Protein AF-0000000081046225 (afdb_homodimer)

Sequence (606 aa):
MHHPIFLLGVGAVFGFFFSTFLDGDDVFWNGTGKLNFLSSGSEKLINDGLENGWKRINVFYGSSDHVESLIPPNKQWYSQARQDEVVISLLGGKRGGFFIDLAANDATVLSNTYALEKSYGWRGLCIEPNADYFYNLTHYRGNCELVAAVIGGNRMEKIDFFAAGDHSGIVGFDNPERLRKKSRQEYTVTLEEILWRFNAPVEIDYLSLDVEGAEEYIMAVFPFEKYRIKLMTIERPKEKLRDLLASRGYMQIQRLSRWGECLFAHRDIINELDMSRLDEFNGRRQYLLEKEASKLREEEKKRMHHPIFLLGVGAVFGFFFSTFLDGDDVFWNGTGKLNFLSSGSEKLINDGLENGWKRINVFYGSSDHVESLIPPNKQWYSQARQDEVVISLLGGKRGGFFIDLAANDATVLSNTYALEKSYGWRGLCIEPNADYFYNLTHYRGNCELVAAVIGGNRMEKIDFFAAGDHSGIVGFDNPERLRKKSRQEYTVTLEEILWRFNAPVEIDYLSLDVEGAEEYIMAVFPFEKYRIKLMTIERPKEKLRDLLASRGYMQIQRLSRWGECLFAHRDIINELDMSRLDEFNGRRQYLLEKEASKLREEEKKR

Nearest PDB structures (foldseek):
  5k1s-assembly2_D  TM=6.164E-01  e=2.050E-02  Myxococcus xanthus DK 1622
  5k1s-assembly2_C  TM=6.176E-01  e=2.965E-02  Myxococcus xanthus DK 1622
  1v3u-assembly1_A  TM=5.765E-01  e=4.034E-02  Cavia porcellus
  8ov9-assembly1_A  TM=6.708E-01  e=1.562E-01  Cyclocybe aegerita
  6lii-assembly2_C  TM=5.738E-01  e=5.691E-01  Homo sapiens

Foldseek 3Di:
DDPDPDPPDPDDDDDDDDDDDDDDDDPPQPPVNPPPPPVPPPVPPPVQAPDPPDGDDDDDLDALVPDPPPDDPPDLDAADLCLQVQLCQFLVNAAAAEEEEAQQDAQGHNGNCLNNCPVRPYAYEYEHQAVVRVSRNVRNPPRYHYHNFAAFLDWFDKDFDQRVPPPDDPPPDPDPPPPVRPTDIDTHDAPVVVCVVVVPDQEHAEYEAEDPPRSLGRVVNDDLVRHDYAKYKDAADDPNSQVVCVVSQKDWDAAQAPRGITMIGGNVCNVVTNCVCVVVRHHVVVVVVVVVVVVVVVVVVVD/DDPDPDDPDPDYDYDDDDDDDDDDPDPPQDPVRPPPPPPPPPVPPPVQAPDPPDGDDDDDLDALVPDPPPDDPPDLDAADLCLQVQLCQFLVNAAAAEEEEAQQDAQGHNGNCLNNCPVRPYAYEYEHQAVVRVSRNVRNPPRYHYHNFAAFLDWFDKDFDQRPPVPDDDPPPPDVPPPPRPTDIDTHDAPVVVCVVVVPDQEHAEYEAEDPPRSLGRVVNDDLVRHDYAKYKDAADDPNSQVVCVVSQKDWDAAQAPRGITMIGGNVCNVVTNCVCVVVRHHVVVVVVVVVVVVVVVVVVVD

Structure (mmCIF, N/CA/C/O backbone):
data_AF-0000000081046225-model_v1
#
loop_
_entity.id
_entity.type
_entity.pdbx_description
1 polymer 'Methyltransferase FkbM domain-containing protein'
#
loop_
_atom_site.group_PDB
_atom_site.id
_atom_site.type_symbol
_atom_site.label_atom_id
_atom_site.label_alt_id
_atom_site.label_comp_id
_atom_site.label_asym_id
_atom_site.label_entity_id
_atom_site.label_seq_id
_atom_site.pdbx_PDB_ins_code
_atom_site.Cartn_x
_atom_site.Cartn_y
_atom_site.Cartn_z
_atom_site.occupancy
_atom_site.B_iso_or_equiv
_atom_site.auth_seq_id
_atom_site.auth_comp_id
_atom_site.auth_asym_id
_atom_site.auth_atom_id
_atom_site.pdbx_PDB_model_num
ATOM 1 N N . MET A 1 1 ? 48.188 -17.453 -30.688 1 20.91 1 MET A N 1
ATOM 2 C CA . MET A 1 1 ? 48.812 -18.312 -29.672 1 20.91 1 MET A CA 1
ATOM 3 C C . MET A 1 1 ? 47.906 -18.438 -28.453 1 20.91 1 MET A C 1
ATOM 5 O O . MET A 1 1 ? 47.094 -17.547 -28.172 1 20.91 1 MET A O 1
ATOM 9 N N . HIS A 1 2 ? 47.75 -19.781 -27.766 1 19.86 2 HIS A N 1
ATOM 10 C CA . HIS A 1 2 ? 46.938 -20.719 -27.031 1 19.86 2 HIS A CA 1
ATOM 11 C C . HIS A 1 2 ? 46.906 -20.391 -25.547 1 19.86 2 HIS A C 1
ATOM 13 O O . HIS A 1 2 ? 47 -21.297 -24.703 1 19.86 2 HIS A O 1
ATOM 19 N N . HIS A 1 3 ? 46.844 -19.094 -25.156 1 22.38 3 HIS A N 1
ATOM 20 C CA . HIS A 1 3 ? 47.375 -18.922 -23.812 1 22.38 3 HIS A CA 1
ATOM 21 C C . HIS A 1 3 ? 46.594 -19.75 -22.797 1 22.38 3 HIS A C 1
ATOM 23 O O . HIS A 1 3 ? 45.375 -19.859 -22.906 1 22.38 3 HIS A O 1
ATOM 29 N N . PRO A 1 4 ? 47.188 -20.625 -21.953 1 19.22 4 PRO A N 1
ATOM 30 C CA . PRO A 1 4 ? 47 -21.75 -21.031 1 19.22 4 PRO A CA 1
ATOM 31 C C . PRO A 1 4 ? 46.094 -21.406 -19.844 1 19.22 4 PRO A C 1
ATOM 33 O O . PRO A 1 4 ? 46.125 -20.266 -19.375 1 19.22 4 PRO A O 1
ATOM 36 N N . ILE A 1 5 ? 44.781 -22.109 -19.656 1 19.41 5 ILE A N 1
ATOM 37 C CA . ILE A 1 5 ? 43.5 -22.234 -18.953 1 19.41 5 ILE A CA 1
ATOM 38 C C . ILE A 1 5 ? 43.75 -22.734 -17.531 1 19.41 5 ILE A C 1
ATOM 40 O O . ILE A 1 5 ? 44.188 -23.875 -17.328 1 19.41 5 ILE A O 1
ATOM 44 N N . PHE A 1 6 ? 44.656 -21.922 -16.703 1 17.39 6 PHE A N 1
ATOM 45 C CA . PHE A 1 6 ? 45.188 -22.484 -15.484 1 17.39 6 PHE A CA 1
ATOM 46 C C . PHE A 1 6 ? 44.094 -23.047 -14.594 1 17.39 6 PHE A C 1
ATOM 48 O O . PHE A 1 6 ? 43.031 -22.438 -14.469 1 17.39 6 PHE A O 1
ATOM 55 N N . LEU A 1 7 ? 44.094 -24.422 -14.109 1 16.23 7 LEU A N 1
ATOM 56 C CA . LEU A 1 7 ? 43.5 -25.641 -13.578 1 16.23 7 LEU A CA 1
ATOM 57 C C . LEU A 1 7 ? 43.312 -25.547 -12.07 1 16.23 7 LEU A C 1
ATOM 59 O O . LEU A 1 7 ? 44.188 -25.969 -11.297 1 16.23 7 LEU A O 1
ATOM 63 N N . LEU A 1 8 ? 43.219 -24.266 -11.344 1 17.8 8 LEU A N 1
ATOM 64 C CA . LEU A 1 8 ? 43.688 -24.438 -9.969 1 17.8 8 LEU A CA 1
ATOM 65 C C . LEU A 1 8 ? 42.875 -25.5 -9.234 1 17.8 8 LEU A C 1
ATOM 67 O O . LEU A 1 8 ? 41.656 -25.594 -9.422 1 17.8 8 LEU A O 1
ATOM 71 N N . GLY A 1 9 ? 43.5 -26.469 -8.398 1 15.98 9 GLY A N 1
ATOM 72 C CA . GLY A 1 9 ? 43.5 -27.797 -7.785 1 15.98 9 GLY A CA 1
ATOM 73 C C . GLY A 1 9 ? 42.656 -27.875 -6.535 1 15.98 9 GLY A C 1
ATOM 74 O O . GLY A 1 9 ? 43.156 -27.703 -5.422 1 15.98 9 GLY A O 1
ATOM 75 N N . VAL A 1 10 ? 41.625 -26.953 -6.223 1 17.11 10 VAL A N 1
ATOM 76 C CA . VAL A 1 10 ? 41.281 -26.875 -4.805 1 17.11 10 VAL A CA 1
ATOM 77 C C . VAL A 1 10 ? 40.688 -28.203 -4.336 1 17.11 10 VAL A C 1
ATOM 79 O O . VAL A 1 10 ? 39.594 -28.594 -4.801 1 17.11 10 VAL A O 1
ATOM 82 N N . GLY A 1 11 ? 41.5 -29.188 -3.902 1 15.7 11 GLY A N 1
ATOM 83 C CA . GLY A 1 11 ? 41.219 -30.594 -3.678 1 15.7 11 GLY A CA 1
ATOM 84 C C . GLY A 1 11 ? 40.125 -30.828 -2.654 1 15.7 11 GLY A C 1
ATOM 85 O O . GLY A 1 11 ? 39.781 -29.922 -1.894 1 15.7 11 GLY A O 1
ATOM 86 N N . ALA A 1 12 ? 39.688 -32.188 -2.283 1 15.86 12 ALA A N 1
ATOM 87 C CA . ALA A 1 12 ? 38.625 -33.188 -2.111 1 15.86 12 ALA A CA 1
ATOM 88 C C . ALA A 1 12 ? 38.25 -33.312 -0.641 1 15.86 12 ALA A C 1
ATOM 90 O O . ALA A 1 12 ? 37.062 -33.281 -0.287 1 15.86 12 ALA A O 1
ATOM 91 N N . VAL A 1 13 ? 39.062 -33.844 0.514 1 16.08 13 VAL A N 1
ATOM 92 C CA . VAL A 1 13 ? 38.812 -35.219 0.943 1 16.08 13 VAL A CA 1
ATOM 93 C C . VAL A 1 13 ? 37.812 -35.219 2.104 1 16.08 13 VAL A C 1
ATOM 95 O O . VAL A 1 13 ? 37.719 -34.219 2.834 1 16.08 13 VAL A O 1
ATOM 98 N N . PHE A 1 14 ? 37.281 -36.531 2.742 1 15.81 14 PHE A N 1
ATOM 99 C CA . PHE A 1 14 ? 36.25 -37.438 3.25 1 15.81 14 PHE A CA 1
ATOM 100 C C . PHE A 1 14 ? 36.188 -37.344 4.77 1 15.81 14 PHE A C 1
ATOM 102 O O . PHE A 1 14 ? 35.094 -37.375 5.344 1 15.81 14 PHE A O 1
ATOM 109 N N . GLY A 1 15 ? 37.219 -37.375 5.746 1 15.85 15 GLY A N 1
ATOM 110 C CA . GLY A 1 15 ? 37.219 -38.562 6.59 1 15.85 15 GLY A CA 1
ATOM 111 C C . GLY A 1 15 ? 36.219 -38.5 7.715 1 15.85 15 GLY A C 1
ATOM 112 O O . GLY A 1 15 ? 35.688 -37.406 8.016 1 15.85 15 GLY A O 1
ATOM 113 N N . PHE A 1 16 ? 36.312 -39.344 8.984 1 16.44 16 PHE A N 1
ATOM 114 C CA . PHE A 1 16 ? 35.875 -40.469 9.773 1 16.44 16 PHE A CA 1
ATOM 115 C C . PHE A 1 16 ? 35.25 -40 11.086 1 16.44 16 PHE A C 1
ATOM 117 O O . PHE A 1 16 ? 34.156 -40.438 11.445 1 16.44 16 PHE A O 1
ATOM 124 N N . PHE A 1 17 ? 35.969 -39.562 12.25 1 16.28 17 PHE A N 1
ATOM 125 C CA . PHE A 1 17 ? 36 -40.312 13.484 1 16.28 17 PHE A CA 1
ATOM 126 C C . PHE A 1 17 ? 34.875 -39.906 14.414 1 16.28 17 PHE A C 1
ATOM 128 O O . PHE A 1 17 ? 34.469 -38.75 14.43 1 16.28 17 PHE A O 1
ATOM 135 N N . PHE A 1 18 ? 34.156 -40.906 15.359 1 16.55 18 PHE A N 1
ATOM 136 C CA . PHE A 1 18 ? 33.125 -41.5 16.188 1 16.55 18 PHE A CA 1
ATOM 137 C C . PHE A 1 18 ? 33 -40.75 17.516 1 16.55 18 PHE A C 1
ATOM 139 O O . PHE A 1 18 ? 31.906 -40.594 18.047 1 16.55 18 PHE A O 1
ATOM 146 N N . SER A 1 19 ? 34.062 -40.5 18.328 1 16.05 19 SER A N 1
ATOM 147 C CA . SER A 1 19 ? 34 -41.062 19.672 1 16.05 19 SER A CA 1
ATOM 148 C C . SER A 1 19 ? 33 -40.344 20.547 1 16.05 19 SER A C 1
ATOM 150 O O . SER A 1 19 ? 32.594 -39.219 20.234 1 16.05 19 SER A O 1
ATOM 152 N N . THR A 1 20 ? 33.219 -40.188 21.953 1 17.03 20 THR A N 1
ATOM 153 C CA . THR A 1 20 ? 32.938 -40.812 23.25 1 17.03 20 THR A CA 1
ATOM 154 C C . THR A 1 20 ? 32.062 -39.875 24.094 1 17.03 20 THR A C 1
ATOM 156 O O . THR A 1 20 ? 31.047 -40.281 24.641 1 17.03 20 THR A O 1
ATOM 159 N N . PHE A 1 21 ? 32.656 -38.969 24.969 1 17.56 21 PHE A N 1
ATOM 160 C CA . PHE A 1 21 ? 32.531 -39.031 26.406 1 17.56 21 PHE A CA 1
ATOM 161 C C . PHE A 1 21 ? 31.297 -38.312 26.891 1 17.56 21 PHE A C 1
ATOM 163 O O . PHE A 1 21 ? 30.922 -37.25 26.344 1 17.56 21 PHE A O 1
ATOM 170 N N . LEU A 1 22 ? 30.469 -38.75 28.047 1 18.28 22 LEU A N 1
ATOM 171 C CA . LEU A 1 22 ? 29.344 -39.094 28.906 1 18.28 22 LEU A CA 1
ATOM 172 C C . LEU A 1 22 ? 28.844 -37.875 29.672 1 18.28 22 LEU A C 1
ATOM 174 O O . LEU A 1 22 ? 27.641 -37.719 29.859 1 18.28 22 LEU A O 1
ATOM 178 N N . ASP A 1 23 ? 29.734 -37.125 30.391 1 18.06 23 ASP A N 1
ATOM 179 C CA . ASP A 1 23 ? 29.438 -37.094 31.812 1 18.06 23 ASP A CA 1
ATOM 180 C C . ASP A 1 23 ? 28.219 -36.219 32.094 1 18.06 23 ASP A C 1
ATOM 182 O O . ASP A 1 23 ? 27.281 -36.656 32.781 1 18.06 23 ASP A O 1
ATOM 186 N N . GLY A 1 24 ? 28.312 -35.125 32.875 1 19.39 24 GLY A N 1
ATOM 187 C CA . GLY A 1 24 ? 27.844 -34.906 34.219 1 19.39 24 GLY A CA 1
ATOM 188 C C . GLY A 1 24 ? 26.484 -34.219 34.281 1 19.39 24 GLY A C 1
ATOM 189 O O . GLY A 1 24 ? 25.562 -34.719 34.938 1 19.39 24 GLY A O 1
ATOM 190 N N . ASP A 1 25 ? 26.516 -32.906 34.344 1 21.95 25 ASP A N 1
ATOM 191 C CA . ASP A 1 25 ? 25.688 -32.25 35.344 1 21.95 25 ASP A CA 1
ATOM 192 C C . ASP A 1 25 ? 24.219 -32.25 34.938 1 21.95 25 ASP A C 1
ATOM 194 O O . ASP A 1 25 ? 23.891 -32.156 33.75 1 21.95 25 ASP A O 1
ATOM 198 N N . ASP A 1 26 ? 23.281 -32.375 35.875 1 20.91 26 ASP A N 1
ATOM 199 C CA . ASP A 1 26 ? 22.078 -32.969 36.469 1 20.91 26 ASP A CA 1
ATOM 200 C C . ASP A 1 26 ? 20.812 -32.281 35.938 1 20.91 26 ASP A C 1
ATOM 202 O O . ASP A 1 26 ? 20.719 -31.062 35.969 1 20.91 26 ASP A O 1
ATOM 206 N N . VAL A 1 27 ? 20.094 -32.906 35.125 1 22.12 27 VAL A N 1
ATOM 207 C CA . VAL A 1 27 ? 18.766 -32.781 34.531 1 22.12 27 VAL A CA 1
ATOM 208 C C . VAL A 1 27 ? 17.703 -32.812 35.656 1 22.12 27 VAL A C 1
ATOM 210 O O . VAL A 1 27 ? 17.547 -33.812 36.344 1 22.12 27 VAL A O 1
ATOM 213 N N . PHE A 1 28 ? 17.844 -31.859 36.688 1 21.08 28 PHE A N 1
ATOM 214 C CA . PHE A 1 28 ? 16.906 -32.219 37.75 1 21.08 28 PHE A CA 1
ATOM 215 C C . PHE A 1 28 ? 15.477 -32.25 37.25 1 21.08 28 PHE A C 1
ATOM 217 O O . PHE A 1 28 ? 15.07 -31.375 36.469 1 21.08 28 PHE A O 1
ATOM 224 N N . TRP A 1 29 ? 14.852 -33.469 37.312 1 21.45 29 TRP A N 1
ATOM 225 C CA . TRP A 1 29 ? 13.57 -34.062 36.938 1 21.45 29 TRP A CA 1
ATOM 226 C C . TRP A 1 29 ? 12.438 -33.469 37.75 1 21.45 29 TRP A C 1
ATOM 228 O O . TRP A 1 29 ? 12.367 -33.656 38.969 1 21.45 29 TRP A O 1
ATOM 238 N N . ASN A 1 30 ? 12.055 -32.219 37.938 1 25.06 30 ASN A N 1
ATOM 239 C CA . ASN A 1 30 ? 10.977 -32.25 38.938 1 25.06 30 ASN A CA 1
ATOM 240 C C . ASN A 1 30 ? 9.82 -33.125 38.469 1 25.06 30 ASN A C 1
ATOM 242 O O . ASN A 1 30 ? 9.719 -33.438 37.281 1 25.06 30 ASN A O 1
ATOM 246 N N . GLY A 1 31 ? 9.203 -34.031 39.219 1 23.89 31 GLY A N 1
ATOM 247 C CA . GLY A 1 31 ? 8.234 -35.125 39.125 1 23.89 31 GLY A CA 1
ATOM 248 C C . GLY A 1 31 ? 7.18 -34.906 38.062 1 23.89 31 GLY A C 1
ATOM 249 O O . GLY A 1 31 ? 6.898 -35.781 37.25 1 23.89 31 GLY A O 1
ATOM 250 N N . THR A 1 32 ? 6.02 -34.125 38.531 1 26.3 32 THR A N 1
ATOM 251 C CA . THR A 1 32 ? 4.883 -34.281 37.625 1 26.3 32 THR A CA 1
ATOM 252 C C . THR A 1 32 ? 5.188 -33.688 36.25 1 26.3 32 THR A C 1
ATOM 254 O O . THR A 1 32 ? 5.836 -32.656 36.156 1 26.3 32 THR A O 1
ATOM 257 N N . GLY A 1 33 ? 5.617 -34.312 35.344 1 23.17 33 GLY A N 1
ATOM 258 C CA . GLY A 1 33 ? 6.59 -34.031 34.281 1 23.17 33 GLY A CA 1
ATOM 259 C C . GLY A 1 33 ? 6.281 -32.75 33.531 1 23.17 33 GLY A C 1
ATOM 260 O O . GLY A 1 33 ? 6.809 -32.531 32.438 1 23.17 33 GLY A O 1
ATOM 261 N N . LYS A 1 34 ? 4.996 -32.344 33.812 1 24.19 34 LYS A N 1
ATOM 262 C CA . LYS A 1 34 ? 4.52 -31.359 32.844 1 24.19 34 LYS A CA 1
ATOM 263 C C . LYS A 1 34 ? 5.367 -30.094 32.875 1 24.19 34 LYS A C 1
ATOM 265 O O . LYS A 1 34 ? 5.543 -29.5 33.938 1 24.19 34 LYS A O 1
ATOM 270 N N . LEU A 1 35 ? 6.43 -30.094 32.188 1 19.95 35 LEU A N 1
ATOM 271 C CA . LEU A 1 35 ? 7.301 -28.922 32.312 1 19.95 35 LEU A CA 1
ATOM 272 C C . LEU A 1 35 ? 6.504 -27.625 32.125 1 19.95 35 LEU A C 1
ATOM 274 O O . LEU A 1 35 ? 5.875 -27.422 31.094 1 19.95 35 LEU A O 1
ATOM 278 N N . ASN A 1 36 ? 5.805 -27.219 33.188 1 22.12 36 ASN A N 1
ATOM 279 C CA . ASN A 1 36 ? 5.098 -25.953 33.094 1 22.12 36 ASN A CA 1
ATOM 280 C C . ASN A 1 36 ? 6.023 -24.812 32.688 1 22.12 36 ASN A C 1
ATOM 282 O O . ASN A 1 36 ? 6.938 -24.453 33.438 1 22.12 36 ASN A O 1
ATOM 286 N N . PHE A 1 37 ? 6.609 -24.906 31.641 1 21.23 37 PHE A N 1
ATOM 287 C CA . PHE A 1 37 ? 7.469 -23.75 31.391 1 21.23 37 PHE A CA 1
ATOM 288 C C . PHE A 1 37 ? 6.719 -22.453 31.641 1 21.23 37 PHE A C 1
ATOM 290 O O . PHE A 1 37 ? 5.629 -22.234 31.109 1 21.23 37 PHE A O 1
ATOM 297 N N . LEU A 1 38 ? 6.66 -22 32.812 1 23.17 38 LEU A N 1
ATOM 298 C CA . LEU A 1 38 ? 6.297 -20.609 33.125 1 23.17 38 LEU A CA 1
ATOM 299 C C . LEU A 1 38 ? 6.945 -19.656 32.125 1 23.17 38 LEU A C 1
ATOM 301 O O . LEU A 1 38 ? 8.156 -19.422 32.188 1 23.17 38 LEU A O 1
ATOM 305 N N . SER A 1 39 ? 6.867 -19.859 30.906 1 24.09 39 SER A N 1
ATOM 306 C CA . SER A 1 39 ? 7.508 -18.938 29.984 1 24.09 39 SER A CA 1
ATOM 307 C C . SER A 1 39 ? 7.16 -17.484 30.312 1 24.09 39 SER A C 1
ATOM 309 O O . SER A 1 39 ? 5.984 -17.141 30.453 1 24.09 39 SER A O 1
ATOM 311 N N . SER A 1 40 ? 7.797 -16.812 31.25 1 27.61 40 SER A N 1
ATOM 312 C CA . SER A 1 40 ? 7.844 -15.375 31.516 1 27.61 40 SER A CA 1
ATOM 313 C C . SER A 1 40 ? 7.695 -14.57 30.219 1 27.61 40 SER A C 1
ATOM 315 O O . SER A 1 40 ? 8.602 -14.539 29.391 1 27.61 40 SER A O 1
ATOM 317 N N . GLY A 1 41 ? 6.754 -14.664 29.516 1 24.98 41 GLY A N 1
ATOM 318 C CA . GLY A 1 41 ? 6.285 -14.094 28.25 1 24.98 41 GLY A CA 1
ATOM 319 C C . GLY A 1 41 ? 6.48 -12.594 28.172 1 24.98 41 GLY A C 1
ATOM 320 O O . GLY A 1 41 ? 5.645 -11.828 28.641 1 24.98 41 GLY A O 1
ATOM 321 N N . SER A 1 42 ? 7.707 -12.078 28.578 1 25.64 42 SER A N 1
ATOM 322 C CA . SER A 1 42 ? 8.008 -10.688 28.234 1 25.64 42 SER A CA 1
ATOM 323 C C . SER A 1 42 ? 7.352 -10.289 26.922 1 25.64 42 SER A C 1
ATOM 325 O O . SER A 1 42 ? 7.613 -10.898 25.875 1 25.64 42 SER A O 1
ATOM 327 N N . GLU A 1 43 ? 6.215 -10.008 26.922 1 25.86 43 GLU A N 1
ATOM 328 C CA . GLU A 1 43 ? 5.465 -9.367 25.844 1 25.86 43 GLU A CA 1
ATOM 329 C C . GLU A 1 43 ? 6.34 -8.367 25.094 1 25.86 43 GLU A C 1
ATOM 331 O O . GLU A 1 43 ? 6.566 -7.25 25.562 1 25.86 43 GLU A O 1
ATOM 336 N N . LYS A 1 44 ? 7.469 -8.812 24.625 1 26.7 44 LYS A N 1
ATOM 337 C CA . LYS A 1 44 ? 8.172 -7.98 23.641 1 26.7 44 LYS A CA 1
ATOM 338 C C . LYS A 1 44 ? 7.188 -7.156 22.812 1 26.7 44 LYS A C 1
ATOM 340 O O . LYS A 1 44 ? 6.375 -7.711 22.078 1 26.7 44 LYS A O 1
ATOM 345 N N . LEU A 1 45 ? 6.645 -6.227 23.359 1 27.34 45 LEU A N 1
ATOM 346 C CA . LEU A 1 45 ? 6.125 -5.164 22.516 1 27.34 45 LEU A CA 1
ATOM 347 C C . LEU A 1 45 ? 6.949 -5.035 21.234 1 27.34 45 LEU A C 1
ATOM 349 O O . LEU A 1 45 ? 8.062 -4.504 21.266 1 27.34 45 LEU A O 1
ATOM 353 N N . ILE A 1 46 ? 7.137 -6.105 20.484 1 30.14 46 ILE A N 1
ATOM 354 C CA . ILE A 1 46 ? 7.574 -5.863 19.125 1 30.14 46 ILE A CA 1
ATOM 355 C C . ILE A 1 46 ? 7.109 -4.484 18.672 1 30.14 46 ILE A C 1
ATOM 357 O O . ILE A 1 46 ? 5.906 -4.223 18.578 1 30.14 46 ILE A O 1
ATOM 361 N N . ASN A 1 47 ? 7.566 -3.482 19.156 1 33.59 47 ASN A N 1
ATOM 362 C CA . ASN A 1 47 ? 7.371 -2.242 18.406 1 33.59 47 ASN A CA 1
ATOM 363 C C . ASN A 1 47 ? 7.199 -2.506 16.922 1 33.59 47 ASN A C 1
ATOM 365 O O . ASN A 1 47 ? 8.164 -2.838 16.219 1 33.59 47 ASN A O 1
ATOM 369 N N . ASP A 1 48 ? 6.34 -3.225 16.516 1 38.78 48 ASP A N 1
ATOM 370 C CA . ASP A 1 48 ? 5.828 -3.811 15.273 1 38.78 48 ASP A CA 1
ATOM 371 C C . ASP A 1 48 ? 6.113 -2.908 14.078 1 38.78 48 ASP A C 1
ATOM 373 O O . ASP A 1 48 ? 5.879 -3.297 12.93 1 38.78 48 ASP A O 1
ATOM 377 N N . GLY A 1 49 ? 6.336 -1.631 14.227 1 43.44 49 GLY A N 1
ATOM 378 C CA . GLY A 1 49 ? 6.406 -0.826 13.016 1 43.44 49 GLY A CA 1
ATOM 379 C C . GLY A 1 49 ? 7.648 -1.101 12.195 1 43.44 49 GLY A C 1
ATOM 380 O O . GLY A 1 49 ? 7.555 -1.432 11.008 1 43.44 49 GLY A O 1
ATOM 381 N N . LEU A 1 50 ? 8.828 -0.316 12.617 1 49.59 50 LEU A N 1
ATOM 382 C CA . LEU A 1 50 ? 10.016 -0.413 11.773 1 49.59 50 LEU A CA 1
ATOM 383 C C . LEU A 1 50 ? 10.742 -1.733 12.008 1 49.59 50 LEU A C 1
ATOM 385 O O . LEU A 1 50 ? 11.492 -1.874 12.977 1 49.59 50 LEU A O 1
ATOM 389 N N . GLU A 1 51 ? 10.031 -2.822 11.781 1 58.94 51 GLU A N 1
ATOM 390 C CA . GLU A 1 51 ? 10.617 -4.152 11.898 1 58.94 51 GLU A CA 1
ATOM 391 C C . GLU A 1 51 ? 11.555 -4.441 10.727 1 58.94 51 GLU A C 1
ATOM 393 O O . GLU A 1 51 ? 11.117 -4.91 9.672 1 58.94 51 GLU A O 1
ATOM 398 N N . ASN A 1 52 ? 12.797 -4.418 10.844 1 76.56 52 ASN A N 1
ATOM 399 C CA . ASN A 1 52 ? 13.852 -4.926 9.969 1 76.56 52 ASN A CA 1
ATOM 400 C C . ASN A 1 52 ? 13.477 -4.793 8.5 1 76.56 52 ASN A C 1
ATOM 402 O O . ASN A 1 52 ? 13.508 -5.773 7.754 1 76.56 52 ASN A O 1
ATOM 406 N N . GLY A 1 53 ? 13.102 -3.564 8.117 1 86.06 53 GLY A N 1
ATOM 407 C CA . GLY A 1 53 ? 12.797 -3.254 6.73 1 86.06 53 GLY A CA 1
ATOM 408 C C . GLY A 1 53 ? 11.328 -3.42 6.391 1 86.06 53 GLY A C 1
ATOM 409 O O . GLY A 1 53 ? 10.891 -3.041 5.301 1 86.06 53 GLY A O 1
ATOM 410 N N . TRP A 1 54 ? 10.594 -3.969 7.305 1 88.44 54 TRP A N 1
ATOM 411 C CA . TRP A 1 54 ? 9.164 -4.184 7.098 1 88.44 54 TRP A CA 1
ATOM 412 C C . TRP A 1 54 ? 8.344 -3.145 7.848 1 88.44 54 TRP A C 1
ATOM 414 O O . TRP A 1 54 ? 8.703 -2.742 8.961 1 88.44 54 TRP A O 1
ATOM 424 N N . LYS A 1 55 ? 7.285 -2.688 7.199 1 87.38 55 LYS A N 1
ATOM 425 C CA . LYS A 1 55 ? 6.301 -1.837 7.867 1 87.38 55 LYS A CA 1
ATOM 426 C C . LYS A 1 55 ? 4.879 -2.258 7.512 1 87.38 55 LYS A C 1
ATOM 428 O O . LYS A 1 55 ? 4.602 -2.633 6.367 1 87.38 55 LYS A O 1
ATOM 433 N N . ARG A 1 56 ? 4.117 -2.184 8.523 1 87 56 ARG A N 1
ATOM 434 C CA . ARG A 1 56 ? 2.705 -2.475 8.297 1 87 56 ARG A CA 1
ATOM 435 C C . ARG A 1 56 ? 1.922 -1.198 8 1 87 56 ARG A C 1
ATOM 437 O O . ARG A 1 56 ? 2.141 -0.17 8.648 1 87 56 ARG A O 1
ATOM 444 N N . ILE A 1 57 ? 1.146 -1.255 7.008 1 87.25 57 ILE A N 1
ATOM 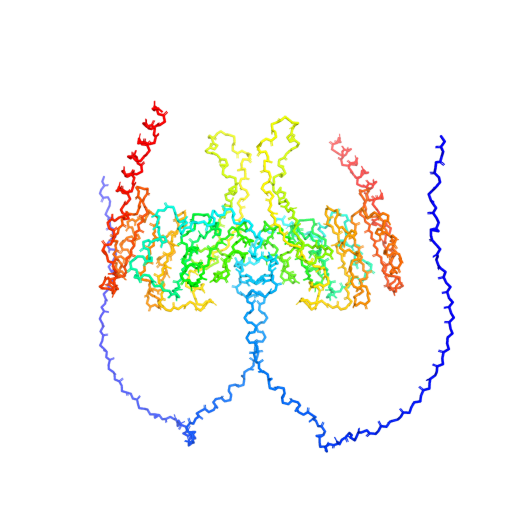445 C CA . ILE A 1 57 ? 0.264 -0.124 6.75 1 87.25 57 ILE A CA 1
ATOM 446 C C . ILE A 1 57 ? -1.19 -0.591 6.754 1 87.25 57 ILE A C 1
ATOM 448 O O . ILE A 1 57 ? -1.474 -1.761 6.484 1 87.25 57 ILE A O 1
ATOM 452 N N . ASN A 1 58 ? -2.061 0.333 7.105 1 88.62 58 ASN A N 1
ATOM 453 C CA . ASN A 1 58 ? -3.494 0.06 7.121 1 88.62 58 ASN A CA 1
ATOM 454 C C . ASN A 1 58 ? -4.199 0.698 5.926 1 88.62 58 ASN A C 1
ATOM 456 O O . ASN A 1 58 ? -4.062 1.9 5.691 1 88.62 58 ASN A O 1
ATOM 460 N N . VAL A 1 59 ? -4.875 -0.137 5.219 1 87.19 59 VAL A N 1
ATOM 461 C CA . VAL A 1 59 ? -5.598 0.314 4.035 1 87.19 59 VAL A CA 1
ATOM 462 C C . VAL A 1 59 ? -7.102 0.209 4.273 1 87.19 59 VAL A C 1
ATOM 464 O O . VAL A 1 59 ? -7.594 -0.822 4.742 1 87.19 59 VAL A O 1
ATOM 467 N N . PHE A 1 60 ? -7.797 1.303 4.008 1 89.19 60 PHE A N 1
ATOM 468 C CA . PHE A 1 60 ? -9.25 1.218 4.008 1 89.19 60 PHE A CA 1
ATOM 469 C C . PHE A 1 60 ? -9.781 0.909 2.613 1 89.19 60 PHE A C 1
ATOM 471 O O . PHE A 1 60 ? -9.875 1.803 1.77 1 89.19 60 PHE A O 1
ATOM 478 N N . TYR A 1 61 ? -10.141 -0.292 2.451 1 79.94 61 TYR A N 1
ATOM 479 C CA . TYR A 1 61 ? -10.594 -0.736 1.136 1 79.94 61 TYR A CA 1
ATOM 480 C C . TYR A 1 61 ? -12.109 -0.695 1.034 1 79.94 61 TYR A C 1
ATOM 482 O O . TYR A 1 61 ? -12.664 -0.78 -0.063 1 79.94 61 TYR A O 1
ATOM 490 N N . GLY A 1 62 ? -12.758 -0.537 2.104 1 81.75 62 GLY A N 1
ATOM 491 C CA . GLY A 1 62 ? -14.211 -0.494 2.105 1 81.75 62 GLY A CA 1
ATOM 492 C C . GLY A 1 62 ? -14.852 -1.867 2.01 1 81.75 62 GLY A C 1
ATOM 493 O O . GLY A 1 62 ? -14.531 -2.764 2.793 1 81.75 62 GLY A O 1
ATOM 494 N N . SER A 1 63 ? -15.852 -1.988 1.109 1 72.25 63 SER A N 1
ATOM 495 C CA . SER A 1 63 ? -16.594 -3.238 0.998 1 72.25 63 SER A CA 1
ATOM 496 C C . SER A 1 63 ? -16.281 -3.955 -0.312 1 72.25 63 SER A C 1
ATOM 498 O O . SER A 1 63 ? -16.203 -3.322 -1.367 1 72.25 63 SER A O 1
ATOM 500 N N . SER A 1 64 ? -16 -5.188 -0.146 1 60.69 64 SER A N 1
ATOM 501 C CA . SER A 1 64 ? -15.742 -6.012 -1.324 1 60.69 64 SER A CA 1
ATOM 502 C C . SER A 1 64 ? -17.031 -6.277 -2.104 1 60.69 64 SER A C 1
ATOM 504 O O . SER A 1 64 ? -16.984 -6.715 -3.254 1 60.69 64 SER A O 1
ATOM 506 N N . ASP A 1 65 ? -18.188 -6.094 -1.456 1 57.62 65 ASP A N 1
ATOM 507 C CA . ASP A 1 65 ? -19.453 -6.445 -2.096 1 57.62 65 ASP A CA 1
ATOM 508 C C . ASP A 1 65 ? -19.688 -5.602 -3.348 1 57.62 65 ASP A C 1
ATOM 510 O O . ASP A 1 65 ? -20.375 -6.031 -4.27 1 57.62 65 ASP A O 1
ATOM 514 N N . HIS A 1 66 ? -19.344 -4.348 -3.398 1 49.25 66 HIS A N 1
ATOM 515 C CA . HIS A 1 66 ? -19.828 -3.449 -4.438 1 49.25 66 HIS A CA 1
ATOM 516 C C . HIS A 1 66 ? -18.859 -3.396 -5.617 1 49.25 66 HIS A C 1
ATOM 518 O O . HIS A 1 66 ? -19.031 -2.578 -6.523 1 49.25 66 HIS A O 1
ATOM 524 N N . VAL A 1 67 ? -17.734 -3.824 -5.5 1 48.03 67 VAL A N 1
ATOM 525 C CA . VAL A 1 67 ? -16.891 -3.521 -6.652 1 48.03 67 VAL A CA 1
ATOM 526 C C . VAL A 1 67 ? -17.422 -4.258 -7.887 1 48.03 67 VAL A C 1
ATOM 528 O O . VAL A 1 67 ? -17.625 -5.473 -7.852 1 48.03 67 VAL A O 1
ATOM 531 N N . GLU A 1 68 ? -18.172 -3.58 -8.578 1 44.59 68 GLU A N 1
ATOM 532 C CA . GLU A 1 68 ? -18.531 -4.086 -9.898 1 44.59 68 GLU A CA 1
ATOM 533 C C . GLU A 1 68 ? -17.359 -4.828 -10.539 1 44.59 68 GLU A C 1
ATOM 535 O O . GLU A 1 68 ? -16.312 -4.238 -10.789 1 44.59 68 GLU A O 1
ATOM 540 N N . SER A 1 69 ? -17.203 -5.996 -10.133 1 45.81 69 SER A N 1
ATOM 541 C CA . SER A 1 69 ? -16.203 -6.867 -10.742 1 45.81 69 SER A CA 1
ATOM 542 C C . SER A 1 69 ? -16.156 -6.672 -12.258 1 45.81 69 SER A C 1
ATOM 544 O O . SER A 1 69 ? -17.188 -6.688 -12.922 1 45.81 69 SER A O 1
ATOM 546 N N . LEU A 1 70 ? -15.398 -5.738 -12.648 1 47.22 70 LEU A N 1
ATOM 547 C CA . LEU A 1 70 ? -15.172 -5.812 -14.086 1 47.22 70 LEU A CA 1
ATOM 548 C C . LEU A 1 70 ? -15.141 -7.262 -14.562 1 47.22 70 LEU A C 1
ATOM 550 O O . LEU A 1 70 ? -14.945 -7.523 -15.75 1 47.22 70 LEU A O 1
ATOM 554 N N . ILE A 1 71 ? -15.258 -8.172 -13.586 1 54.59 71 ILE A N 1
ATOM 555 C CA . ILE A 1 71 ? -15.195 -9.57 -14 1 54.59 71 ILE A CA 1
ATOM 556 C C . ILE A 1 71 ? -16.594 -10.07 -14.344 1 54.59 71 ILE A C 1
ATOM 558 O O . ILE A 1 71 ? -17.516 -9.93 -13.539 1 54.59 71 ILE A O 1
ATOM 562 N N . PRO A 1 72 ? -16.703 -10.438 -15.555 1 55.56 72 PRO A N 1
ATOM 563 C CA . PRO A 1 72 ? -17.984 -11.07 -15.867 1 55.56 72 PRO A CA 1
ATOM 564 C C . PRO A 1 72 ? -18.406 -12.102 -14.82 1 55.56 72 PRO A C 1
ATOM 566 O O . PRO A 1 72 ? -17.562 -12.852 -14.32 1 55.56 72 PRO A O 1
ATOM 569 N N . PRO A 1 73 ? -19.578 -11.969 -14.273 1 56.06 73 PRO A N 1
ATOM 570 C CA . PRO A 1 73 ? -20.094 -12.828 -13.195 1 56.06 73 PRO A CA 1
ATOM 571 C C . PRO A 1 73 ? -19.891 -14.312 -13.492 1 56.06 73 PRO A C 1
ATOM 573 O O . PRO A 1 73 ? -19.766 -15.117 -12.562 1 56.06 73 PRO A O 1
ATOM 576 N N . ASN A 1 74 ? -19.812 -14.672 -14.703 1 65.69 74 ASN A N 1
ATOM 577 C CA . ASN A 1 74 ? -19.828 -16.094 -14.992 1 65.69 74 ASN A CA 1
ATOM 578 C C . ASN A 1 74 ? -18.453 -16.625 -15.352 1 65.69 74 ASN A C 1
ATOM 580 O O . ASN A 1 74 ? -18.297 -17.75 -15.812 1 65.69 74 ASN A O 1
ATOM 584 N N . LYS A 1 75 ? -17.562 -15.922 -15.109 1 81.88 75 LYS A N 1
ATOM 585 C CA . LYS A 1 75 ? -16.234 -16.391 -15.477 1 81.88 75 LYS A CA 1
ATOM 586 C C . LYS A 1 75 ? -15.648 -17.297 -14.398 1 81.88 75 LYS A C 1
ATOM 588 O O . LYS A 1 75 ? -15.633 -16.922 -13.219 1 81.88 75 LYS A O 1
ATOM 593 N N . GLN A 1 76 ? -15.328 -18.484 -14.836 1 89.75 76 GLN A N 1
ATOM 594 C CA . GLN A 1 76 ? -14.82 -19.469 -13.883 1 89.75 76 GLN A CA 1
ATOM 595 C C . GLN A 1 76 ? -13.305 -19.359 -13.727 1 89.75 76 GLN A C 1
ATOM 597 O O . GLN A 1 76 ? -12.773 -19.562 -12.641 1 89.75 76 GLN A O 1
ATOM 602 N N . TRP A 1 77 ? -12.688 -19.094 -14.844 1 94.25 77 TRP A N 1
ATOM 603 C CA . TRP A 1 77 ? -11.234 -19.016 -14.859 1 94.25 77 TRP A CA 1
ATOM 604 C C . TRP A 1 77 ? -10.781 -17.625 -15.32 1 94.25 77 TRP A C 1
ATOM 606 O O . TRP A 1 77 ? -11.508 -16.938 -16.031 1 94.25 77 TRP A O 1
ATOM 616 N N . TYR A 1 78 ? -9.508 -17.312 -14.906 1 93.06 78 TYR A N 1
ATOM 617 C CA . TYR A 1 78 ? -9.117 -15.914 -15.078 1 93.06 78 TYR A CA 1
ATOM 618 C C . TYR A 1 78 ? -7.742 -15.805 -15.719 1 93.06 78 TYR A C 1
ATOM 620 O O . TYR A 1 78 ? -7.375 -14.75 -16.234 1 93.06 78 TYR A O 1
ATOM 628 N N . SER A 1 79 ? -6.996 -16.859 -15.711 1 93.94 79 SER A N 1
ATOM 629 C CA . SER A 1 79 ? -5.602 -16.812 -16.141 1 93.94 79 SER A CA 1
ATOM 630 C C . SER A 1 79 ? -5.488 -16.703 -17.656 1 93.94 79 SER A C 1
ATOM 632 O O . SER A 1 79 ? -6.465 -16.938 -18.375 1 93.94 79 SER A O 1
ATOM 634 N N . GLN A 1 80 ? -4.336 -16.312 -18.109 1 89.81 80 GLN A N 1
ATOM 635 C CA . GLN A 1 80 ? -4.098 -16.109 -19.531 1 89.81 80 GLN A CA 1
ATOM 636 C C . GLN A 1 80 ? -3.877 -17.453 -20.25 1 89.81 80 GLN A C 1
ATOM 638 O O . GLN A 1 80 ? -4.363 -17.656 -21.359 1 89.81 80 GLN A O 1
ATOM 643 N N . ALA A 1 81 ? -3.203 -18.344 -19.641 1 93.56 81 ALA A N 1
ATOM 644 C CA . ALA A 1 81 ? -2.838 -19.609 -20.281 1 93.56 81 ALA A CA 1
ATOM 645 C C . ALA A 1 81 ? -3.482 -20.797 -19.547 1 93.56 81 ALA A C 1
ATOM 647 O O . ALA A 1 81 ? -2.908 -21.875 -19.484 1 93.56 81 ALA A O 1
ATOM 648 N N . ARG A 1 82 ? -4.609 -20.5 -18.859 1 95.44 82 ARG A N 1
ATOM 649 C CA . ARG A 1 82 ? -5.402 -21.516 -18.156 1 95.44 82 ARG A CA 1
ATOM 650 C C . ARG A 1 82 ? -4.602 -22.141 -17.016 1 95.44 82 ARG A C 1
ATOM 652 O O . ARG A 1 82 ? -4.758 -23.328 -16.734 1 95.44 82 ARG A O 1
ATOM 659 N N . GLN A 1 83 ? -3.682 -21.406 -16.469 1 97.44 83 GLN A N 1
ATOM 660 C CA . GLN A 1 83 ? -2.885 -21.859 -15.344 1 97.44 83 GLN A CA 1
ATOM 661 C C . GLN A 1 83 ? -3.775 -22.25 -14.164 1 97.44 83 GLN A C 1
ATOM 663 O O . GLN A 1 83 ? -3.551 -23.281 -13.523 1 97.44 83 GLN A O 1
ATOM 668 N N . ASP A 1 84 ? -4.781 -21.422 -13.875 1 98.06 84 ASP A N 1
ATOM 669 C CA . ASP A 1 84 ? -5.672 -21.656 -12.742 1 98.06 84 ASP A CA 1
ATOM 670 C C . ASP A 1 84 ? -6.508 -22.922 -12.961 1 98.06 84 ASP A C 1
ATOM 672 O O . ASP A 1 84 ? -6.645 -23.75 -12.062 1 98.06 84 ASP A O 1
ATOM 676 N N . GLU A 1 85 ? -6.906 -23.234 -14.125 1 97.56 85 GLU A N 1
ATOM 677 C CA . GLU A 1 85 ? -7.711 -24.406 -14.438 1 97.56 85 GLU A CA 1
ATOM 678 C C . GLU A 1 85 ? -6.883 -25.688 -14.352 1 97.56 85 GLU A C 1
ATOM 680 O O . GLU A 1 85 ? -7.32 -26.672 -13.758 1 97.56 85 GLU A O 1
ATOM 685 N N . VAL A 1 86 ? -5.719 -25.672 -14.906 1 98.12 86 VAL A N 1
ATOM 686 C CA . VAL A 1 86 ? -4.91 -26.875 -14.961 1 98.12 86 VAL A CA 1
ATOM 687 C C . VAL A 1 86 ? -4.469 -27.266 -13.555 1 98.12 86 VAL A C 1
ATOM 689 O O . VAL A 1 86 ? -4.371 -28.453 -13.234 1 98.12 86 VAL A O 1
ATOM 692 N N . VAL A 1 87 ? -4.195 -26.297 -12.711 1 98.69 87 VAL A N 1
ATOM 693 C CA . VAL A 1 87 ? -3.785 -26.578 -11.344 1 98.69 87 VAL A CA 1
ATOM 694 C C . VAL A 1 87 ? -4.898 -27.328 -10.609 1 98.69 87 VAL A C 1
ATOM 696 O O . VAL A 1 87 ? -4.648 -28.359 -9.977 1 98.69 87 VAL A O 1
ATOM 699 N N . ILE A 1 88 ? -6.086 -26.875 -10.758 1 98.56 88 ILE A N 1
ATOM 700 C CA . ILE A 1 88 ? -7.227 -27.5 -10.102 1 98.56 88 ILE A CA 1
ATOM 701 C C . ILE A 1 88 ? -7.477 -28.875 -10.719 1 98.56 88 ILE A C 1
ATOM 703 O O . ILE A 1 88 ? -7.746 -29.844 -10 1 98.56 88 ILE A O 1
ATOM 707 N N . SER A 1 89 ? -7.375 -28.969 -12.008 1 98.25 89 SER A N 1
ATOM 708 C CA . SER A 1 89 ? -7.57 -30.234 -12.688 1 98.25 89 SER A CA 1
ATOM 709 C C . SER A 1 89 ? -6.578 -31.281 -12.203 1 98.25 89 SER A C 1
ATOM 711 O O . SER A 1 89 ? -6.969 -32.406 -11.828 1 98.25 89 SER A O 1
ATOM 713 N N . LEU A 1 90 ? -5.367 -30.922 -12.141 1 98.56 90 LEU A N 1
ATOM 714 C CA . LEU A 1 90 ? -4.309 -31.844 -11.758 1 98.56 90 LEU A CA 1
ATOM 715 C C . LEU A 1 90 ? -4.465 -32.281 -10.312 1 98.56 90 LEU A C 1
ATOM 717 O O . LEU A 1 90 ? -4.176 -33.438 -9.969 1 98.56 90 LEU A O 1
ATOM 721 N N . LEU A 1 91 ? -4.945 -31.359 -9.5 1 98.5 91 LEU A N 1
ATOM 722 C CA . LEU A 1 91 ? -5.039 -31.641 -8.078 1 98.5 91 LEU A CA 1
ATOM 723 C C . LEU A 1 91 ? -6.414 -32.188 -7.723 1 98.5 91 LEU A C 1
ATOM 725 O O . LEU A 1 91 ? -6.793 -32.25 -6.551 1 98.5 91 LEU A O 1
ATOM 729 N N . GLY A 1 92 ? -7.195 -32.562 -8.68 1 97.5 92 GLY A N 1
ATOM 730 C CA . GLY A 1 92 ? -8.453 -33.25 -8.477 1 97.5 92 GLY A CA 1
ATOM 731 C C . GLY A 1 92 ? -9.516 -32.375 -7.832 1 97.5 92 GLY A C 1
ATOM 732 O O . GLY A 1 92 ? -10.273 -32.844 -6.973 1 97.5 92 GLY A O 1
ATOM 733 N N . GLY A 1 93 ? -9.461 -31.141 -8.172 1 97.81 93 GLY A N 1
ATOM 734 C CA . GLY A 1 93 ? -10.453 -30.266 -7.59 1 97.81 93 GLY A CA 1
ATOM 735 C C . GLY A 1 93 ? -10.164 -29.906 -6.145 1 97.81 93 GLY A C 1
ATOM 736 O O . GLY A 1 93 ? -11.078 -29.547 -5.395 1 97.81 93 GLY A O 1
ATOM 737 N N . LYS A 1 94 ? -8.961 -29.938 -5.754 1 98.06 94 LYS A N 1
ATOM 738 C CA . LYS A 1 94 ? -8.57 -29.672 -4.371 1 98.06 94 LYS A CA 1
ATOM 739 C C . LYS A 1 94 ? -9.141 -28.344 -3.885 1 98.06 94 LYS A C 1
ATOM 741 O O . LYS A 1 94 ? -9.062 -27.328 -4.59 1 98.06 94 LYS A O 1
ATOM 746 N N . ARG A 1 95 ? -9.695 -28.375 -2.672 1 98.44 95 ARG A N 1
ATOM 747 C CA . ARG A 1 95 ? -10.141 -27.172 -1.975 1 98.44 95 ARG A CA 1
ATOM 748 C C . ARG A 1 95 ? -9.219 -26.844 -0.806 1 98.44 95 ARG A C 1
ATOM 750 O O . ARG A 1 95 ? -8.508 -27.719 -0.304 1 98.44 95 ARG A O 1
ATOM 757 N N . GLY A 1 96 ? -9.125 -25.594 -0.465 1 98.31 96 GLY A N 1
ATOM 758 C CA . GLY A 1 96 ? -8.398 -25.172 0.718 1 98.31 96 GLY A CA 1
ATOM 759 C C . GLY A 1 96 ? -6.891 -25.297 0.563 1 98.31 96 GLY A C 1
ATOM 760 O O . GLY A 1 96 ? -6.191 -25.641 1.516 1 98.31 96 GLY A O 1
ATOM 761 N N . GLY A 1 97 ? -6.406 -25.125 -0.617 1 98.62 97 GLY A N 1
ATOM 762 C CA . GLY A 1 97 ? -4.969 -25.156 -0.844 1 98.62 97 GLY A CA 1
ATOM 763 C C . GLY A 1 97 ? -4.285 -23.844 -0.526 1 98.62 97 GLY A C 1
ATOM 764 O O . GLY A 1 97 ? -4.934 -22.891 -0.092 1 98.62 97 GLY A O 1
ATOM 765 N N . PHE A 1 98 ? -2.949 -23.844 -0.696 1 98.81 98 PHE A N 1
ATOM 766 C CA . PHE A 1 98 ? -2.141 -22.641 -0.47 1 98.81 98 PHE A CA 1
ATOM 767 C C . PHE A 1 98 ? -1.36 -22.281 -1.726 1 98.81 98 PHE A C 1
ATOM 769 O O . PHE A 1 98 ? -0.723 -23.125 -2.344 1 98.81 98 PHE A O 1
ATOM 776 N N . PHE A 1 99 ? -1.457 -21.016 -2.076 1 98.81 99 PHE A N 1
ATOM 777 C CA . PHE A 1 99 ? -0.737 -20.578 -3.268 1 98.81 99 PHE A CA 1
ATOM 778 C C . PHE A 1 99 ? 0.187 -19.406 -2.945 1 98.81 99 PHE A C 1
ATOM 780 O O . PHE A 1 99 ? 0.008 -18.734 -1.933 1 98.81 99 PHE A O 1
ATOM 787 N N . ILE A 1 100 ? 1.199 -19.281 -3.734 1 98.44 100 ILE A N 1
ATOM 788 C CA . ILE A 1 100 ? 2.023 -18.094 -3.822 1 98.44 100 ILE A CA 1
ATOM 789 C C . ILE A 1 100 ? 1.903 -17.484 -5.219 1 98.44 100 ILE A C 1
ATOM 791 O O . ILE A 1 100 ? 2.189 -18.141 -6.215 1 98.44 100 ILE A O 1
ATOM 795 N N . ASP A 1 101 ? 1.413 -16.297 -5.23 1 97.94 101 ASP A N 1
ATOM 796 C CA . ASP A 1 101 ? 1.334 -15.539 -6.473 1 97.94 101 ASP A CA 1
ATOM 797 C C . ASP A 1 101 ? 2.41 -14.453 -6.523 1 97.94 101 ASP A C 1
ATOM 799 O O . ASP A 1 101 ? 2.227 -13.367 -5.977 1 97.94 101 ASP A O 1
ATOM 803 N N . LEU A 1 102 ? 3.518 -14.828 -7.105 1 95.69 102 LEU A N 1
ATOM 804 C CA . LEU A 1 102 ? 4.648 -13.914 -7.199 1 95.69 102 LEU A CA 1
ATOM 805 C C . LEU A 1 102 ? 4.512 -13 -8.414 1 95.69 102 LEU A C 1
ATOM 807 O O . LEU A 1 102 ? 4.625 -13.453 -9.555 1 95.69 102 LEU A O 1
ATOM 811 N N . ALA A 1 103 ? 4.348 -11.719 -8.18 1 91.31 103 ALA A N 1
ATOM 812 C CA . ALA A 1 103 ? 3.953 -10.703 -9.156 1 91.31 103 ALA A CA 1
ATOM 813 C C . ALA A 1 103 ? 2.473 -10.82 -9.5 1 91.31 103 ALA A C 1
ATOM 815 O O . ALA A 1 103 ? 2.117 -11 -10.672 1 91.31 103 ALA A O 1
ATOM 816 N N . ALA A 1 104 ? 1.68 -10.617 -8.516 1 93.56 104 ALA A N 1
ATOM 817 C CA . ALA A 1 104 ? 0.243 -10.859 -8.609 1 93.56 104 ALA A CA 1
ATOM 818 C C . ALA A 1 104 ? -0.416 -9.875 -9.57 1 93.56 104 ALA A C 1
ATOM 820 O O . ALA A 1 104 ? -1.431 -10.188 -10.195 1 93.56 104 ALA A O 1
ATOM 821 N N . ASN A 1 105 ? 0.133 -8.734 -9.656 1 89.38 105 ASN A N 1
ATOM 822 C CA . ASN A 1 105 ? -0.392 -7.699 -10.539 1 89.38 105 ASN A CA 1
ATOM 823 C C . ASN A 1 105 ? -1.851 -7.379 -10.227 1 89.38 105 ASN A C 1
ATOM 825 O O . ASN A 1 105 ? -2.184 -7.035 -9.086 1 89.38 105 ASN A O 1
ATOM 829 N N . ASP A 1 106 ? -2.723 -7.516 -11.273 1 86.81 106 ASP A N 1
ATOM 830 C CA . ASP A 1 106 ? -4.133 -7.211 -11.047 1 86.81 106 ASP A CA 1
ATOM 831 C C . ASP A 1 106 ? -4.797 -8.273 -10.18 1 86.81 106 ASP A C 1
ATOM 833 O O . ASP A 1 106 ? -4.48 -9.461 -10.297 1 86.81 106 ASP A O 1
ATOM 837 N N . ALA A 1 107 ? -5.762 -7.84 -9.461 1 89.75 107 ALA A N 1
ATOM 838 C CA . ALA A 1 107 ? -6.41 -8.727 -8.492 1 89.75 107 ALA A CA 1
ATOM 839 C C . ALA A 1 107 ? -7.16 -9.852 -9.195 1 89.75 107 ALA A C 1
ATOM 841 O O . ALA A 1 107 ? -7.211 -10.977 -8.695 1 89.75 107 ALA A O 1
ATOM 842 N N . THR A 1 108 ? -7.727 -9.469 -10.344 1 89 108 THR A N 1
ATOM 843 C CA . THR A 1 108 ? -8.633 -10.445 -10.945 1 89 108 THR A CA 1
ATOM 844 C C . THR A 1 108 ? -8.273 -10.68 -12.414 1 89 108 THR A C 1
ATOM 846 O O . THR A 1 108 ? -8.312 -11.812 -12.891 1 89 108 THR A O 1
ATOM 849 N N . VAL A 1 109 ? -7.875 -9.648 -13.086 1 86.38 109 VAL A N 1
ATOM 850 C CA . VAL A 1 109 ? -7.602 -9.719 -14.516 1 86.38 109 VAL A CA 1
ATOM 851 C C . VAL A 1 109 ? -6.32 -10.516 -14.758 1 86.38 109 VAL A C 1
ATOM 853 O O . VAL A 1 109 ? -5.254 -10.156 -14.25 1 86.38 109 VAL A O 1
ATOM 856 N N . LEU A 1 110 ? -6.48 -11.617 -15.461 1 90.19 110 LEU A N 1
ATOM 857 C CA . LEU A 1 110 ? -5.367 -12.484 -15.828 1 90.19 110 LEU A CA 1
ATOM 858 C C . LEU A 1 110 ? -4.699 -13.07 -14.594 1 90.19 110 LEU A C 1
ATOM 860 O O . LEU A 1 110 ? -3.514 -13.414 -14.617 1 90.19 110 LEU A O 1
ATOM 864 N N . SER A 1 111 ? -5.473 -13.141 -13.578 1 94.19 111 SER A N 1
ATOM 865 C CA . SER A 1 111 ? -4.926 -13.68 -12.336 1 94.19 111 SER A CA 1
ATOM 866 C C . SER A 1 111 ? -4.809 -15.195 -12.391 1 94.19 111 SER A C 1
ATOM 868 O O . SER A 1 111 ? -5.758 -15.883 -12.773 1 94.19 111 SER A O 1
ATOM 870 N N . ASN A 1 112 ? -3.67 -15.688 -11.914 1 96.81 112 ASN A N 1
ATOM 871 C CA . ASN A 1 112 ? -3.434 -17.125 -11.898 1 96.81 112 ASN A CA 1
ATOM 872 C C . ASN A 1 112 ? -3.986 -17.781 -10.633 1 96.81 112 ASN A C 1
ATOM 874 O O . ASN A 1 112 ? -4.059 -19 -10.531 1 96.81 112 ASN A O 1
ATOM 878 N N . THR A 1 113 ? -4.445 -16.969 -9.672 1 97.81 113 THR A N 1
ATOM 879 C CA . THR A 1 113 ? -4.754 -17.578 -8.391 1 97.81 113 THR A CA 1
ATOM 880 C C . THR A 1 113 ? -6.109 -17.109 -7.875 1 97.81 113 THR A C 1
ATOM 882 O O . THR A 1 113 ? -6.617 -17.625 -6.879 1 97.81 113 THR A O 1
ATOM 885 N N . TYR A 1 114 ? -6.797 -16.203 -8.578 1 95.56 114 TYR A N 1
ATOM 886 C CA . TYR A 1 114 ? -8.07 -15.672 -8.094 1 95.56 114 TYR A CA 1
ATOM 887 C C . TYR A 1 114 ? -9.141 -16.766 -8.07 1 95.56 114 TYR A C 1
ATOM 889 O O . TYR A 1 114 ? -9.867 -16.891 -7.09 1 95.56 114 TYR A O 1
ATOM 897 N N . ALA A 1 115 ? -9.203 -17.562 -9.125 1 96.19 115 ALA A N 1
ATOM 898 C CA . ALA A 1 115 ? -10.188 -18.641 -9.188 1 96.19 115 ALA A CA 1
ATOM 899 C C . ALA A 1 115 ? -9.977 -19.641 -8.062 1 96.19 115 ALA A C 1
ATOM 901 O O . ALA A 1 115 ? -10.938 -20.188 -7.52 1 96.19 115 ALA A O 1
ATOM 902 N N . LEU A 1 116 ? -8.688 -19.891 -7.746 1 98.06 116 LEU A N 1
ATOM 903 C CA . LEU A 1 116 ? -8.367 -20.828 -6.672 1 98.06 116 LEU A CA 1
ATOM 904 C C . LEU A 1 116 ? -8.93 -20.344 -5.34 1 98.06 116 LEU A C 1
ATOM 906 O O . LEU A 1 116 ? -9.461 -21.125 -4.562 1 98.06 116 LEU A O 1
ATOM 910 N N . GLU A 1 117 ? -8.766 -19.094 -5.191 1 95.5 117 GLU A N 1
ATOM 911 C CA . GLU A 1 117 ? -9.258 -18.469 -3.973 1 95.5 117 GLU A CA 1
ATOM 912 C C . GLU A 1 117 ? -10.781 -18.391 -3.961 1 95.5 117 GLU A C 1
ATOM 914 O O . GLU A 1 117 ? -11.422 -18.906 -3.041 1 95.5 117 GLU A O 1
ATOM 919 N N . LYS A 1 118 ? -11.383 -17.875 -4.938 1 91.94 118 LYS A N 1
ATOM 920 C CA . LYS A 1 118 ? -12.805 -17.531 -5.004 1 91.94 118 LYS A CA 1
ATOM 921 C C . LYS A 1 118 ? -13.672 -18.797 -5.051 1 91.94 118 LYS A C 1
ATOM 923 O O . LYS A 1 118 ? -14.656 -18.891 -4.324 1 91.94 118 LYS A O 1
ATOM 928 N N . SER A 1 119 ? -13.305 -19.734 -5.855 1 94.88 119 SER A N 1
ATOM 929 C CA . SER A 1 119 ? -14.195 -20.859 -6.145 1 94.88 119 SER A CA 1
ATOM 930 C C . SER A 1 119 ? -13.773 -22.109 -5.379 1 94.88 119 SER A C 1
ATOM 932 O O . SER A 1 119 ? -14.586 -23.016 -5.172 1 94.88 119 SER A O 1
ATOM 934 N N . TYR A 1 120 ? -12.547 -22.141 -4.926 1 97.69 120 TYR A N 1
ATOM 935 C CA . TYR A 1 120 ? -12.086 -23.391 -4.316 1 97.69 120 TYR A CA 1
ATOM 936 C C . TYR A 1 120 ? -11.594 -23.156 -2.893 1 97.69 120 TYR A C 1
ATOM 938 O O . TYR A 1 120 ? -11.086 -24.062 -2.244 1 97.69 120 TYR A O 1
ATOM 946 N N . GLY A 1 121 ? -11.633 -21.938 -2.428 1 97.31 121 GLY A N 1
ATOM 947 C CA . GLY A 1 121 ? -11.391 -21.641 -1.024 1 97.31 121 GLY A CA 1
ATOM 948 C C . GLY A 1 121 ? -9.914 -21.656 -0.659 1 97.31 121 GLY A C 1
ATOM 949 O O . GLY A 1 121 ? -9.562 -21.906 0.494 1 97.31 121 GLY A O 1
ATOM 950 N N . TRP A 1 122 ? -9.039 -21.484 -1.606 1 98.44 122 TRP A N 1
ATOM 951 C CA . TRP A 1 122 ? -7.605 -21.453 -1.322 1 98.44 122 TRP A CA 1
ATOM 952 C C . TRP A 1 122 ? -7.23 -20.156 -0.597 1 98.44 122 TRP A C 1
ATOM 954 O O . TRP A 1 122 ? -7.992 -19.188 -0.601 1 98.44 122 TRP A O 1
ATOM 964 N N . ARG A 1 123 ? -6.176 -20.234 0.129 1 97.81 123 ARG A N 1
ATOM 965 C CA . ARG A 1 123 ? -5.52 -19.047 0.678 1 97.81 123 ARG A CA 1
ATOM 966 C C . ARG A 1 123 ? -4.09 -18.922 0.162 1 97.81 123 ARG A C 1
ATOM 968 O O . ARG A 1 123 ? -3.545 -19.875 -0.4 1 97.81 123 ARG A O 1
ATOM 975 N N . GLY A 1 124 ? -3.533 -17.703 0.318 1 98 124 GLY A N 1
ATOM 976 C CA . GLY A 1 124 ? -2.16 -17.594 -0.149 1 98 124 GLY A CA 1
ATOM 977 C C . GLY A 1 124 ? -1.585 -16.203 0.007 1 98 124 GLY A C 1
ATOM 978 O O . GLY A 1 124 ? -2.07 -15.406 0.818 1 98 124 GLY A O 1
ATOM 979 N N . LEU A 1 125 ? -0.465 -16.047 -0.659 1 97.94 125 LEU A N 1
ATOM 980 C CA . LEU A 1 125 ? 0.26 -14.781 -0.668 1 97.94 125 LEU A CA 1
ATOM 981 C C . LEU A 1 125 ? 0.257 -14.164 -2.062 1 97.94 125 LEU A C 1
ATOM 983 O O . LEU A 1 125 ? 0.522 -14.852 -3.051 1 97.94 125 LEU A O 1
ATOM 987 N N . CYS A 1 126 ? -0.156 -12.938 -2.113 1 97.19 126 CYS A N 1
ATOM 988 C CA . CYS A 1 126 ? 0.049 -12.125 -3.305 1 97.19 126 CYS A CA 1
ATOM 989 C C . CYS A 1 126 ? 1.229 -11.172 -3.121 1 97.19 126 CYS A C 1
ATOM 991 O O . CYS A 1 126 ? 1.134 -10.195 -2.375 1 97.19 126 CYS A O 1
ATOM 993 N N . ILE A 1 127 ? 2.295 -11.477 -3.762 1 96.56 127 ILE A N 1
ATOM 994 C CA . ILE A 1 127 ? 3.488 -10.641 -3.678 1 96.56 127 ILE A CA 1
ATOM 995 C C . ILE A 1 127 ? 3.527 -9.672 -4.859 1 96.56 127 ILE A C 1
ATOM 997 O O . ILE A 1 127 ? 3.6 -10.102 -6.016 1 96.56 127 ILE A O 1
ATOM 1001 N N . GLU A 1 128 ? 3.445 -8.406 -4.562 1 93 128 GLU A N 1
ATOM 1002 C CA . GLU A 1 128 ? 3.307 -7.371 -5.582 1 93 128 GLU A CA 1
ATOM 1003 C C . GLU A 1 128 ? 3.928 -6.059 -5.121 1 93 128 GLU A C 1
ATOM 1005 O O . GLU A 1 128 ? 3.488 -5.469 -4.133 1 93 128 GLU A O 1
ATOM 1010 N N . PRO A 1 129 ? 4.922 -5.598 -5.859 1 87.06 129 PRO A N 1
ATOM 1011 C CA . PRO A 1 129 ? 5.59 -4.367 -5.43 1 87.06 129 PRO A CA 1
ATOM 1012 C C . PRO A 1 129 ? 4.891 -3.109 -5.941 1 87.06 129 PRO A C 1
ATOM 1014 O O . PRO A 1 129 ? 5.109 -2.018 -5.414 1 87.06 129 PRO A O 1
ATOM 1017 N N . ASN A 1 130 ? 4.172 -3.219 -7 1 83.75 130 ASN A N 1
ATOM 1018 C CA . ASN A 1 130 ? 3.543 -2.047 -7.602 1 83.75 130 ASN A CA 1
ATOM 1019 C C . ASN A 1 130 ? 2.316 -1.603 -6.812 1 83.75 130 ASN A C 1
ATOM 1021 O O . ASN A 1 130 ? 1.297 -2.295 -6.801 1 83.75 130 ASN A O 1
ATOM 1025 N N . ALA A 1 131 ? 2.324 -0.404 -6.32 1 80.12 131 ALA A N 1
ATOM 1026 C CA . ALA A 1 131 ? 1.299 0.11 -5.414 1 80.12 131 ALA A CA 1
ATOM 1027 C C . ALA A 1 131 ? -0.028 0.307 -6.145 1 80.12 131 ALA A C 1
ATOM 1029 O O . ALA A 1 131 ? -1.089 0.337 -5.516 1 80.12 131 ALA A O 1
ATOM 1030 N N . ASP A 1 132 ? 0.046 0.424 -7.426 1 74.94 132 ASP A N 1
ATOM 1031 C CA . ASP A 1 132 ? -1.169 0.613 -8.211 1 74.94 132 ASP A CA 1
ATOM 1032 C C . ASP A 1 132 ? -2.129 -0.56 -8.031 1 74.94 132 ASP A C 1
ATOM 1034 O O . ASP A 1 132 ? -3.336 -0.419 -8.234 1 74.94 132 ASP A O 1
ATOM 1038 N N . TYR A 1 133 ? -1.551 -1.616 -7.574 1 84.62 133 TYR A N 1
ATOM 1039 C CA . TYR A 1 133 ? -2.377 -2.816 -7.5 1 84.62 133 TYR A CA 1
ATOM 1040 C C . TYR A 1 133 ? -2.816 -3.09 -6.066 1 84.62 133 TYR A C 1
ATOM 1042 O O . TYR A 1 133 ? -3.639 -3.975 -5.824 1 84.62 133 TYR A O 1
ATOM 1050 N N . PHE A 1 134 ? -2.348 -2.303 -5.125 1 83.56 134 PHE A N 1
ATOM 1051 C CA . PHE A 1 134 ? -2.549 -2.613 -3.713 1 83.56 134 PHE A CA 1
ATOM 1052 C C . PHE A 1 134 ? -4.027 -2.535 -3.348 1 83.56 134 PHE A C 1
ATOM 1054 O O . PHE A 1 134 ? -4.555 -3.428 -2.682 1 83.56 134 PHE A O 1
ATOM 1061 N N . TYR A 1 135 ? -4.668 -1.545 -3.791 1 78.62 135 TYR A N 1
ATOM 1062 C CA . TYR A 1 135 ? -6.059 -1.338 -3.395 1 78.62 135 TYR A CA 1
ATOM 1063 C C . TYR A 1 135 ? -6.934 -2.5 -3.85 1 78.62 135 TYR A C 1
ATOM 1065 O O . TYR A 1 135 ? -7.641 -3.104 -3.041 1 78.62 135 TYR A O 1
ATOM 1073 N N . ASN A 1 136 ? -6.832 -2.875 -5.098 1 82.25 136 ASN A N 1
ATOM 1074 C CA . ASN A 1 136 ? -7.688 -3.936 -5.621 1 82.25 136 ASN A CA 1
ATOM 1075 C C . ASN A 1 136 ? -7.316 -5.297 -5.039 1 82.25 136 ASN A C 1
ATOM 1077 O O . ASN A 1 136 ? -8.188 -6.129 -4.793 1 82.25 136 ASN A O 1
ATOM 1081 N N . LEU A 1 137 ? -6.07 -5.473 -4.922 1 89 137 LEU A N 1
ATOM 1082 C CA . LEU A 1 137 ? -5.652 -6.73 -4.309 1 89 137 LEU A CA 1
ATOM 1083 C C . LEU A 1 137 ? -6.207 -6.855 -2.893 1 89 137 LEU A C 1
ATOM 1085 O O . LEU A 1 137 ? -6.609 -7.945 -2.473 1 89 137 LEU A O 1
ATOM 1089 N N . THR A 1 138 ? -6.16 -5.75 -2.213 1 84.81 138 THR A N 1
ATOM 1090 C CA . THR A 1 138 ? -6.68 -5.738 -0.85 1 84.81 138 THR A CA 1
ATOM 1091 C C . THR A 1 138 ? -8.203 -5.844 -0.852 1 84.81 138 THR A C 1
ATOM 1093 O O . THR A 1 138 ? -8.781 -6.523 -0.002 1 84.81 138 THR A O 1
ATOM 1096 N N . HIS A 1 139 ? -8.734 -5.328 -1.8 1 80.75 139 HIS A N 1
ATOM 1097 C CA . HIS A 1 139 ? -10.188 -5.223 -1.858 1 80.75 139 HIS A CA 1
ATOM 1098 C C . HIS A 1 139 ? -10.812 -6.535 -2.326 1 80.75 139 HIS A C 1
ATOM 1100 O O . HIS A 1 139 ? -11.805 -6.992 -1.752 1 80.75 139 HIS A O 1
ATOM 1106 N N . TYR A 1 140 ? -10.219 -7.156 -3.297 1 83.5 140 TYR A N 1
ATOM 1107 C CA . TYR A 1 140 ? -10.883 -8.273 -3.967 1 83.5 140 TYR A CA 1
ATOM 1108 C C . TYR A 1 140 ? -10.352 -9.609 -3.453 1 83.5 140 TYR A C 1
ATOM 1110 O O . TYR A 1 140 ? -10.992 -10.648 -3.621 1 83.5 140 TYR A O 1
ATOM 1118 N N . ARG A 1 141 ? -9.195 -9.539 -2.912 1 89.88 141 ARG A N 1
ATOM 1119 C CA . ARG A 1 141 ? -8.555 -10.789 -2.516 1 89.88 141 ARG A CA 1
ATOM 1120 C C . ARG A 1 141 ? -8.617 -10.984 -1.004 1 89.88 141 ARG A C 1
ATOM 1122 O O . ARG A 1 141 ? -7.648 -10.695 -0.295 1 89.88 141 ARG A O 1
ATOM 1129 N N . GLY A 1 142 ? -9.688 -11.562 -0.542 1 84.94 142 GLY A N 1
ATOM 1130 C CA . GLY A 1 142 ? -9.93 -11.68 0.886 1 84.94 142 GLY A CA 1
ATOM 1131 C C . GLY A 1 142 ? -9.062 -12.727 1.557 1 84.94 142 GLY A C 1
ATOM 1132 O O . GLY A 1 142 ? -8.68 -12.57 2.717 1 84.94 142 GLY A O 1
ATOM 1133 N N . ASN A 1 143 ? -8.75 -13.75 0.854 1 91.31 143 ASN A N 1
ATOM 1134 C CA . ASN A 1 143 ? -7.996 -14.859 1.438 1 91.31 143 ASN A CA 1
ATOM 1135 C C . ASN A 1 143 ? -6.539 -14.844 0.987 1 91.31 143 ASN A C 1
ATOM 1137 O O . ASN A 1 143 ? -5.816 -15.82 1.18 1 91.31 143 ASN A O 1
ATOM 1141 N N . CYS A 1 144 ? -6.18 -13.82 0.374 1 92.88 144 CYS A N 1
ATOM 1142 C CA . CYS A 1 144 ? -4.812 -13.641 -0.106 1 92.88 144 CYS A CA 1
ATOM 1143 C C . CYS A 1 144 ? -4.133 -12.477 0.604 1 92.88 144 CYS A C 1
ATOM 1145 O O . CYS A 1 144 ? -4.598 -11.336 0.518 1 92.88 144 CYS A O 1
ATOM 1147 N N . GLU A 1 145 ? -3.154 -12.797 1.317 1 93.75 145 GLU A N 1
ATOM 1148 C CA . GLU A 1 145 ? -2.416 -11.734 1.992 1 93.75 145 GLU A CA 1
ATOM 1149 C C . GLU A 1 145 ? -1.489 -11.008 1.023 1 93.75 145 GLU A C 1
ATOM 1151 O O . GLU A 1 145 ? -0.679 -11.633 0.338 1 93.75 145 GLU A O 1
ATOM 1156 N N . LEU A 1 146 ? -1.683 -9.734 0.972 1 93.5 146 LEU A N 1
ATOM 1157 C CA . LEU A 1 146 ? -0.838 -8.93 0.101 1 93.5 146 LEU A CA 1
ATOM 1158 C C . LEU A 1 146 ? 0.507 -8.641 0.761 1 93.5 146 LEU A C 1
ATOM 1160 O O . LEU A 1 146 ? 0.557 -8.141 1.886 1 93.5 146 LEU A O 1
ATOM 1164 N N . VAL A 1 147 ? 1.555 -9.008 0.121 1 95 147 VAL A N 1
ATOM 1165 C CA . VAL A 1 147 ? 2.932 -8.695 0.495 1 95 147 VAL A CA 1
ATOM 1166 C C . VAL A 1 147 ? 3.521 -7.695 -0.494 1 95 147 VAL A C 1
ATOM 1168 O O . VAL A 1 147 ? 3.869 -8.055 -1.621 1 95 147 VAL A O 1
ATOM 1171 N N . ALA A 1 148 ? 3.607 -6.484 -0.039 1 92.31 148 ALA A N 1
ATOM 1172 C CA . ALA A 1 148 ? 4.156 -5.43 -0.887 1 92.31 148 ALA A CA 1
ATOM 1173 C C . ALA A 1 148 ? 5.684 -5.434 -0.849 1 92.31 148 ALA A C 1
ATOM 1175 O O . ALA A 1 148 ? 6.289 -4.777 -0.002 1 92.31 148 ALA A O 1
ATOM 1176 N N . ALA A 1 149 ? 6.281 -6.172 -1.854 1 92.12 149 ALA A N 1
ATOM 1177 C CA . ALA A 1 149 ? 7.73 -6.34 -1.788 1 92.12 149 ALA A CA 1
ATOM 1178 C C . ALA A 1 149 ? 8.305 -6.703 -3.154 1 92.12 149 ALA A C 1
ATOM 1180 O O . ALA A 1 149 ? 7.621 -7.309 -3.98 1 92.12 149 ALA A O 1
ATOM 1181 N N . VAL A 1 150 ? 9.484 -6.266 -3.316 1 90.31 150 VAL A N 1
ATOM 1182 C CA . VAL A 1 150 ? 10.289 -6.738 -4.438 1 90.31 150 VAL A CA 1
ATOM 1183 C C . VAL A 1 150 ? 11.133 -7.934 -4.004 1 90.31 150 VAL A C 1
ATOM 1185 O O . VAL A 1 150 ? 11.875 -7.859 -3.021 1 90.31 150 VAL A O 1
ATOM 1188 N N . ILE A 1 151 ? 10.977 -8.977 -4.77 1 93.62 151 ILE A N 1
ATOM 1189 C CA . ILE A 1 151 ? 11.695 -10.195 -4.387 1 93.62 151 ILE A CA 1
ATOM 1190 C C . ILE A 1 151 ? 13.008 -10.281 -5.156 1 93.62 151 ILE A C 1
ATOM 1192 O O . ILE A 1 151 ? 13.055 -10 -6.355 1 93.62 151 ILE A O 1
ATOM 1196 N N . GLY A 1 152 ? 14.055 -10.711 -4.434 1 90.56 152 GLY A N 1
ATOM 1197 C CA . GLY A 1 152 ? 15.359 -10.945 -5.02 1 90.56 152 GLY A CA 1
ATOM 1198 C C . GLY A 1 152 ? 16.125 -12.062 -4.34 1 90.56 152 GLY A C 1
ATOM 1199 O O . GLY A 1 152 ? 15.57 -12.781 -3.504 1 90.56 152 GLY A O 1
ATOM 1200 N N . GLY A 1 153 ? 17.359 -12.258 -4.852 1 90.31 153 GLY A N 1
ATOM 1201 C CA . GLY A 1 153 ? 18.203 -13.305 -4.305 1 90.31 153 GLY A CA 1
ATOM 1202 C C . GLY A 1 153 ? 18.812 -12.93 -2.965 1 90.31 153 GLY A C 1
ATOM 1203 O O . GLY A 1 153 ? 19.25 -13.805 -2.209 1 90.31 153 GLY A O 1
ATOM 1204 N N . ASN A 1 154 ? 18.875 -11.617 -2.775 1 91.44 154 ASN A N 1
ATOM 1205 C CA . ASN A 1 154 ? 19.438 -11.117 -1.524 1 91.44 154 ASN A CA 1
ATOM 1206 C C . ASN A 1 154 ? 18.531 -10.07 -0.877 1 91.44 154 ASN A C 1
ATOM 1208 O O . ASN A 1 154 ? 17.812 -9.344 -1.573 1 91.44 154 ASN A O 1
ATOM 1212 N N . ARG A 1 155 ? 18.703 -10.141 0.469 1 91.31 155 ARG A N 1
ATOM 1213 C CA . ARG A 1 155 ? 17.953 -9.125 1.213 1 91.31 155 ARG A CA 1
ATOM 1214 C C . ARG A 1 155 ? 18.641 -7.766 1.1 1 91.31 155 ARG A C 1
ATOM 1216 O O . ARG A 1 155 ? 19.859 -7.672 1.146 1 91.31 155 ARG A O 1
ATOM 1223 N N . MET A 1 156 ? 17.891 -6.703 0.911 1 89.88 156 MET A N 1
ATOM 1224 C CA . MET A 1 156 ? 18.312 -5.309 1.016 1 89.88 156 MET A CA 1
ATOM 1225 C C . MET A 1 156 ? 19.172 -4.91 -0.176 1 89.88 156 MET A C 1
ATOM 1227 O O . MET A 1 156 ? 20 -4.004 -0.071 1 89.88 156 MET A O 1
ATOM 1231 N N . GLU A 1 157 ? 19.062 -5.645 -1.219 1 88.31 157 GLU A N 1
ATOM 1232 C CA . GLU A 1 157 ? 19.688 -5.176 -2.451 1 88.31 157 GLU A CA 1
ATOM 1233 C C . GLU A 1 157 ? 18.875 -4.055 -3.092 1 88.31 157 GLU A C 1
ATOM 1235 O O . GLU A 1 157 ? 17.656 -4.145 -3.18 1 88.31 157 GLU A O 1
ATOM 1240 N N . LYS A 1 158 ? 19.594 -3.037 -3.523 1 84 158 LYS A N 1
ATOM 1241 C CA . LYS A 1 158 ? 18.922 -1.919 -4.188 1 84 158 LYS A CA 1
ATOM 1242 C C . LYS A 1 158 ? 18.719 -2.203 -5.676 1 84 158 LYS A C 1
ATOM 1244 O O . LYS A 1 158 ? 19.656 -2.605 -6.367 1 84 158 LYS A O 1
ATOM 1249 N N . ILE A 1 159 ? 17.438 -2.018 -6.035 1 81.12 159 ILE A N 1
ATOM 1250 C CA . ILE A 1 159 ? 17.156 -2.227 -7.453 1 81.12 159 ILE A CA 1
ATOM 1251 C C . ILE A 1 159 ? 16.297 -1.083 -7.98 1 81.12 159 ILE A C 1
ATOM 1253 O O . ILE A 1 159 ? 15.578 -0.435 -7.215 1 81.12 159 ILE A O 1
ATOM 1257 N N . ASP A 1 160 ? 16.469 -0.804 -9.242 1 76.06 160 ASP A N 1
ATOM 1258 C CA . ASP A 1 160 ? 15.57 0.135 -9.898 1 76.06 160 ASP A CA 1
ATOM 1259 C C . ASP A 1 160 ? 14.266 -0.547 -10.312 1 76.06 160 ASP A C 1
ATOM 1261 O O . ASP A 1 160 ? 14.281 -1.508 -11.086 1 76.06 160 ASP A O 1
ATOM 1265 N N . PHE A 1 161 ? 13.25 -0.114 -9.609 1 71.62 161 PHE A N 1
ATOM 1266 C CA . PHE A 1 161 ? 11.938 -0.654 -9.938 1 71.62 161 PHE A CA 1
ATOM 1267 C C . PHE A 1 161 ? 11.164 0.31 -10.828 1 71.62 161 PHE A C 1
ATOM 1269 O O . PHE A 1 161 ? 11.062 1.499 -10.523 1 71.62 161 PHE A O 1
ATOM 1276 N N . PHE A 1 162 ? 10.719 -0.221 -12.055 1 59.09 162 PHE A N 1
ATOM 1277 C CA . PHE A 1 162 ? 9.93 0.569 -12.992 1 59.09 162 PHE A CA 1
ATOM 1278 C C . PHE A 1 162 ? 8.453 0.216 -12.875 1 59.09 162 PHE A C 1
ATOM 1280 O O . PHE A 1 162 ? 8.07 -0.942 -13.055 1 59.09 162 PHE A O 1
ATOM 1287 N N . ALA A 1 163 ? 7.562 0.976 -12.273 1 54.41 163 ALA A N 1
ATOM 1288 C CA . ALA A 1 163 ? 6.125 0.713 -12.203 1 54.41 163 ALA A CA 1
ATOM 1289 C C . ALA A 1 163 ? 5.441 1.03 -13.531 1 54.41 163 ALA A C 1
ATOM 1291 O O . ALA A 1 163 ? 5.734 2.051 -14.156 1 54.41 163 ALA A O 1
ATOM 1292 N N . ALA A 1 164 ? 5.074 0.007 -14.5 1 46.06 164 ALA A N 1
ATOM 1293 C CA . ALA A 1 164 ? 4.508 0.095 -15.844 1 46.06 164 ALA A CA 1
ATOM 1294 C C . ALA A 1 164 ? 3.287 1.009 -15.867 1 46.06 164 ALA A C 1
ATOM 1296 O O . ALA A 1 164 ? 2.561 1.062 -16.859 1 46.06 164 ALA A O 1
ATOM 1297 N N . GLY A 1 165 ? 2.707 1.567 -15.141 1 40.56 165 GLY A N 1
ATOM 1298 C CA . GLY A 1 165 ? 1.493 2.158 -15.68 1 40.56 165 GLY A CA 1
ATOM 1299 C C . GLY A 1 165 ? 1.689 2.775 -17.047 1 40.56 165 GLY A C 1
ATOM 1300 O O . GLY A 1 165 ? 0.742 3.295 -17.641 1 40.56 165 GLY A O 1
ATOM 1301 N N . ASP A 1 166 ? 2.836 3.312 -17.422 1 34.34 166 ASP A N 1
ATOM 1302 C CA . ASP A 1 166 ? 2.945 3.836 -18.781 1 34.34 166 ASP A CA 1
ATOM 1303 C C . ASP A 1 166 ? 3.096 2.703 -19.797 1 34.34 166 ASP A C 1
ATOM 1305 O O . ASP A 1 166 ? 4.164 2.1 -19.906 1 34.34 166 ASP A O 1
ATOM 1309 N N . HIS A 1 167 ? 2.326 1.8 -19.922 1 31.16 167 HIS A N 1
ATOM 1310 C CA . HIS A 1 167 ? 2.389 1.02 -21.156 1 31.16 167 HIS A CA 1
ATOM 1311 C C . HIS A 1 167 ? 2.719 1.903 -22.359 1 31.16 167 HIS A C 1
ATOM 1313 O O . HIS A 1 167 ? 2.512 1.503 -23.5 1 31.16 167 HIS A O 1
ATOM 1319 N N . SER A 1 168 ? 2.555 3.201 -22.703 1 29.53 168 SER A N 1
ATOM 1320 C CA . SER A 1 168 ? 2.674 3.361 -24.141 1 29.53 168 SER A CA 1
ATOM 1321 C C . SER A 1 168 ? 3.834 2.541 -24.703 1 29.53 168 SER A C 1
ATOM 1323 O O . SER A 1 168 ? 4.738 2.156 -23.953 1 29.53 168 SER A O 1
ATOM 1325 N N . GLY A 1 169 ? 3.754 2.139 -26.031 1 26.08 169 GLY A N 1
ATOM 1326 C CA . GLY A 1 169 ? 4.637 1.553 -27.031 1 26.08 169 GLY A CA 1
ATOM 1327 C C . GLY A 1 169 ? 6.102 1.831 -26.781 1 26.08 169 GLY A C 1
ATOM 1328 O O . GLY A 1 169 ? 6.441 2.652 -25.922 1 26.08 169 GLY A O 1
ATOM 1329 N N . ILE A 1 170 ? 6.918 0.939 -27.516 1 24.75 170 ILE A N 1
ATOM 1330 C CA . ILE A 1 170 ? 8.297 1.13 -27.953 1 24.75 170 ILE A CA 1
ATOM 1331 C C . ILE A 1 170 ? 8.547 2.605 -28.25 1 24.75 170 ILE A C 1
ATOM 1333 O O . ILE A 1 170 ? 7.973 3.154 -29.188 1 24.75 170 ILE A O 1
ATOM 1337 N N . VAL A 1 171 ? 8.422 3.527 -27.375 1 27.2 171 VAL A N 1
ATOM 1338 C CA . VAL A 1 171 ? 8.961 4.762 -27.938 1 27.2 171 VAL A CA 1
ATOM 1339 C C . VAL A 1 171 ? 10.211 4.453 -28.75 1 27.2 171 VAL A C 1
ATOM 1341 O O . VAL A 1 171 ? 11.102 3.738 -28.297 1 27.2 171 VAL A O 1
ATOM 1344 N N . GLY A 1 172 ? 10.016 4.516 -30.062 1 26.92 172 GLY A N 1
ATOM 1345 C CA . GLY A 1 172 ? 11.203 4.633 -30.906 1 26.92 172 GLY A CA 1
ATOM 1346 C C . GLY A 1 172 ? 12.367 5.297 -30.203 1 26.92 172 GLY A C 1
ATOM 1347 O O . GLY A 1 172 ? 12.188 5.984 -29.203 1 26.92 172 GLY A O 1
ATOM 1348 N N . PHE A 1 173 ? 13.68 5.043 -30.641 1 29.09 173 PHE A N 1
ATOM 1349 C CA . PHE A 1 173 ? 15.055 5.398 -30.312 1 29.09 173 PHE A CA 1
ATOM 1350 C C . PHE A 1 173 ? 15.148 6.84 -29.828 1 29.09 173 PHE A C 1
ATOM 1352 O O . PHE A 1 173 ? 16.125 7.223 -29.188 1 29.09 173 PHE A O 1
ATOM 1359 N N . ASP A 1 174 ? 14.344 7.793 -30.438 1 27.86 174 ASP A N 1
ATOM 1360 C CA . ASP A 1 174 ? 15.008 9.094 -30.516 1 27.86 174 ASP A CA 1
ATOM 1361 C C . ASP A 1 174 ? 14.812 9.883 -29.219 1 27.86 174 ASP A C 1
ATOM 1363 O O . ASP A 1 174 ? 15.539 10.844 -28.953 1 27.86 174 ASP A O 1
ATOM 1367 N N . ASN A 1 175 ? 13.5 10.359 -28.812 1 29.78 175 ASN A N 1
ATOM 1368 C CA . ASN A 1 175 ? 13.656 11.461 -27.859 1 29.78 175 ASN A CA 1
ATOM 1369 C C . ASN A 1 175 ? 13.773 10.953 -26.422 1 29.78 175 ASN A C 1
ATOM 1371 O O . ASN A 1 175 ? 12.797 10.477 -25.844 1 29.78 175 ASN A O 1
ATOM 1375 N N . PRO A 1 176 ? 14.953 10.562 -25.859 1 34.22 176 PRO A N 1
ATOM 1376 C CA . PRO A 1 176 ? 15.453 10.125 -24.562 1 34.22 176 PRO A CA 1
ATOM 1377 C C . PRO A 1 176 ? 14.742 10.805 -23.391 1 34.22 176 PRO A C 1
ATOM 1379 O O . PRO A 1 176 ? 14.695 10.258 -22.297 1 34.22 176 PRO A O 1
ATOM 1382 N N . GLU A 1 177 ? 14.359 12.062 -23.5 1 33.62 177 GLU A N 1
ATOM 1383 C CA . GLU A 1 177 ? 14.078 12.945 -22.375 1 33.62 177 GLU A CA 1
ATOM 1384 C C . GLU A 1 177 ? 12.742 12.602 -21.719 1 33.62 177 GLU A C 1
ATOM 1386 O O . GLU A 1 177 ? 12.531 12.898 -20.547 1 33.62 177 GLU A O 1
ATOM 1391 N N . ARG A 1 178 ? 11.695 12.453 -22.453 1 34.91 178 ARG A N 1
ATOM 1392 C CA . ARG A 1 178 ? 10.328 12.539 -21.953 1 34.91 178 ARG A CA 1
ATOM 1393 C C . ARG A 1 178 ? 9.992 11.344 -21.062 1 34.91 178 ARG A C 1
ATOM 1395 O O . ARG A 1 178 ? 9.125 11.438 -20.188 1 34.91 178 ARG A O 1
ATOM 1402 N N . LEU A 1 179 ? 10.148 10.125 -21.703 1 36.97 179 LEU A N 1
ATOM 1403 C CA . LEU A 1 179 ? 9.648 9.031 -20.891 1 36.97 179 LEU A CA 1
ATOM 1404 C C . LEU A 1 179 ? 10.492 8.852 -19.641 1 36.97 179 LEU A C 1
ATOM 1406 O O . LEU A 1 179 ? 11.359 7.977 -19.578 1 36.97 179 LEU A O 1
ATOM 1410 N N 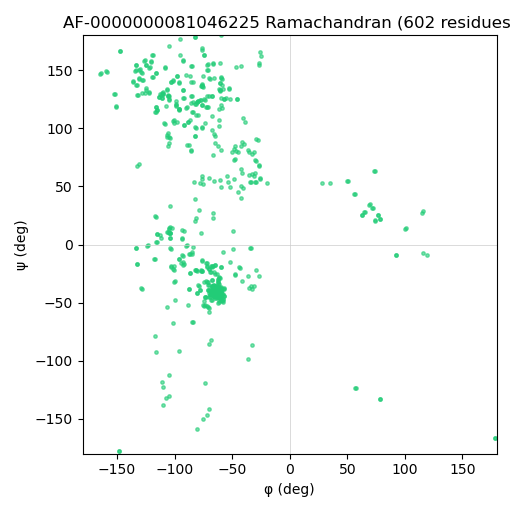. ARG A 1 180 ? 11.141 9.766 -19.094 1 37.44 180 ARG A N 1
ATOM 1411 C CA . ARG A 1 180 ? 11.766 9.523 -17.797 1 37.44 180 ARG A CA 1
ATOM 1412 C C . ARG A 1 180 ? 10.836 8.734 -16.875 1 37.44 180 ARG A C 1
ATOM 1414 O O . ARG A 1 180 ? 9.875 9.289 -16.344 1 37.44 180 ARG A O 1
ATOM 1421 N N . LYS A 1 181 ? 10.445 7.527 -17.203 1 44.44 181 LYS A N 1
ATOM 1422 C CA . LYS A 1 181 ? 9.922 6.477 -16.344 1 44.44 181 LYS A CA 1
ATOM 1423 C C . LYS A 1 181 ? 10.461 6.609 -14.914 1 44.44 181 LYS A C 1
ATOM 1425 O O . LYS A 1 181 ? 11.68 6.578 -14.703 1 44.44 181 LYS A O 1
ATOM 1430 N N . LYS A 1 182 ? 9.812 7.328 -14.031 1 50.44 182 LYS A N 1
ATOM 1431 C CA . LYS A 1 182 ? 10.227 7.523 -12.641 1 50.44 182 LYS A CA 1
ATOM 1432 C C . LYS A 1 182 ? 10.609 6.199 -11.992 1 50.44 182 LYS A C 1
ATOM 1434 O O . LYS A 1 182 ? 9.758 5.324 -11.812 1 50.44 182 LYS A O 1
ATOM 1439 N N . SER A 1 183 ? 11.75 5.688 -12.383 1 58.25 183 SER A N 1
ATOM 1440 C CA . SER A 1 183 ? 12.32 4.578 -11.633 1 58.25 183 SER A CA 1
ATOM 1441 C C . SER A 1 183 ? 12.523 4.945 -10.164 1 58.25 183 SER A C 1
ATOM 1443 O O . SER A 1 183 ? 12.805 6.102 -9.844 1 58.25 183 SER A O 1
ATOM 1445 N N . ARG A 1 184 ? 11.922 4.086 -9.383 1 67.88 184 ARG A N 1
ATOM 1446 C CA . ARG A 1 184 ? 12.156 4.242 -7.953 1 67.88 184 ARG A CA 1
ATOM 1447 C C . ARG A 1 184 ? 13.078 3.15 -7.422 1 67.88 184 ARG A C 1
ATOM 1449 O O . ARG A 1 184 ? 13.023 2.008 -7.883 1 67.88 184 ARG A O 1
ATOM 1456 N N . GLN A 1 185 ? 14.016 3.59 -6.664 1 75.94 185 GLN A N 1
ATOM 1457 C CA . GLN A 1 185 ? 14.875 2.596 -6.027 1 75.94 185 GLN A CA 1
ATOM 1458 C C . GLN A 1 185 ? 14.148 1.886 -4.891 1 75.94 185 GLN A C 1
ATOM 1460 O O . GLN A 1 185 ? 13.555 2.533 -4.027 1 75.94 185 GLN A O 1
ATOM 1465 N N . GLU A 1 186 ? 14.141 0.577 -5.039 1 82.5 186 GLU A N 1
ATOM 1466 C CA . GLU A 1 186 ? 13.523 -0.246 -4.004 1 82.5 186 GLU A CA 1
ATOM 1467 C C . GLU A 1 186 ? 14.492 -1.313 -3.498 1 82.5 186 GLU A C 1
ATOM 1469 O O . GLU A 1 186 ? 15.484 -1.623 -4.16 1 82.5 186 GLU A O 1
ATOM 1474 N N . TYR A 1 187 ? 14.219 -1.777 -2.342 1 86.81 187 TYR A N 1
ATOM 1475 C CA . TYR A 1 187 ? 15.016 -2.842 -1.743 1 86.81 187 TYR A CA 1
ATOM 1476 C C . TYR A 1 187 ? 14.352 -4.199 -1.938 1 86.81 187 TYR A C 1
ATOM 1478 O O . TYR A 1 187 ? 13.125 -4.312 -1.847 1 86.81 187 TYR A O 1
ATOM 1486 N N . THR A 1 188 ? 15.242 -5.199 -2.123 1 91.12 188 THR A N 1
ATOM 1487 C CA . THR A 1 188 ? 14.719 -6.543 -2.318 1 91.12 188 THR A CA 1
ATOM 1488 C C . THR A 1 188 ? 14.625 -7.285 -0.987 1 91.12 188 THR A C 1
ATOM 1490 O O . THR A 1 188 ? 15.305 -6.93 -0.023 1 91.12 188 THR A O 1
ATOM 1493 N N . VAL A 1 189 ? 13.797 -8.297 -0.921 1 93.88 189 VAL A N 1
ATOM 1494 C CA . VAL A 1 189 ? 13.719 -9.305 0.138 1 93.88 189 VAL A CA 1
ATOM 1495 C C . VAL A 1 189 ? 13.633 -10.695 -0.476 1 93.88 189 VAL A C 1
ATOM 1497 O O . VAL A 1 189 ? 13.242 -10.852 -1.637 1 93.88 189 VAL A O 1
ATOM 1500 N N . THR A 1 190 ? 14.07 -11.695 0.256 1 95.25 190 THR A N 1
ATOM 1501 C CA . THR A 1 190 ? 14.086 -13.039 -0.301 1 95.25 190 THR A CA 1
ATOM 1502 C C . THR A 1 190 ? 12.727 -13.719 -0.119 1 95.25 190 THR A C 1
ATOM 1504 O O . THR A 1 190 ? 11.984 -13.383 0.807 1 95.25 190 THR A O 1
ATOM 1507 N N . LEU A 1 191 ? 12.438 -14.664 -1.017 1 96.62 191 LEU A N 1
ATOM 1508 C CA . LEU A 1 191 ? 11.211 -15.445 -0.878 1 96.62 191 LEU A CA 1
ATOM 1509 C C . LEU A 1 191 ? 11.219 -16.234 0.424 1 96.62 191 LEU A C 1
ATOM 1511 O O . LEU A 1 191 ? 10.18 -16.391 1.065 1 96.62 191 LEU A O 1
ATOM 1515 N N . GLU A 1 192 ? 12.359 -16.672 0.843 1 96.38 192 GLU A N 1
ATOM 1516 C CA . GLU A 1 192 ? 12.477 -17.391 2.104 1 96.38 192 GLU A CA 1
ATOM 1517 C C . GLU A 1 192 ? 11.977 -16.547 3.273 1 96.38 192 GLU A C 1
ATOM 1519 O O . GLU A 1 192 ? 11.211 -17.031 4.109 1 96.38 192 GLU A O 1
ATOM 1524 N N . GLU A 1 193 ? 12.445 -15.344 3.324 1 95.31 193 GLU A N 1
ATOM 1525 C CA . GLU A 1 193 ? 12.031 -14.453 4.406 1 95.31 193 GLU A CA 1
ATOM 1526 C C . GLU A 1 193 ? 10.523 -14.242 4.398 1 95.31 193 GLU A C 1
ATOM 1528 O O . GLU A 1 193 ? 9.891 -14.219 5.457 1 95.31 193 GLU A O 1
ATOM 1533 N N . ILE A 1 194 ? 9.969 -14.117 3.262 1 96.69 194 ILE A N 1
ATOM 1534 C CA . ILE A 1 194 ? 8.531 -13.914 3.146 1 96.69 194 ILE A CA 1
ATOM 1535 C C . ILE A 1 194 ? 7.785 -15.148 3.648 1 96.69 194 ILE A C 1
ATOM 1537 O O . ILE A 1 194 ? 6.832 -15.039 4.418 1 96.69 194 ILE A O 1
ATOM 1541 N N . LEU A 1 195 ? 8.242 -16.328 3.221 1 97.25 195 LEU A N 1
ATOM 1542 C CA . LEU A 1 195 ? 7.578 -17.562 3.623 1 97.25 195 LEU A CA 1
ATOM 1543 C C . LEU A 1 195 ? 7.613 -17.719 5.141 1 97.25 195 LEU A C 1
ATOM 1545 O O . LEU A 1 195 ? 6.613 -18.109 5.75 1 97.25 195 LEU A O 1
ATOM 1549 N N . TRP A 1 196 ? 8.719 -17.422 5.676 1 95.25 196 TRP A N 1
ATOM 1550 C CA . TRP A 1 196 ? 8.867 -17.516 7.125 1 95.25 196 TRP A CA 1
ATOM 1551 C C . TRP A 1 196 ? 8.016 -16.469 7.828 1 95.25 196 TRP A C 1
ATOM 1553 O O . TRP A 1 196 ? 7.266 -16.781 8.758 1 95.25 196 TRP A O 1
ATOM 1563 N N . ARG A 1 197 ? 8.062 -15.234 7.406 1 92.94 197 ARG A N 1
ATOM 1564 C CA . ARG A 1 197 ? 7.379 -14.109 8.039 1 92.94 197 ARG A CA 1
ATOM 1565 C C . ARG A 1 197 ? 5.867 -14.312 8.016 1 92.94 197 ARG A C 1
ATOM 1567 O O . ARG A 1 197 ? 5.172 -13.938 8.969 1 92.94 197 ARG A O 1
ATOM 1574 N N . PHE A 1 198 ? 5.406 -14.945 7.004 1 95.25 198 PHE A N 1
ATOM 1575 C CA . PHE A 1 198 ? 3.965 -15.062 6.832 1 95.25 198 PHE A CA 1
ATOM 1576 C C . PHE A 1 198 ? 3.49 -16.469 7.152 1 95.25 198 PHE A C 1
ATOM 1578 O O . PHE A 1 198 ? 2.367 -16.844 6.809 1 95.25 198 PHE A O 1
ATOM 1585 N N . ASN A 1 199 ? 4.305 -17.25 7.707 1 95.62 199 ASN A N 1
ATOM 1586 C CA . ASN A 1 199 ? 3.986 -18.594 8.195 1 95.62 199 ASN A CA 1
ATOM 1587 C C . ASN A 1 199 ? 3.396 -19.469 7.098 1 95.62 199 ASN A C 1
ATOM 1589 O O . ASN A 1 199 ? 2.369 -20.125 7.297 1 95.62 199 ASN A O 1
ATOM 1593 N N . ALA A 1 200 ? 3.996 -19.391 5.957 1 96.69 200 ALA A N 1
ATOM 1594 C CA . ALA A 1 200 ? 3.58 -20.281 4.879 1 96.69 200 ALA A CA 1
ATOM 1595 C C . ALA A 1 200 ? 3.75 -21.75 5.281 1 96.69 200 ALA A C 1
ATOM 1597 O O . ALA A 1 200 ? 4.684 -22.094 6.012 1 96.69 200 ALA A O 1
ATOM 1598 N N . PRO A 1 201 ? 2.855 -22.562 4.852 1 98.12 201 PRO A N 1
ATOM 1599 C CA . PRO A 1 201 ? 3.033 -23.984 5.133 1 98.12 201 PRO A CA 1
ATOM 1600 C C . PRO A 1 201 ? 4.234 -24.594 4.406 1 98.12 201 PRO A C 1
ATOM 1602 O O . PRO A 1 201 ? 4.637 -24.094 3.352 1 98.12 201 PRO A O 1
ATOM 1605 N N . VAL A 1 202 ? 4.727 -25.625 4.938 1 97.75 202 VAL A N 1
ATOM 1606 C CA . VAL A 1 202 ? 5.879 -26.297 4.363 1 97.75 202 VAL A CA 1
ATOM 1607 C C . VAL A 1 202 ? 5.523 -26.844 2.977 1 97.75 202 VAL A C 1
ATOM 1609 O O . VAL A 1 202 ? 6.344 -26.781 2.057 1 97.75 202 VAL A O 1
ATOM 1612 N N . GLU A 1 203 ? 4.312 -27.328 2.898 1 97.69 203 GLU A N 1
ATOM 1613 C CA . GLU A 1 203 ? 3.83 -27.781 1.599 1 97.69 203 GLU A CA 1
ATOM 1614 C C . GLU A 1 203 ? 3.016 -26.703 0.901 1 97.69 203 GLU A C 1
ATOM 1616 O O . GLU A 1 203 ? 1.951 -26.312 1.384 1 97.69 203 GLU A O 1
ATOM 1621 N N . ILE A 1 204 ? 3.482 -26.266 -0.177 1 98.44 204 ILE A N 1
ATOM 1622 C CA . ILE A 1 204 ? 2.83 -25.25 -1.004 1 98.44 204 ILE A CA 1
ATOM 1623 C C . ILE A 1 204 ? 2.211 -25.906 -2.232 1 98.44 204 ILE A C 1
ATOM 1625 O O . ILE A 1 204 ? 2.895 -26.609 -2.979 1 98.44 204 ILE A O 1
ATOM 1629 N N . ASP A 1 205 ? 0.95 -25.641 -2.459 1 98.75 205 ASP A N 1
ATOM 1630 C CA . ASP A 1 205 ? 0.259 -26.344 -3.535 1 98.75 205 ASP A CA 1
ATOM 1631 C C . ASP A 1 205 ? 0.608 -25.75 -4.895 1 98.75 205 ASP A C 1
ATOM 1633 O O . ASP A 1 205 ? 0.742 -26.469 -5.883 1 98.75 205 ASP A O 1
ATOM 1637 N N . TYR A 1 206 ? 0.781 -24.453 -4.918 1 98.81 206 TYR A N 1
ATOM 1638 C CA . TYR A 1 206 ? 0.956 -23.812 -6.219 1 98.81 206 TYR A CA 1
ATOM 1639 C C . TYR A 1 206 ? 1.787 -22.547 -6.094 1 98.81 206 TYR A C 1
ATOM 1641 O O . TYR A 1 206 ? 1.517 -21.703 -5.238 1 98.81 206 TYR A O 1
ATOM 1649 N N . LEU A 1 207 ? 2.779 -22.453 -6.914 1 98.69 207 LEU A N 1
ATOM 1650 C CA . LEU A 1 207 ? 3.557 -21.219 -7.09 1 98.69 207 LEU A CA 1
ATOM 1651 C C . LEU A 1 207 ? 3.414 -20.688 -8.508 1 98.69 207 LEU A C 1
ATOM 1653 O O . LEU A 1 207 ? 3.793 -21.359 -9.46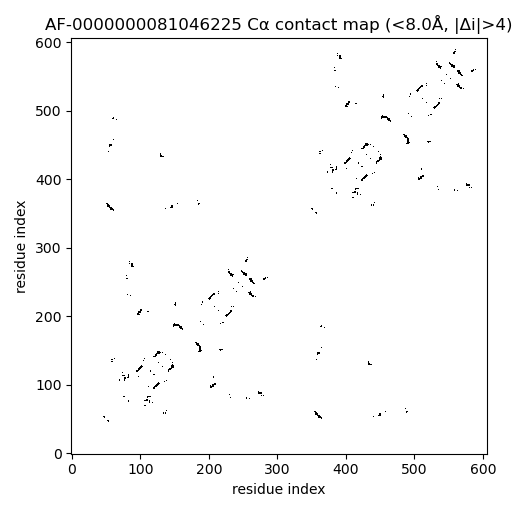9 1 98.69 207 LEU A O 1
ATOM 1657 N N . SER A 1 208 ? 2.799 -19.531 -8.641 1 98 208 SER A N 1
ATOM 1658 C CA . SER A 1 208 ? 2.85 -18.781 -9.883 1 98 208 SER A CA 1
ATOM 1659 C C . SER A 1 208 ? 4.062 -17.859 -9.922 1 98 208 SER A C 1
ATOM 1661 O O . SER A 1 208 ? 4.105 -16.859 -9.195 1 98 208 SER A O 1
ATOM 1663 N N . LEU A 1 209 ? 5.047 -18.219 -10.688 1 95.06 209 LEU A N 1
ATOM 1664 C CA . LEU A 1 209 ? 6.281 -17.438 -10.789 1 95.06 209 LEU A CA 1
ATOM 1665 C C . LEU A 1 209 ? 6.344 -16.688 -12.117 1 95.06 209 LEU A C 1
ATOM 1667 O O . LEU A 1 209 ? 6.711 -17.266 -13.141 1 95.06 209 LEU A O 1
ATOM 1671 N N . ASP A 1 210 ? 5.938 -15.461 -12.086 1 88.56 210 ASP A N 1
ATOM 1672 C CA . ASP A 1 210 ? 5.895 -14.617 -13.273 1 88.56 210 ASP A CA 1
ATOM 1673 C C . ASP A 1 210 ? 6.508 -13.25 -12.992 1 88.56 210 ASP A C 1
ATOM 1675 O O . ASP A 1 210 ? 5.793 -12.242 -12.938 1 88.56 210 ASP A O 1
ATOM 1679 N N . VAL A 1 211 ? 7.887 -13.344 -12.766 1 82.12 211 VAL A N 1
ATOM 1680 C CA . VAL A 1 211 ? 8.609 -12.117 -12.438 1 82.12 211 VAL A CA 1
ATOM 1681 C C . VAL A 1 211 ? 9.453 -11.68 -13.633 1 82.12 211 VAL A C 1
ATOM 1683 O O . VAL A 1 211 ? 9.742 -12.484 -14.523 1 82.12 211 VAL A O 1
ATOM 1686 N N . GLU A 1 212 ? 9.086 -10.867 -14.555 1 77.81 212 GLU A N 1
ATOM 1687 C CA . GLU A 1 212 ? 9.68 -10.312 -15.766 1 77.81 212 GLU A CA 1
ATOM 1688 C C . GLU A 1 212 ? 11.203 -10.422 -15.734 1 77.81 212 GLU A C 1
ATOM 1690 O O . GLU A 1 212 ? 11.906 -9.43 -15.945 1 77.81 212 GLU A O 1
ATOM 1695 N N . GLY A 1 213 ? 11.852 -11.719 -15.484 1 78.25 213 GLY A N 1
ATOM 1696 C CA . GLY A 1 213 ? 13.273 -11.883 -15.711 1 78.25 213 GLY A CA 1
ATOM 1697 C C . GLY A 1 213 ? 14.047 -12.258 -14.461 1 78.25 213 GLY A C 1
ATOM 1698 O O . GLY A 1 213 ? 15.211 -12.648 -14.531 1 78.25 213 GLY A O 1
ATOM 1699 N N . ALA A 1 214 ? 13.5 -12.234 -13.305 1 83.56 214 ALA A N 1
ATOM 1700 C CA . ALA A 1 214 ? 14.234 -12.477 -12.07 1 83.56 214 ALA A CA 1
ATOM 1701 C C . ALA A 1 214 ? 13.977 -13.883 -11.539 1 83.56 214 ALA A C 1
ATOM 1703 O O . ALA A 1 214 ? 14.398 -14.227 -10.43 1 83.56 214 ALA A O 1
ATOM 1704 N N . GLU A 1 215 ? 13.414 -14.766 -12.328 1 90 215 GLU A N 1
ATOM 1705 C CA . GLU A 1 215 ? 12.992 -16.094 -11.859 1 90 215 GLU A CA 1
ATOM 1706 C C . GLU A 1 215 ? 14.188 -16.891 -11.352 1 90 215 GLU A C 1
ATOM 1708 O O . GLU A 1 215 ? 14.125 -17.5 -10.273 1 90 215 GLU A O 1
ATOM 1713 N N . GLU A 1 216 ? 15.258 -16.812 -12.117 1 90.94 216 GLU A N 1
ATOM 1714 C CA . GLU A 1 216 ? 16.438 -17.594 -11.789 1 90.94 216 GLU A CA 1
ATOM 1715 C C . GLU A 1 216 ? 17.047 -17.156 -10.461 1 90.94 216 GLU A C 1
ATOM 1717 O O . GLU A 1 216 ? 17.391 -17.984 -9.617 1 90.94 216 GLU A O 1
ATOM 1722 N N . TYR A 1 217 ? 17.125 -15.891 -10.258 1 89.56 217 TYR A N 1
ATOM 1723 C CA . TYR A 1 217 ? 17.734 -15.352 -9.047 1 89.56 217 TYR A CA 1
ATOM 1724 C C . TYR A 1 217 ? 16.891 -15.68 -7.82 1 89.56 217 TYR A C 1
ATOM 1726 O O . TYR A 1 217 ? 17.438 -16.016 -6.762 1 89.56 217 TYR A O 1
ATOM 1734 N N . ILE A 1 218 ? 15.625 -15.656 -8.008 1 93.06 218 ILE A N 1
ATOM 1735 C CA . ILE A 1 218 ? 14.703 -15.906 -6.91 1 93.06 218 ILE A CA 1
ATOM 1736 C C . ILE A 1 218 ? 14.758 -17.375 -6.504 1 93.06 218 ILE A C 1
ATOM 1738 O O . ILE A 1 218 ? 14.883 -17.688 -5.32 1 93.06 218 ILE A O 1
ATOM 1742 N N . MET A 1 219 ? 14.812 -18.234 -7.484 1 95.69 219 MET A N 1
ATOM 1743 C CA . MET A 1 219 ? 14.719 -19.672 -7.215 1 95.69 219 MET A CA 1
ATOM 1744 C C . MET A 1 219 ? 16.078 -20.234 -6.789 1 95.69 219 MET A C 1
ATOM 1746 O O . MET A 1 219 ? 16.141 -21.281 -6.133 1 95.69 219 MET A O 1
ATOM 1750 N N . ALA A 1 220 ? 17.141 -19.531 -7.141 1 95.06 220 ALA A N 1
ATOM 1751 C CA . ALA A 1 220 ? 18.484 -19.984 -6.77 1 95.06 220 ALA A CA 1
ATOM 1752 C C . ALA A 1 220 ? 18.656 -20.016 -5.254 1 95.06 220 ALA A C 1
ATOM 1754 O O . ALA A 1 220 ? 19.453 -20.797 -4.734 1 95.06 220 ALA A O 1
ATOM 1755 N N . VAL A 1 221 ? 17.906 -19.219 -4.574 1 95.94 221 VAL A N 1
ATOM 1756 C CA . VAL A 1 221 ? 18.062 -19.172 -3.127 1 95.94 221 VAL A CA 1
ATOM 1757 C C . VAL A 1 221 ? 16.797 -19.672 -2.438 1 95.94 221 VAL A C 1
ATOM 1759 O O . VAL A 1 221 ? 16.641 -19.5 -1.229 1 95.94 221 VAL A O 1
ATOM 1762 N N . PHE A 1 222 ? 15.898 -20.203 -3.168 1 96.81 222 PHE A N 1
ATOM 1763 C CA . PHE A 1 222 ? 14.719 -20.812 -2.557 1 96.81 222 PHE A CA 1
ATOM 1764 C C . PHE A 1 222 ? 15.125 -21.969 -1.637 1 96.81 222 PHE A C 1
ATOM 1766 O O . PHE A 1 222 ? 16 -22.766 -1.977 1 96.81 222 PHE A O 1
ATOM 1773 N N . PRO A 1 223 ? 14.484 -22.078 -0.463 1 97.19 223 PRO A N 1
ATOM 1774 C CA . PRO A 1 223 ? 14.836 -23.125 0.487 1 97.19 223 PRO A CA 1
ATOM 1775 C C . PRO A 1 223 ? 14.102 -24.438 0.207 1 97.19 223 PRO A C 1
ATOM 1777 O O . PRO A 1 223 ? 13.203 -24.828 0.962 1 97.19 223 PRO A O 1
ATOM 1780 N N . PHE A 1 224 ? 14.602 -25.188 -0.716 1 97.44 224 PHE A N 1
ATOM 1781 C CA . PHE A 1 224 ? 13.953 -26.422 -1.152 1 97.44 224 PHE A CA 1
ATOM 1782 C C . PHE A 1 224 ? 13.977 -27.469 -0.047 1 97.44 224 PHE A C 1
ATOM 1784 O O . PHE A 1 224 ? 13.227 -28.438 -0.088 1 97.44 224 PHE A O 1
ATOM 1791 N N . GLU A 1 225 ? 14.82 -27.312 0.895 1 96.19 225 GLU A N 1
ATOM 1792 C CA . GLU A 1 225 ? 14.914 -28.25 2.002 1 96.19 225 GLU A CA 1
ATOM 1793 C C . GLU A 1 225 ? 13.844 -27.984 3.055 1 96.19 225 GLU A C 1
ATOM 1795 O O . GLU A 1 225 ? 13.516 -28.859 3.855 1 96.19 225 GLU A O 1
ATOM 1800 N N . LYS A 1 226 ? 13.375 -26.766 3.053 1 97.12 226 LYS A N 1
ATOM 1801 C CA . LYS A 1 226 ? 12.414 -26.359 4.066 1 97.12 226 LYS A CA 1
ATOM 1802 C C . LYS A 1 226 ? 10.984 -26.391 3.52 1 97.12 226 LYS A C 1
ATOM 1804 O O . LYS A 1 226 ? 10.031 -26.625 4.262 1 97.12 226 LYS A O 1
ATOM 1809 N N . TYR A 1 227 ? 10.883 -26.125 2.211 1 97.88 227 TYR A N 1
ATOM 1810 C CA . TYR A 1 227 ? 9.57 -26.031 1.571 1 97.88 227 TYR A CA 1
ATOM 1811 C C . TYR A 1 227 ? 9.508 -26.906 0.331 1 97.88 227 TYR A C 1
ATOM 1813 O O . TYR A 1 227 ? 10.516 -27.109 -0.347 1 97.88 227 TYR A O 1
ATOM 1821 N N . ARG A 1 228 ? 8.344 -27.391 0.074 1 97.69 228 ARG A N 1
ATOM 1822 C CA . ARG A 1 228 ? 8.086 -28.156 -1.145 1 97.69 228 ARG A CA 1
ATOM 1823 C C . ARG A 1 228 ? 6.875 -27.594 -1.89 1 97.69 228 ARG A C 1
ATOM 1825 O O . ARG A 1 228 ? 5.812 -27.391 -1.299 1 97.69 228 ARG A O 1
ATOM 1832 N N . ILE A 1 229 ? 7.043 -27.375 -3.121 1 98.38 229 ILE A N 1
ATOM 1833 C CA . ILE A 1 229 ? 5.977 -26.859 -3.977 1 98.38 229 ILE A CA 1
ATOM 1834 C C . ILE A 1 229 ? 5.449 -27.984 -4.871 1 98.38 229 ILE A C 1
ATOM 1836 O O . ILE A 1 229 ? 6.219 -28.625 -5.59 1 98.38 229 ILE A O 1
ATOM 1840 N N . LYS A 1 230 ? 4.176 -28.172 -4.855 1 98.56 230 LYS A N 1
ATOM 1841 C CA . LYS A 1 230 ? 3.631 -29.25 -5.664 1 98.56 230 LYS A CA 1
ATOM 1842 C C . LYS A 1 230 ? 3.646 -28.906 -7.148 1 98.56 230 LYS A C 1
ATOM 1844 O O . LYS A 1 230 ? 4.18 -29.656 -7.965 1 98.56 230 LYS A O 1
ATOM 1849 N N . LEU A 1 231 ? 3.082 -27.75 -7.457 1 98.75 231 LEU A N 1
ATOM 1850 C CA . LEU A 1 231 ? 2.986 -27.297 -8.844 1 98.75 231 LEU A CA 1
ATOM 1851 C C . LEU A 1 231 ? 3.527 -25.875 -8.984 1 98.75 231 LEU A C 1
ATOM 1853 O O . LEU A 1 231 ? 3.307 -25.031 -8.117 1 98.75 231 LEU A O 1
ATOM 1857 N N . MET A 1 232 ? 4.23 -25.656 -10.117 1 98.44 232 MET A N 1
ATOM 1858 C CA . MET A 1 232 ? 4.723 -24.328 -10.445 1 98.44 232 MET A CA 1
ATOM 1859 C C . MET A 1 232 ? 4.418 -23.969 -11.898 1 98.44 232 MET A C 1
ATOM 1861 O O . MET A 1 232 ? 4.535 -24.828 -12.781 1 98.44 232 MET A O 1
ATOM 1865 N N . THR A 1 233 ? 3.986 -22.766 -12.117 1 98 233 THR A N 1
ATOM 1866 C CA . THR A 1 233 ? 4.02 -22.219 -13.469 1 98 233 THR A CA 1
ATOM 1867 C C . THR A 1 233 ? 5.066 -21.125 -13.578 1 98 233 THR A C 1
ATOM 1869 O O . THR A 1 233 ? 5.168 -20.266 -12.695 1 98 233 THR A O 1
ATOM 1872 N N . ILE A 1 234 ? 5.91 -21.234 -14.594 1 96.44 234 ILE A N 1
ATOM 1873 C CA . ILE A 1 234 ? 7.012 -20.297 -14.805 1 96.44 234 ILE A CA 1
ATOM 1874 C C . ILE A 1 234 ? 7.031 -19.859 -16.266 1 96.44 234 ILE A C 1
ATOM 1876 O O . ILE A 1 234 ? 6.98 -20.688 -17.172 1 96.44 234 ILE A O 1
ATOM 1880 N N . GLU A 1 235 ? 7.07 -18.547 -16.391 1 91 235 GLU A N 1
ATOM 1881 C CA . GLU A 1 235 ? 7.137 -18.016 -17.75 1 91 235 GLU A CA 1
ATOM 1882 C C . GLU A 1 235 ? 8.57 -18.047 -18.281 1 91 235 GLU A C 1
ATOM 1884 O O . GLU A 1 235 ? 9.469 -17.453 -17.688 1 91 235 GLU A O 1
ATOM 1889 N N . ARG A 1 236 ? 8.852 -18.719 -19.359 1 89.25 236 ARG A N 1
ATOM 1890 C CA . ARG A 1 236 ? 10.086 -18.766 -20.125 1 89.25 236 ARG A CA 1
ATOM 1891 C C . ARG A 1 236 ? 11.289 -19.031 -19.234 1 89.25 236 ARG A C 1
ATOM 1893 O O . ARG A 1 236 ? 12.258 -18.266 -19.219 1 89.25 236 ARG A O 1
ATOM 1900 N N . PRO A 1 237 ? 11.219 -20.109 -18.484 1 93.56 237 PRO A N 1
ATOM 1901 C CA . PRO A 1 237 ? 12.398 -20.453 -17.688 1 93.56 237 PRO A CA 1
ATOM 1902 C C . PRO A 1 237 ? 13.641 -20.703 -18.547 1 93.56 237 PRO A C 1
ATOM 1904 O O . PRO A 1 237 ? 13.57 -21.422 -19.531 1 93.56 237 PRO A O 1
ATOM 1907 N N . LYS A 1 238 ? 14.672 -20.094 -18.141 1 92.94 238 LYS A N 1
ATOM 1908 C CA . LYS A 1 238 ? 15.945 -20.297 -18.828 1 92.94 238 LYS A CA 1
ATOM 1909 C C . LYS A 1 238 ? 16.562 -21.641 -18.453 1 92.94 238 LYS A C 1
ATOM 1911 O O . LYS A 1 238 ? 16.078 -22.328 -17.531 1 92.94 238 LYS A O 1
ATOM 1916 N N . GLU A 1 239 ? 17.531 -21.969 -19.219 1 94.69 239 GLU A N 1
ATOM 1917 C CA . GLU A 1 239 ? 18.141 -23.281 -19.078 1 94.69 239 GLU A CA 1
ATOM 1918 C C . GLU A 1 239 ? 18.672 -23.484 -17.656 1 94.69 239 GLU A C 1
ATOM 1920 O O . GLU A 1 239 ? 18.5 -24.562 -17.062 1 94.69 239 GLU A O 1
ATOM 1925 N N . LYS A 1 240 ? 19.281 -22.5 -17.141 1 95.12 240 LYS A N 1
ATOM 1926 C CA . LYS A 1 240 ? 19.859 -22.609 -15.797 1 95.12 240 LYS A CA 1
ATOM 1927 C C . LYS A 1 240 ? 18.781 -22.891 -14.758 1 95.12 240 LYS A C 1
ATOM 1929 O O . LYS A 1 240 ? 18.984 -23.672 -13.836 1 95.12 240 LYS A O 1
ATOM 1934 N N . LEU A 1 241 ? 17.672 -22.297 -14.938 1 96.5 241 LEU A N 1
ATOM 1935 C CA . LEU A 1 241 ? 16.562 -22.531 -14.008 1 96.5 241 LEU A CA 1
ATOM 1936 C C . LEU A 1 241 ? 15.984 -23.922 -14.18 1 96.5 241 LEU A C 1
ATOM 1938 O O . LEU A 1 241 ? 15.68 -24.594 -13.195 1 96.5 241 LEU A O 1
ATOM 1942 N N . ARG A 1 242 ? 15.883 -24.375 -15.367 1 96.88 242 ARG A N 1
ATOM 1943 C CA . ARG A 1 242 ? 15.398 -25.719 -15.633 1 96.88 242 ARG A CA 1
ATOM 1944 C C . ARG A 1 242 ? 16.297 -26.766 -14.977 1 96.88 242 ARG A C 1
ATOM 1946 O O . ARG A 1 242 ? 15.797 -27.719 -14.359 1 96.88 242 ARG A O 1
ATOM 1953 N N . ASP A 1 243 ? 17.531 -26.516 -15.133 1 97.56 243 ASP A N 1
ATOM 1954 C CA . ASP A 1 243 ? 18.484 -27.438 -14.539 1 97.56 243 ASP A CA 1
ATOM 1955 C C . ASP A 1 243 ? 18.375 -27.453 -13.016 1 97.56 243 ASP A C 1
ATOM 1957 O O . ASP A 1 243 ? 18.406 -28.531 -12.398 1 97.56 243 ASP A O 1
ATOM 1961 N N . LEU A 1 244 ? 18.281 -26.297 -12.484 1 97.62 244 LEU A N 1
ATOM 1962 C CA . LEU A 1 244 ? 18.125 -26.188 -11.031 1 97.62 244 LEU A CA 1
ATOM 1963 C C . LEU A 1 244 ? 16.875 -26.938 -10.57 1 97.62 244 LEU A C 1
ATOM 1965 O O . LEU A 1 244 ? 16.938 -27.734 -9.633 1 97.62 244 LEU A O 1
ATOM 1969 N N . LEU A 1 245 ? 15.805 -26.734 -11.227 1 98.06 245 LEU A N 1
ATOM 1970 C CA . LEU A 1 245 ? 14.539 -27.359 -10.836 1 98.06 245 LEU A CA 1
ATOM 1971 C C . LEU A 1 245 ? 14.625 -28.875 -10.977 1 98.06 245 LEU A C 1
ATOM 1973 O O . LEU A 1 245 ? 14.156 -29.609 -10.109 1 98.06 245 LEU A O 1
ATOM 1977 N N . ALA A 1 246 ? 15.258 -29.297 -12 1 97.94 246 ALA A N 1
ATOM 1978 C CA . ALA A 1 246 ? 15.445 -30.734 -12.195 1 97.94 246 ALA A CA 1
ATOM 1979 C C . ALA A 1 246 ? 16.266 -31.344 -11.062 1 97.94 246 ALA A C 1
ATOM 1981 O O . ALA A 1 246 ? 15.922 -32.406 -10.539 1 97.94 246 ALA A O 1
ATOM 1982 N N . SER A 1 247 ? 17.25 -30.641 -10.688 1 97.88 247 SER A N 1
ATOM 1983 C CA . SER A 1 247 ? 18.125 -31.141 -9.625 1 97.88 247 SER A CA 1
ATOM 1984 C C . SER A 1 247 ? 17.406 -31.172 -8.281 1 97.88 247 SER A C 1
ATOM 1986 O O . SER A 1 247 ? 17.828 -31.875 -7.363 1 97.88 247 SER A O 1
ATOM 1988 N N . ARG A 1 248 ? 16.328 -30.438 -8.203 1 97.88 248 ARG A N 1
ATOM 1989 C CA . ARG A 1 248 ? 15.586 -30.359 -6.941 1 97.88 248 ARG A CA 1
ATOM 1990 C C . ARG A 1 248 ? 14.312 -31.203 -7.004 1 97.88 248 ARG A C 1
ATOM 1992 O O . ARG A 1 248 ? 13.438 -31.062 -6.145 1 97.88 248 ARG A O 1
ATOM 1999 N N . GLY A 1 249 ? 14.133 -31.938 -8.102 1 97.75 249 GLY A N 1
ATOM 2000 C CA . GLY A 1 249 ? 13.062 -32.938 -8.156 1 97.75 249 GLY A CA 1
ATOM 2001 C C . GLY A 1 249 ? 11.844 -32.438 -8.93 1 97.75 249 GLY A C 1
ATOM 2002 O O . GLY A 1 249 ? 10.781 -33.062 -8.875 1 97.75 249 GLY A O 1
ATOM 2003 N N . TYR A 1 250 ? 12.047 -31.359 -9.648 1 98.31 250 TYR A N 1
ATOM 2004 C CA . TYR A 1 250 ? 10.914 -30.844 -10.414 1 98.31 250 TYR A CA 1
ATOM 2005 C C . TYR A 1 250 ? 11.031 -31.234 -11.883 1 98.31 250 TYR A C 1
ATOM 2007 O O . TYR A 1 250 ? 12.125 -31.219 -12.453 1 98.31 250 TYR A O 1
ATOM 2015 N N . MET A 1 251 ? 9.883 -31.562 -12.461 1 97.38 251 MET A N 1
ATOM 2016 C CA . MET A 1 251 ? 9.797 -31.938 -13.875 1 97.38 251 MET A CA 1
ATOM 2017 C C . MET A 1 251 ? 8.789 -31.062 -14.609 1 97.38 251 MET A C 1
ATOM 2019 O O . MET A 1 251 ? 7.691 -30.812 -14.102 1 97.38 251 MET A O 1
ATOM 2023 N N . GLN A 1 252 ? 9.266 -30.656 -15.734 1 97.19 252 GLN A N 1
ATOM 2024 C CA . GLN A 1 252 ? 8.289 -29.969 -16.594 1 97.19 252 GLN A CA 1
ATOM 2025 C C . GLN A 1 252 ? 7.281 -30.969 -17.172 1 97.19 252 GLN A C 1
ATOM 2027 O O . GLN A 1 252 ? 7.668 -31.922 -17.844 1 97.19 252 GLN A O 1
ATOM 2032 N N . ILE A 1 253 ? 6 -30.672 -17 1 97.19 253 ILE A N 1
ATOM 2033 C CA . ILE A 1 253 ? 5.047 -31.703 -17.406 1 97.19 253 ILE A CA 1
ATOM 2034 C C . ILE A 1 253 ? 4.172 -31.172 -18.531 1 97.19 253 ILE A C 1
ATOM 2036 O O . ILE A 1 253 ? 3.453 -31.938 -19.188 1 97.19 253 ILE A O 1
ATOM 2040 N N . GLN A 1 254 ? 4.238 -29.844 -18.766 1 96.19 254 GLN A N 1
ATOM 2041 C CA . GLN A 1 254 ? 3.441 -29.297 -19.859 1 96.19 254 GLN A CA 1
ATOM 2042 C C . GLN A 1 254 ? 3.908 -27.891 -20.219 1 96.19 254 GLN A C 1
ATOM 2044 O O . GLN A 1 254 ? 4.461 -27.172 -19.391 1 96.19 254 GLN A O 1
ATOM 2049 N N . ARG A 1 255 ? 3.812 -27.562 -21.453 1 96 255 ARG A N 1
ATOM 2050 C CA . ARG A 1 255 ? 3.885 -26.188 -21.938 1 96 255 ARG A CA 1
ATOM 2051 C C . ARG A 1 255 ? 2.49 -25.625 -22.172 1 96 255 ARG A C 1
ATOM 2053 O O . ARG A 1 255 ? 1.763 -26.078 -23.047 1 96 255 ARG A O 1
ATOM 2060 N N . LEU A 1 256 ? 2.176 -24.562 -21.469 1 95.88 256 LEU A N 1
ATOM 2061 C CA . LEU A 1 256 ? 0.792 -24.109 -21.422 1 95.88 256 LEU A CA 1
ATOM 2062 C C . LEU A 1 256 ? 0.518 -23.078 -22.516 1 95.88 256 LEU A C 1
ATOM 2064 O O . LEU A 1 256 ? -0.64 -22.766 -22.812 1 95.88 256 LEU A O 1
ATOM 2068 N N . SER A 1 257 ? 1.603 -22.516 -23.062 1 92.25 257 SER A N 1
ATOM 2069 C CA . SER A 1 257 ? 1.425 -21.531 -24.109 1 92.25 257 SER A CA 1
ATOM 2070 C C . SER A 1 257 ? 2.566 -21.578 -25.125 1 92.25 257 SER A C 1
ATOM 2072 O O . SER A 1 257 ? 3.635 -22.125 -24.828 1 92.25 257 SER A O 1
ATOM 2074 N N . ARG A 1 258 ? 2.336 -20.938 -26.203 1 87.31 258 ARG A N 1
ATOM 2075 C CA . ARG A 1 258 ? 3.361 -20.859 -27.234 1 87.31 258 ARG A CA 1
ATOM 2076 C C . ARG A 1 258 ? 4.445 -19.844 -26.859 1 87.31 258 ARG A C 1
ATOM 2078 O O . ARG A 1 258 ? 5.578 -19.953 -27.328 1 87.31 258 ARG A O 1
ATOM 2085 N N . TRP A 1 259 ? 4.059 -18.969 -26 1 86 259 TRP A N 1
ATOM 2086 C CA . TRP A 1 259 ? 5.035 -17.938 -25.672 1 86 259 TRP A CA 1
ATOM 2087 C C . TRP A 1 259 ? 5.906 -18.359 -24.5 1 86 259 TRP A C 1
ATOM 2089 O O . TRP A 1 259 ? 6.812 -17.641 -24.078 1 86 259 TRP A O 1
ATOM 2099 N N . GLY A 1 260 ? 5.68 -19.5 -23.938 1 88.19 260 GLY A N 1
ATOM 2100 C CA . GLY A 1 260 ? 6.703 -20.078 -23.078 1 88.19 260 GLY A CA 1
ATOM 2101 C C . GLY A 1 260 ? 6.262 -20.203 -21.641 1 88.19 260 GLY A C 1
ATOM 2102 O O . GLY A 1 260 ? 7.094 -20.188 -20.719 1 88.19 260 GLY A O 1
ATOM 2103 N N . GLU A 1 261 ? 4.941 -20.359 -21.438 1 93.56 261 GLU A N 1
ATOM 2104 C CA . GLU A 1 261 ? 4.465 -20.703 -20.094 1 93.56 261 GLU A CA 1
ATOM 2105 C C . GLU A 1 261 ? 4.633 -22.188 -19.812 1 93.56 261 GLU A C 1
ATOM 2107 O O . GLU A 1 261 ? 4.082 -23.031 -20.531 1 93.56 261 GLU A O 1
ATOM 2112 N N . CYS A 1 262 ? 5.371 -22.453 -18.703 1 96.75 262 CYS A N 1
ATOM 2113 C CA . CYS A 1 262 ? 5.699 -23.844 -18.422 1 96.75 262 CYS A CA 1
ATOM 2114 C C . CYS A 1 262 ? 5.121 -24.281 -17.078 1 96.75 262 CYS A C 1
ATOM 2116 O O . CYS A 1 262 ? 5.082 -23.5 -16.141 1 96.75 262 CYS A O 1
ATOM 2118 N N . LEU A 1 263 ? 4.699 -25.531 -17.047 1 98.25 263 LEU A N 1
ATOM 2119 C CA . LEU A 1 263 ? 4.156 -26.156 -15.844 1 98.25 263 LEU A CA 1
ATOM 2120 C C . LEU A 1 263 ? 5.105 -27.219 -15.305 1 98.25 263 LEU A C 1
ATOM 2122 O O . LEU A 1 263 ? 5.527 -28.109 -16.047 1 98.25 263 LEU A O 1
ATOM 2126 N N . PHE A 1 264 ? 5.449 -27.062 -14.016 1 98.44 264 PHE A N 1
ATOM 2127 C CA . PHE A 1 264 ? 6.336 -28.016 -13.344 1 98.44 264 PHE A CA 1
ATOM 2128 C C . PHE A 1 264 ? 5.609 -28.719 -12.203 1 98.44 264 PHE A C 1
ATOM 2130 O O . PHE A 1 264 ? 4.762 -28.125 -11.539 1 98.44 264 PHE A O 1
ATOM 2137 N N . ALA A 1 265 ? 5.977 -29.984 -11.945 1 98.62 265 ALA A N 1
ATOM 2138 C CA . ALA A 1 265 ? 5.504 -30.766 -10.797 1 98.62 265 ALA A CA 1
ATOM 2139 C C . ALA A 1 265 ? 6.664 -31.422 -10.062 1 98.62 265 ALA A C 1
ATOM 2141 O O . ALA A 1 265 ? 7.66 -31.812 -10.68 1 98.62 265 ALA A O 1
ATOM 2142 N N . HIS A 1 266 ? 6.535 -31.469 -8.797 1 98 266 HIS A N 1
ATOM 2143 C CA . HIS A 1 266 ? 7.52 -32.219 -8.039 1 98 266 HIS A CA 1
ATOM 2144 C C . HIS A 1 266 ? 7.359 -33.719 -8.289 1 98 266 HIS A C 1
ATOM 2146 O O . HIS A 1 266 ? 6.234 -34.25 -8.336 1 98 266 HIS A O 1
ATOM 2152 N N . ARG A 1 267 ? 8.367 -34.406 -8.352 1 96.5 267 ARG A N 1
ATOM 2153 C CA . ARG A 1 267 ? 8.367 -35.844 -8.672 1 96.5 267 ARG A CA 1
ATOM 2154 C C . ARG A 1 267 ? 7.602 -36.625 -7.625 1 96.5 267 ARG A C 1
ATOM 2156 O O . ARG A 1 267 ? 6.965 -37.656 -7.949 1 96.5 267 ARG A O 1
ATOM 2163 N N . ASP A 1 268 ? 7.609 -36.125 -6.406 1 95.25 268 ASP A N 1
ATOM 2164 C CA . ASP A 1 268 ? 7.012 -36.875 -5.305 1 95.25 268 ASP A CA 1
ATOM 2165 C C . ASP A 1 268 ? 5.488 -36.875 -5.402 1 95.25 268 ASP A C 1
ATOM 2167 O O . ASP A 1 268 ? 4.824 -37.719 -4.77 1 95.25 268 ASP A O 1
ATOM 2171 N N . ILE A 1 269 ? 4.926 -36 -6.191 1 95.69 269 ILE A N 1
ATOM 2172 C CA . ILE A 1 269 ? 3.469 -35.906 -6.18 1 95.69 269 ILE A CA 1
ATOM 2173 C C . ILE A 1 269 ? 2.914 -36.312 -7.547 1 95.69 269 ILE A C 1
ATOM 2175 O O . ILE A 1 269 ? 1.699 -36.312 -7.754 1 95.69 269 ILE A O 1
ATOM 2179 N N . ILE A 1 270 ? 3.691 -36.688 -8.414 1 94.19 270 ILE A N 1
ATOM 2180 C CA . ILE A 1 270 ? 3.297 -36.938 -9.797 1 94.19 270 ILE A CA 1
ATOM 2181 C C . ILE A 1 270 ? 2.229 -38.031 -9.836 1 94.19 270 ILE A C 1
ATOM 2183 O O . ILE A 1 270 ? 1.279 -37.969 -10.617 1 94.19 270 ILE A O 1
ATOM 2187 N N . ASN A 1 271 ? 2.357 -39.031 -8.953 1 93.5 271 ASN A N 1
ATOM 2188 C CA . ASN A 1 271 ? 1.427 -40.156 -8.953 1 93.5 271 ASN A CA 1
ATOM 2189 C C . ASN A 1 271 ? 0.086 -39.781 -8.328 1 93.5 271 ASN A C 1
ATOM 2191 O O . ASN A 1 271 ? -0.903 -40.5 -8.484 1 93.5 271 ASN A O 1
ATOM 2195 N N . GLU A 1 272 ? 0.1 -38.656 -7.684 1 95.75 272 GLU A N 1
ATOM 2196 C CA . GLU A 1 272 ? -1.126 -38.188 -7.039 1 95.75 272 GLU A CA 1
ATOM 2197 C C . GLU A 1 272 ? -1.911 -37.25 -7.957 1 95.75 272 GLU A C 1
ATOM 2199 O O . GLU A 1 272 ? -3.08 -36.969 -7.695 1 95.75 272 GLU A O 1
ATOM 2204 N N . LEU A 1 273 ? -1.34 -36.875 -9.039 1 97.44 273 LEU A N 1
ATOM 2205 C CA . LEU A 1 273 ? -1.946 -35.875 -9.938 1 97.44 273 LEU A CA 1
ATOM 2206 C C . LEU A 1 273 ? -2.918 -36.562 -10.898 1 97.44 273 LEU A C 1
ATOM 2208 O O . LEU A 1 273 ? -2.67 -37.688 -11.359 1 97.44 273 LEU A O 1
ATOM 2212 N N . ASP A 1 274 ? -4.035 -35.938 -11.148 1 97.75 274 ASP A N 1
ATOM 2213 C CA . ASP A 1 274 ? -4.938 -36.375 -12.211 1 97.75 274 ASP A CA 1
ATOM 2214 C C . ASP A 1 274 ? -4.473 -35.844 -13.57 1 97.75 274 ASP A C 1
ATOM 2216 O O . ASP A 1 274 ? -4.82 -34.75 -13.969 1 97.75 274 ASP A O 1
ATOM 2220 N N . MET A 1 275 ? -3.865 -36.656 -14.305 1 95.75 275 MET A N 1
ATOM 2221 C CA . MET A 1 275 ? -3.244 -36.25 -15.562 1 95.75 275 MET A CA 1
ATOM 2222 C C . MET A 1 275 ? -4.191 -36.469 -16.734 1 95.75 275 MET A C 1
ATOM 2224 O O . MET A 1 275 ? -3.807 -36.281 -17.891 1 95.75 275 MET A O 1
ATOM 2228 N N . SER A 1 276 ? -5.418 -36.875 -16.469 1 95.88 276 SER A N 1
ATOM 2229 C CA . SER A 1 276 ? -6.344 -37.312 -17.516 1 95.88 276 SER A CA 1
ATOM 2230 C C . SER A 1 276 ? -6.629 -36.188 -18.516 1 95.88 276 SER A C 1
ATOM 2232 O O . SER A 1 276 ? -6.844 -36.438 -19.703 1 95.88 276 SER A O 1
ATOM 2234 N N . ARG A 1 277 ? -6.543 -34.938 -18.047 1 94.94 277 ARG A N 1
ATOM 2235 C CA . ARG A 1 277 ? -6.914 -33.812 -18.922 1 94.94 277 ARG A CA 1
ATOM 2236 C C . ARG A 1 277 ? -5.699 -32.969 -19.266 1 94.94 277 ARG A C 1
ATOM 2238 O O . ARG A 1 277 ? -5.836 -31.906 -19.875 1 94.94 277 ARG A O 1
ATOM 2245 N N . LEU A 1 278 ? -4.574 -33.375 -18.938 1 95.75 278 LEU A N 1
ATOM 2246 C CA . LEU A 1 278 ? -3.379 -32.562 -19.062 1 95.75 278 LEU A CA 1
ATOM 2247 C C . LEU A 1 278 ? -3.176 -32.094 -20.5 1 95.75 278 LEU A C 1
ATOM 2249 O O . LEU A 1 278 ? -2.799 -30.953 -20.75 1 95.75 278 LEU A O 1
ATOM 2253 N N . ASP A 1 279 ? -3.465 -32.938 -21.438 1 93.31 279 ASP A N 1
ATOM 2254 C CA . ASP A 1 279 ? -3.221 -32.656 -22.859 1 93.31 279 ASP A CA 1
ATOM 2255 C C . ASP A 1 279 ? -4.094 -31.484 -23.344 1 93.31 279 ASP A C 1
ATOM 2257 O O . ASP A 1 279 ? -3.748 -30.812 -24.297 1 93.31 279 ASP A O 1
ATOM 2261 N N . GLU A 1 280 ? -5.199 -31.266 -22.703 1 92.94 280 GLU A N 1
ATOM 2262 C CA . GLU A 1 280 ? -6.109 -30.188 -23.062 1 92.94 280 GLU A CA 1
ATOM 2263 C C . GLU A 1 280 ? -5.461 -28.828 -22.844 1 92.94 280 GLU A C 1
ATOM 2265 O O . GLU A 1 280 ? -5.898 -27.828 -23.422 1 92.94 280 GLU A O 1
ATOM 2270 N N . PHE A 1 281 ? -4.402 -28.844 -22.062 1 94.44 281 PHE A N 1
ATOM 2271 C CA . PHE A 1 281 ? -3.826 -27.562 -21.656 1 94.44 281 PHE A CA 1
ATOM 2272 C C . PHE A 1 281 ? -2.543 -27.281 -22.438 1 94.44 281 PHE A C 1
ATOM 2274 O O . PHE A 1 281 ? -1.842 -26.312 -22.156 1 94.44 281 PHE A O 1
ATOM 2281 N N . ASN A 1 282 ? -2.326 -28.031 -23.359 1 90.62 282 ASN A N 1
ATOM 2282 C CA . ASN A 1 282 ? -1.154 -27.812 -24.203 1 90.62 282 ASN A CA 1
ATOM 2283 C C . ASN A 1 282 ? -1.279 -26.531 -25.016 1 90.62 282 ASN A C 1
ATOM 2285 O O . ASN A 1 282 ? -2.283 -26.328 -25.703 1 90.62 282 ASN A O 1
ATOM 2289 N N . GLY A 1 283 ? -0.313 -25.688 -24.953 1 84.25 283 GLY A N 1
ATOM 2290 C CA . GLY A 1 283 ? -0.337 -24.391 -25.594 1 84.25 283 GLY A CA 1
ATOM 2291 C C . GLY A 1 283 ? -0.517 -24.453 -27.094 1 84.25 283 GLY A C 1
ATOM 2292 O O . GLY A 1 283 ? -1.243 -23.656 -27.672 1 84.25 283 GLY A O 1
ATOM 2293 N N . ARG A 1 284 ? 0.174 -25.344 -27.719 1 77.44 284 ARG A N 1
ATOM 2294 C CA . ARG A 1 284 ? 0.041 -25.5 -29.156 1 77.44 284 ARG A CA 1
ATOM 2295 C C . ARG A 1 284 ? -1.379 -25.906 -29.547 1 77.44 284 ARG A C 1
ATOM 2297 O O . ARG A 1 284 ? -1.955 -25.375 -30.484 1 77.44 284 ARG A O 1
ATOM 2304 N N . ARG A 1 285 ? -1.828 -26.797 -28.781 1 75.94 285 ARG A N 1
ATOM 2305 C CA . ARG A 1 285 ? -3.188 -27.266 -29.031 1 75.94 285 ARG A CA 1
ATOM 2306 C C . ARG A 1 285 ? -4.199 -26.141 -28.828 1 75.94 285 ARG A C 1
ATOM 2308 O O . ARG A 1 285 ? -5.125 -25.984 -29.625 1 75.94 285 ARG A O 1
ATOM 2315 N N . GLN A 1 286 ? -3.93 -25.406 -27.781 1 76.75 286 GLN A N 1
ATOM 2316 C CA . GLN A 1 286 ? -4.832 -24.297 -27.484 1 76.75 286 GLN A CA 1
ATOM 2317 C C . GLN A 1 286 ? -4.805 -23.25 -28.594 1 76.75 286 GLN A C 1
ATOM 2319 O O . GLN A 1 286 ? -5.852 -22.734 -28.984 1 76.75 286 GLN A O 1
ATOM 2324 N N . TYR A 1 287 ? -3.703 -22.953 -29.047 1 75.44 287 TYR A N 1
ATOM 2325 C CA . TYR A 1 287 ? -3.549 -21.984 -30.125 1 75.44 287 TYR A CA 1
ATOM 2326 C C . TYR A 1 287 ? -4.25 -22.453 -31.391 1 75.44 287 TYR A C 1
ATOM 2328 O O . TYR A 1 287 ? -4.949 -21.688 -32.062 1 75.44 287 TYR A O 1
ATOM 2336 N N . LEU A 1 288 ? -4.086 -23.734 -31.672 1 72.19 288 LEU A N 1
ATOM 2337 C CA . LEU A 1 288 ? -4.691 -24.297 -32.875 1 72.19 288 LEU A CA 1
ATOM 2338 C C . LEU A 1 288 ? -6.215 -24.281 -32.781 1 72.19 288 LEU A C 1
ATOM 2340 O O . LEU A 1 288 ? -6.906 -23.969 -33.75 1 72.19 288 LEU A O 1
ATOM 2344 N N . LEU A 1 289 ? -6.68 -24.516 -31.609 1 70 289 LEU A N 1
ATOM 2345 C CA . LEU A 1 289 ? -8.125 -24.516 -31.375 1 70 289 LEU A CA 1
ATOM 2346 C C . LEU A 1 289 ? -8.688 -23.109 -31.5 1 70 289 LEU A C 1
ATOM 2348 O O . LEU A 1 289 ? -9.758 -22.906 -32.094 1 70 289 LEU A O 1
ATOM 2352 N N . GLU A 1 290 ? -7.992 -22.141 -30.938 1 71.94 290 GLU A N 1
ATOM 2353 C CA . GLU A 1 290 ? -8.43 -20.75 -31.031 1 71.94 290 GLU A CA 1
ATOM 2354 C C . GLU A 1 290 ? -8.438 -20.266 -32.469 1 71.94 290 GLU A C 1
ATOM 2356 O O . GLU A 1 290 ? -9.336 -19.531 -32.875 1 71.94 290 GLU A O 1
ATOM 2361 N N . LYS A 1 291 ? -7.473 -20.625 -33.219 1 72.94 291 LYS A N 1
ATOM 2362 C CA . LYS A 1 291 ? -7.387 -20.25 -34.625 1 72.94 291 LYS A CA 1
ATOM 2363 C C . LYS A 1 291 ? -8.539 -20.844 -35.406 1 72.94 291 LYS A C 1
ATOM 2365 O O . LYS A 1 291 ? -9.117 -20.172 -36.281 1 72.94 291 LYS A O 1
ATOM 2370 N N . GLU A 1 292 ? -8.742 -22.047 -35.094 1 70.12 292 GLU A N 1
ATOM 2371 C CA . GLU A 1 292 ? -9.852 -22.703 -35.781 1 70.12 292 GLU A CA 1
ATOM 2372 C C . GLU A 1 292 ? -11.18 -22.047 -35.438 1 70.12 292 GLU A C 1
ATOM 2374 O O . GLU A 1 292 ? -12.008 -21.828 -36.344 1 70.12 292 GLU A O 1
ATOM 2379 N N . ALA A 1 293 ? -11.359 -21.719 -34.188 1 69.75 293 ALA A N 1
ATOM 2380 C CA . ALA A 1 293 ? -12.578 -21.047 -33.719 1 69.75 293 ALA A CA 1
ATOM 2381 C C . ALA A 1 293 ? -12.719 -19.688 -34.406 1 69.75 293 ALA A C 1
ATOM 2383 O O . ALA A 1 293 ? -13.82 -19.281 -34.781 1 69.75 293 ALA A O 1
ATOM 2384 N N . SER A 1 294 ? -11.68 -19 -34.406 1 73.25 294 SER A N 1
ATOM 2385 C CA . SER A 1 294 ? -11.688 -17.688 -35.062 1 73.25 294 SER A CA 1
ATOM 2386 C C . SER A 1 294 ? -12.078 -17.781 -36.531 1 73.25 294 SER A C 1
ATOM 2388 O O . SER A 1 294 ? -12.828 -16.938 -37.031 1 73.25 294 SER A O 1
ATOM 2390 N N . LYS A 1 295 ? -11.641 -18.781 -37.188 1 75.12 295 LYS A N 1
ATOM 2391 C CA . LYS A 1 295 ? -11.977 -19 -38.594 1 75.12 295 LYS A CA 1
ATOM 2392 C C . LYS A 1 295 ? -13.461 -19.312 -38.75 1 75.12 295 LYS A C 1
ATOM 2394 O O . LYS A 1 295 ? -14.102 -18.797 -39.656 1 75.12 295 LYS A O 1
ATOM 2399 N N . LEU A 1 296 ? -13.852 -20.047 -37.844 1 72.19 296 LEU A N 1
ATOM 2400 C CA . LEU A 1 296 ? -15.258 -20.422 -37.906 1 72.19 296 LEU A CA 1
ATOM 2401 C C . LEU A 1 296 ? -16.156 -19.203 -37.656 1 72.19 296 LEU A C 1
ATOM 2403 O O . LEU A 1 296 ? -17.172 -19.031 -38.312 1 72.19 296 LEU A O 1
ATOM 2407 N N . ARG A 1 297 ? -15.828 -18.328 -36.719 1 74.94 297 ARG A N 1
ATOM 2408 C CA . ARG A 1 297 ? -16.578 -17.109 -36.469 1 74.94 297 ARG A CA 1
ATOM 2409 C C . ARG A 1 297 ? -16.547 -16.172 -37.656 1 74.94 297 ARG A C 1
ATOM 2411 O O . ARG A 1 297 ? -17.547 -15.531 -38 1 74.94 297 ARG A O 1
ATOM 2418 N N . GLU A 1 298 ? -15.406 -16.094 -38.219 1 77 298 GLU A N 1
ATOM 2419 C CA . GLU A 1 298 ? -15.281 -15.266 -39.406 1 77 298 GLU A CA 1
ATOM 2420 C C . GLU A 1 298 ? -16.141 -15.805 -40.531 1 77 298 GLU A C 1
ATOM 2422 O O . GLU A 1 298 ? -16.75 -15.039 -41.281 1 77 298 GLU A O 1
ATOM 2427 N N . GLU A 1 299 ? -16.125 -17.062 -40.688 1 76.44 299 GLU A N 1
ATOM 2428 C CA . GLU A 1 299 ? -16.922 -17.703 -41.75 1 76.44 299 GLU A CA 1
ATOM 2429 C C . GLU A 1 299 ? -18.406 -17.516 -41.469 1 76.44 299 GLU A C 1
ATOM 2431 O O . GLU A 1 299 ? -19.188 -17.312 -42.406 1 76.44 299 GLU A O 1
ATOM 2436 N N . GLU A 1 300 ? -18.797 -17.531 -40.281 1 70.75 300 GLU A N 1
ATOM 2437 C CA . GLU A 1 300 ? -20.188 -17.328 -39.906 1 70.75 300 GLU A CA 1
ATOM 2438 C C . GLU A 1 300 ? -20.609 -15.875 -40.125 1 70.75 300 GLU A C 1
ATOM 2440 O O . GLU A 1 300 ? -21.75 -15.609 -40.5 1 70.75 300 GLU A O 1
ATOM 2445 N N . LYS A 1 301 ? -19.734 -14.984 -39.906 1 70.94 301 LYS A N 1
ATOM 2446 C CA . LYS A 1 301 ? -20.016 -13.578 -40.156 1 70.94 301 LYS A CA 1
ATOM 2447 C C . LYS A 1 301 ? -20.172 -13.281 -41.625 1 70.94 301 LYS A C 1
ATOM 2449 O O . LYS A 1 301 ? -20.906 -12.367 -42.031 1 70.94 301 LYS A O 1
ATOM 2454 N N . LYS A 1 302 ? -19.578 -14.148 -42.375 1 76.38 302 LYS A N 1
ATOM 2455 C CA . LYS A 1 302 ? -19.641 -13.992 -43.844 1 76.38 302 LYS A CA 1
ATOM 2456 C C . LYS A 1 302 ? -20.922 -14.609 -44.406 1 76.38 302 LYS A C 1
ATOM 2458 O O . LYS A 1 302 ? -21.359 -14.242 -45.5 1 76.38 302 LYS A O 1
ATOM 2463 N N . ARG A 1 303 ? -21.609 -15.203 -43.656 1 59.25 303 ARG A N 1
ATOM 2464 C CA . ARG A 1 303 ? -22.875 -15.758 -44.125 1 59.25 303 ARG A CA 1
ATOM 2465 C C . ARG A 1 303 ? -24.047 -14.867 -43.719 1 59.25 303 ARG A C 1
ATOM 2467 O O . ARG A 1 303 ? -24.062 -14.328 -42.594 1 59.25 303 ARG A O 1
ATOM 2474 N N . MET B 1 1 ? -49.562 36.906 -12.125 1 20.64 1 MET B N 1
ATOM 2475 C CA . MET B 1 1 ? -49.75 37.156 -10.695 1 20.64 1 MET B CA 1
ATOM 2476 C C . MET B 1 1 ? -49.062 36.094 -9.859 1 20.64 1 MET B C 1
ATOM 2478 O O . MET B 1 1 ? -48.875 34.969 -10.32 1 20.64 1 MET B O 1
ATOM 2482 N N . HIS B 1 2 ? -48.312 36.5 -8.539 1 19.59 2 HIS B N 1
ATOM 2483 C CA . HIS B 1 2 ? -47.219 36.281 -7.602 1 19.59 2 HIS B CA 1
ATOM 2484 C C . HIS B 1 2 ? -47.531 35.188 -6.605 1 19.59 2 HIS B C 1
ATOM 2486 O O . HIS B 1 2 ? -48.375 35.375 -5.707 1 19.59 2 HIS B O 1
ATOM 2492 N N . HIS B 1 3 ? -47.906 34 -6.973 1 21.08 3 HIS B N 1
ATOM 2493 C CA . HIS B 1 3 ? -48.5 33.094 -5.988 1 21.08 3 HIS B CA 1
ATOM 2494 C C . HIS B 1 3 ? -47.531 32.781 -4.852 1 21.08 3 HIS B C 1
ATOM 2496 O O . HIS B 1 3 ? -46.438 32.312 -5.09 1 21.08 3 HIS B O 1
ATOM 2502 N N . PRO B 1 4 ? -47.562 33.375 -3.484 1 18.75 4 PRO B N 1
ATOM 2503 C CA . PRO B 1 4 ? -46.812 33.5 -2.234 1 18.75 4 PRO B CA 1
ATOM 2504 C C . PRO B 1 4 ? -46.531 32.156 -1.564 1 18.75 4 PRO B C 1
ATOM 2506 O O . PRO B 1 4 ? -47.281 31.188 -1.774 1 18.75 4 PRO B O 1
ATOM 2509 N N . ILE B 1 5 ? -45.125 31.797 -1.025 1 19.08 5 ILE B N 1
ATOM 2510 C CA . ILE B 1 5 ? -44.094 30.922 -0.46 1 19.08 5 ILE B CA 1
ATOM 2511 C C . ILE B 1 5 ? -44.375 30.703 1.023 1 19.08 5 ILE B C 1
ATOM 2513 O O . ILE B 1 5 ? -43.875 31.438 1.876 1 19.08 5 ILE B O 1
ATOM 2517 N N . PHE B 1 6 ? -45.594 30.281 1.504 1 16.8 6 PHE B N 1
ATOM 2518 C CA . PHE B 1 6 ? -46 30.438 2.896 1 16.8 6 PHE B CA 1
ATOM 2519 C C . PHE B 1 6 ? -45.031 29.688 3.822 1 16.8 6 PHE B C 1
ATOM 2521 O O . PHE B 1 6 ? -44.406 28.719 3.41 1 16.8 6 PHE B O 1
ATOM 2528 N N . LEU B 1 7 ? -44.844 30.094 5.34 1 15.67 7 LEU B N 1
ATOM 2529 C CA . LEU B 1 7 ? -44.188 30.422 6.609 1 15.67 7 LEU B CA 1
ATOM 2530 C C . LEU B 1 7 ? -44.281 29.25 7.582 1 15.67 7 LEU B C 1
ATOM 2532 O O . LEU B 1 7 ? -45.344 29.016 8.18 1 15.67 7 LEU B O 1
ATOM 2536 N N . LEU B 1 8 ? -44.281 27.875 7.27 1 18.2 8 LEU B N 1
ATOM 2537 C CA . LEU B 1 8 ? -44.906 27.062 8.305 1 18.2 8 LEU B CA 1
ATOM 2538 C C . LEU B 1 8 ? -44.156 27.188 9.633 1 18.2 8 LEU B C 1
ATOM 2540 O O . LEU B 1 8 ? -42.938 27.141 9.664 1 18.2 8 LEU B O 1
ATOM 2544 N N . GLY B 1 9 ? -44.812 27.406 10.898 1 15.6 9 GLY B N 1
ATOM 2545 C CA . GLY B 1 9 ? -44.812 27.891 12.266 1 15.6 9 GLY B CA 1
ATOM 2546 C C . GLY B 1 9 ? -44 27.016 13.203 1 15.6 9 GLY B C 1
ATOM 2547 O O . GLY B 1 9 ? -44.188 25.797 13.242 1 15.6 9 GLY B O 1
ATOM 2548 N N . VAL B 1 10 ? -42.812 27.5 13.945 1 15.88 10 VAL B N 1
ATOM 2549 C CA . VAL B 1 10 ? -41.594 27.359 14.758 1 15.88 10 VAL B CA 1
ATOM 2550 C C . VAL B 1 10 ? -42 27.094 16.219 1 15.88 10 VAL B C 1
ATOM 2552 O O . VAL B 1 10 ? -41.125 27.078 17.094 1 15.88 10 VAL B O 1
ATOM 2555 N N . GLY B 1 11 ? -43.25 26.812 16.734 1 15.81 11 GLY B N 1
ATOM 2556 C CA . GLY B 1 11 ? -43.406 27.5 18 1 15.81 11 GLY B CA 1
ATOM 2557 C C . GLY B 1 11 ? -42.531 26.922 19.094 1 15.81 11 GLY B C 1
ATOM 2558 O O . GLY B 1 11 ? -41.938 25.859 18.922 1 15.81 11 GLY B O 1
ATOM 2559 N N . ALA B 1 12 ? -43.031 26.781 20.562 1 15.44 12 ALA B N 1
ATOM 2560 C CA . ALA B 1 12 ? -42.844 27.422 21.875 1 15.44 12 ALA B CA 1
ATOM 2561 C C . ALA B 1 12 ? -41.969 26.547 22.781 1 15.44 12 ALA B C 1
ATOM 2563 O O . ALA B 1 12 ? -41.75 25.375 22.5 1 15.44 12 ALA B O 1
ATOM 2564 N N . VAL B 1 13 ? -42.406 26.188 24.266 1 15.86 13 VAL B N 1
ATOM 2565 C CA . VAL B 1 13 ? -42.156 26.766 25.578 1 15.86 13 VAL B CA 1
ATOM 2566 C C . VAL B 1 13 ? -41.25 25.828 26.391 1 15.86 13 VAL B C 1
ATOM 2568 O O . VAL B 1 13 ? -41.125 24.641 26.062 1 15.86 13 VAL B O 1
ATOM 2571 N N . PHE B 1 14 ? -41.531 25.547 27.953 1 16.06 14 PHE B N 1
ATOM 2572 C CA . PHE B 1 14 ? -41.062 25.938 29.266 1 16.06 14 PHE B CA 1
ATOM 2573 C C . PHE B 1 14 ? -40.344 24.766 29.953 1 16.06 14 PHE B C 1
ATOM 2575 O O . PHE B 1 14 ? -40.281 23.672 29.406 1 16.06 14 PHE B O 1
ATOM 2582 N N . GLY B 1 15 ? -40.875 24.141 31.297 1 15.5 15 GLY B N 1
ATOM 2583 C CA . GLY B 1 15 ? -40.469 24.297 32.688 1 15.5 15 GLY B CA 1
ATOM 2584 C C . GLY B 1 15 ? -39.688 23.109 33.219 1 15.5 15 GLY B C 1
ATOM 2585 O O . GLY B 1 15 ? -38.562 23.281 33.719 1 15.5 15 GLY B O 1
ATOM 2586 N N . PHE B 1 16 ? -40.219 22.141 34.312 1 15.96 16 PHE B N 1
ATOM 2587 C CA . PHE B 1 16 ? -40.031 22.062 35.75 1 15.96 16 PHE B CA 1
ATOM 2588 C C . PHE B 1 16 ? -39.125 20.875 36.094 1 15.96 16 PHE B C 1
ATOM 2590 O O . PHE B 1 16 ? -38.875 20 35.281 1 15.96 16 PHE B O 1
ATOM 2597 N N . PHE B 1 17 ? -39.469 19.812 37.219 1 16.22 17 PHE B N 1
ATOM 2598 C CA . PHE B 1 17 ? -39.125 19.547 38.594 1 16.22 17 PHE B CA 1
ATOM 2599 C C . PHE B 1 17 ? -38.156 18.375 38.688 1 16.22 17 PHE B C 1
ATOM 2601 O O . PHE B 1 17 ? -38.094 17.547 37.781 1 16.22 17 PHE B O 1
ATOM 2608 N N . PHE B 1 18 ? -37.406 17.969 40.062 1 16.31 18 PHE B N 1
ATOM 2609 C CA . PHE B 1 18 ? -36.312 17.719 40.938 1 16.31 18 PHE B CA 1
ATOM 2610 C C . PHE B 1 18 ? -36.125 16.234 41.188 1 16.31 18 PHE B C 1
ATOM 2612 O O . PHE B 1 18 ? -35 15.75 41.344 1 16.31 18 PHE B O 1
ATOM 2619 N N . SER B 1 19 ? -37.094 15.375 41.625 1 15.8 19 SER B N 1
ATOM 2620 C CA . SER B 1 19 ? -37 14.719 42.906 1 15.8 19 SER B CA 1
ATOM 2621 C C . SER B 1 19 ? -35.969 13.578 42.875 1 15.8 19 SER B C 1
ATOM 2623 O O . SER B 1 19 ? -35.656 13.078 41.781 1 15.8 19 SER B O 1
ATOM 2625 N N . THR B 1 20 ? -36.125 12.375 43.75 1 17.06 20 THR B N 1
ATOM 2626 C CA . THR B 1 20 ? -35.656 11.836 45.031 1 17.06 20 THR B CA 1
ATOM 2627 C C . THR B 1 20 ? -34.719 10.656 44.812 1 17.06 20 THR B C 1
ATOM 2629 O O . THR B 1 20 ? -33.594 10.648 45.312 1 17.06 20 THR B O 1
ATOM 2632 N N . PHE B 1 21 ? -35.062 9.352 45.438 1 17.52 21 PHE B N 1
ATOM 2633 C CA . PHE B 1 21 ? -34.562 8.547 46.562 1 17.52 21 PHE B CA 1
ATOM 2634 C C . PHE B 1 21 ? -33.562 7.496 46.062 1 17.52 21 PHE B C 1
ATOM 2636 O O . PHE B 1 21 ? -33.625 7.09 44.906 1 17.52 21 PHE B O 1
ATOM 2643 N N . LEU B 1 22 ? -32.562 6.758 47.062 1 18.27 22 LEU B N 1
ATOM 2644 C CA . LEU B 1 22 ? -31.328 6.25 47.625 1 18.27 22 LEU B CA 1
ATOM 2645 C C . LEU B 1 22 ? -31.156 4.766 47.312 1 18.27 22 LEU B C 1
ATOM 2647 O O . LEU B 1 22 ? -30.109 4.188 47.562 1 18.27 22 LEU B O 1
ATOM 2651 N N . ASP B 1 23 ? -32.125 3.947 46.938 1 18.34 23 ASP B N 1
ATOM 2652 C CA . ASP B 1 23 ? -32.094 2.652 47.625 1 18.34 23 ASP B CA 1
ATOM 2653 C C . ASP B 1 23 ? -30.812 1.885 47.219 1 18.34 23 ASP B C 1
ATOM 2655 O O . ASP B 1 23 ? -30.359 1.959 46.094 1 18.34 23 ASP B O 1
ATOM 2659 N N . GLY B 1 24 ? -30.094 1.067 48.188 1 20.75 24 GLY B N 1
ATOM 2660 C CA . GLY B 1 24 ? -28.953 0.5 48.875 1 20.75 24 GLY B CA 1
ATOM 2661 C C . GLY B 1 24 ? -28.359 -0.709 48.188 1 20.75 24 GLY B C 1
ATOM 2662 O O . GLY B 1 24 ? -27.5 -1.396 48.75 1 20.75 24 GLY B O 1
ATOM 2663 N N . ASP B 1 25 ? -28.906 -1.221 47.031 1 22.2 25 ASP B N 1
ATOM 2664 C CA . ASP B 1 25 ? -28.516 -2.625 46.969 1 22.2 25 ASP B CA 1
ATOM 2665 C C . ASP B 1 25 ? -27 -2.781 47.062 1 22.2 25 ASP B C 1
ATOM 2667 O O . ASP B 1 25 ? -26.25 -2.002 46.5 1 22.2 25 ASP B O 1
ATOM 2671 N N . ASP B 1 26 ? -26.516 -3.584 48 1 20.95 26 ASP B N 1
ATOM 2672 C CA . ASP B 1 26 ? -25.391 -3.924 48.875 1 20.95 26 ASP B CA 1
ATOM 2673 C C . ASP B 1 26 ? -24.156 -4.285 48.062 1 20.95 26 ASP B C 1
ATOM 2675 O O . ASP B 1 26 ? -24.234 -5.074 47.125 1 20.95 26 ASP B O 1
ATOM 2679 N N . VAL B 1 27 ? -23.125 -3.389 48.031 1 22.33 27 VAL B N 1
ATOM 2680 C CA . VAL B 1 27 ? -21.703 -3.297 47.719 1 22.33 27 VAL B CA 1
ATOM 2681 C C . VAL B 1 27 ? -20.938 -4.387 48.469 1 22.33 27 VAL B C 1
ATOM 2683 O O . VAL B 1 27 ? -20.844 -4.367 49.688 1 22.33 27 VAL B O 1
ATOM 2686 N N . PHE B 1 28 ? -21.391 -5.684 48.406 1 21.16 28 PHE B N 1
ATOM 2687 C CA . PHE B 1 28 ? -20.547 -6.402 49.375 1 21.16 28 PHE B CA 1
ATOM 2688 C C . PHE B 1 28 ? -19.078 -6.289 49 1 21.16 28 PHE B C 1
ATOM 2690 O O . PHE B 1 28 ? -18.734 -6.309 47.812 1 21.16 28 PHE B O 1
ATOM 2697 N N . TRP B 1 29 ? -18.234 -5.656 50 1 21.7 29 TRP B N 1
ATOM 2698 C CA . TRP B 1 29 ? -16.844 -5.305 50.25 1 21.7 29 TRP B CA 1
ATOM 2699 C C . TRP B 1 29 ? -15.961 -6.547 50.25 1 21.7 29 TRP B C 1
ATOM 2701 O O . TRP B 1 29 ? -15.086 -6.691 51.094 1 21.7 29 TRP B O 1
ATOM 2711 N N . ASN B 1 30 ? -15.828 -7.582 49.406 1 24.7 30 ASN B N 1
ATOM 2712 C CA . ASN B 1 30 ? -14.906 -8.516 50.062 1 24.7 30 ASN B CA 1
ATOM 2713 C C . ASN B 1 30 ? -13.562 -7.859 50.344 1 24.7 30 ASN B C 1
ATOM 2715 O O . ASN B 1 30 ? -13.242 -6.809 49.781 1 24.7 30 ASN B O 1
ATOM 2719 N N . GLY B 1 31 ? -12.766 -8.062 51.469 1 24.02 31 GLY B N 1
ATOM 2720 C CA . GLY B 1 31 ? -11.594 -7.555 52.156 1 24.02 31 GLY B CA 1
ATOM 2721 C C . GLY B 1 31 ? -10.508 -7.074 51.219 1 24.02 31 GLY B C 1
ATOM 2722 O O . GLY B 1 31 ? -10.023 -5.945 51.344 1 24.02 31 GLY B O 1
ATOM 2723 N N . THR B 1 32 ? -9.359 -8.039 50.938 1 25.42 32 THR B N 1
ATOM 2724 C CA . THR B 1 32 ? -8.195 -7.398 50.344 1 25.42 32 THR B CA 1
ATOM 2725 C C . THR B 1 32 ? -8.531 -6.895 48.938 1 25.42 32 THR B C 1
ATOM 2727 O O . THR B 1 32 ? -9.055 -7.645 48.094 1 25.42 32 THR B O 1
ATOM 2730 N N . GLY B 1 33 ? -9.148 -5.926 48.688 1 22.83 33 GLY B N 1
ATOM 2731 C CA . GLY B 1 33 ? -10.172 -5.477 47.781 1 22.83 33 GLY B CA 1
ATOM 2732 C C . GLY B 1 33 ? -9.773 -5.637 46.312 1 22.83 33 GLY B C 1
ATOM 2733 O O . GLY B 1 33 ? -10.336 -4.977 45.438 1 22.83 33 GLY B O 1
ATOM 2734 N N . LYS B 1 34 ? -8.477 -6.047 46.188 1 24.17 34 LYS B N 1
ATOM 2735 C CA . LYS B 1 34 ? -7.949 -5.855 44.844 1 24.17 34 LYS B CA 1
ATOM 2736 C C . LYS B 1 34 ? -8.766 -6.637 43.812 1 24.17 34 LYS B C 1
ATOM 2738 O O . LYS B 1 34 ? -8.922 -7.855 43.938 1 24.17 34 LYS B O 1
ATOM 2743 N N . LEU B 1 35 ? -9.836 -6.137 43.406 1 20.17 35 LEU B N 1
ATOM 2744 C CA . LEU B 1 35 ? -10.695 -6.867 42.469 1 20.17 35 LEU B CA 1
ATOM 2745 C C . LEU B 1 35 ? -9.883 -7.453 41.312 1 20.17 35 LEU B C 1
ATOM 2747 O O . LEU B 1 35 ? -9.227 -6.715 40.594 1 20.17 35 LEU B O 1
ATOM 2751 N N . ASN B 1 36 ? -9.242 -8.57 41.562 1 22.48 36 ASN B N 1
ATOM 2752 C CA . ASN B 1 36 ? -8.508 -9.289 40.531 1 22.48 36 ASN B CA 1
ATOM 2753 C C . ASN B 1 36 ? -9.391 -9.578 39.312 1 22.48 36 ASN B C 1
ATOM 2755 O O . ASN B 1 36 ? -10.344 -10.359 39.406 1 22.48 36 ASN B O 1
ATOM 2759 N N . PHE B 1 37 ? -9.961 -8.648 38.781 1 21.31 37 PHE B N 1
ATOM 2760 C CA . PHE B 1 37 ? -10.766 -9.047 37.625 1 21.31 37 PHE B CA 1
ATOM 2761 C C . PHE B 1 37 ? -10.023 -10.07 36.75 1 21.31 37 PHE B C 1
ATOM 2763 O O . PHE B 1 37 ? -8.867 -9.844 36.375 1 21.31 37 PHE B O 1
ATOM 2770 N N . LEU B 1 38 ? -10.094 -11.297 37.062 1 23.47 38 LEU B N 1
ATOM 2771 C CA . LEU B 1 38 ? -9.727 -12.383 36.188 1 23.47 38 LEU B CA 1
ATOM 2772 C C . LEU B 1 38 ? -10.242 -12.133 34.75 1 23.47 38 LEU B C 1
ATOM 2774 O O . LEU B 1 38 ? -11.445 -12.227 34.5 1 23.47 38 LEU B O 1
ATOM 2778 N N . SER B 1 39 ? -10.031 -11.062 34.188 1 24 39 SER B N 1
ATOM 2779 C CA . SER B 1 39 ? -10.492 -10.859 32.812 1 24 39 SER B CA 1
ATOM 2780 C C . SER B 1 39 ? -10.18 -12.062 31.938 1 24 39 SER B C 1
ATOM 2782 O O . SER B 1 39 ? -9.031 -12.516 31.891 1 24 39 SER B O 1
ATOM 2784 N N . SER B 1 40 ? -10.922 -13.148 31.953 1 27.23 40 SER B N 1
ATOM 2785 C CA . SER B 1 40 ? -10.984 -14.242 30.984 1 27.23 40 SER B CA 1
ATOM 2786 C C . SER B 1 40 ? -10.664 -13.758 29.578 1 27.23 40 SER B C 1
ATOM 2788 O O . SER B 1 40 ? -11.445 -13.016 28.984 1 27.23 40 SER B O 1
ATOM 2790 N N . GLY B 1 41 ? -9.625 -13.289 29.281 1 25.06 41 GLY B N 1
ATOM 2791 C CA . GLY B 1 41 ? -8.938 -12.75 28.109 1 25.06 41 GLY B CA 1
ATOM 2792 C C . GLY B 1 41 ? -9.164 -13.57 26.859 1 25.06 41 GLY B C 1
ATOM 2793 O O . GLY B 1 41 ? -8.43 -14.523 26.594 1 25.06 41 GLY B O 1
ATOM 2794 N N . SER B 1 42 ? -10.43 -14.094 26.625 1 25.48 42 SER B N 1
ATOM 2795 C CA . SER B 1 42 ? -10.719 -14.648 25.297 1 25.48 42 SER B CA 1
ATOM 2796 C C . SER B 1 42 ? -9.961 -13.898 24.219 1 25.48 42 SER B C 1
ATOM 2798 O O . SER B 1 42 ? -10.141 -12.695 24.031 1 25.48 42 SER B O 1
ATOM 2800 N N . GLU B 1 43 ? -8.82 -14.125 24.062 1 25.89 43 GLU B N 1
ATOM 2801 C CA . GLU B 1 43 ? -7.969 -13.727 22.938 1 25.89 43 GLU B CA 1
ATOM 2802 C C . GLU B 1 43 ? -8.75 -13.703 21.641 1 25.89 43 GLU B C 1
ATOM 2804 O O . GLU B 1 43 ? -9 -14.758 21.047 1 25.89 43 GLU B O 1
ATOM 2809 N N . LYS B 1 44 ? -9.836 -13.008 21.594 1 26.67 44 LYS B N 1
ATOM 2810 C CA . LYS B 1 44 ? -10.43 -12.719 20.297 1 26.67 44 LYS B CA 1
ATOM 2811 C C . LYS B 1 44 ? -9.359 -12.641 19.203 1 26.67 44 LYS B C 1
ATOM 2813 O O . LYS B 1 44 ? -8.484 -11.773 19.25 1 26.67 44 LYS B O 1
ATOM 2818 N N . LEU B 1 45 ? -8.852 -13.672 18.859 1 27.28 45 LEU B N 1
ATOM 2819 C CA . LEU B 1 45 ? -8.227 -13.711 17.547 1 27.28 45 LEU B CA 1
ATOM 2820 C C . LEU B 1 45 ? -8.922 -12.75 16.594 1 27.28 45 LEU B C 1
ATOM 2822 O O . LEU B 1 45 ? -10.023 -13.031 16.109 1 27.28 45 LEU B O 1
ATOM 2826 N N . ILE B 1 46 ? -9.07 -11.492 16.938 1 30.39 46 ILE B N 1
ATOM 2827 C CA . ILE B 1 46 ? -9.359 -10.547 15.875 1 30.39 46 ILE B CA 1
ATOM 2828 C C . ILE B 1 46 ? -8.797 -11.07 14.555 1 30.39 46 ILE B C 1
ATOM 2830 O O . ILE B 1 46 ? -7.586 -11.242 14.406 1 30.39 46 ILE B O 1
ATOM 2834 N N . ASN B 1 47 ? -9.273 -12.055 14.031 1 33.62 47 ASN B N 1
ATOM 2835 C CA . ASN B 1 47 ? -8.953 -12.266 12.625 1 33.62 47 ASN B CA 1
ATOM 2836 C C . ASN B 1 47 ? -8.633 -10.945 11.922 1 33.62 47 ASN B C 1
ATOM 2838 O O . ASN B 1 47 ? -9.523 -10.141 11.672 1 33.62 47 ASN B O 1
ATOM 2842 N N . ASP B 1 48 ? -7.785 -10.234 12.312 1 38.78 48 ASP B N 1
ATOM 2843 C CA . ASP B 1 48 ? -7.168 -8.938 12.039 1 38.78 48 ASP B CA 1
ATOM 2844 C C . ASP B 1 48 ? -7.328 -8.555 10.57 1 38.78 48 ASP B C 1
ATOM 2846 O O . ASP B 1 48 ? -7.074 -7.406 10.195 1 38.78 48 ASP B O 1
ATOM 2850 N N . GLY B 1 49 ? -7.449 -9.461 9.633 1 43 49 GLY B N 1
ATOM 2851 C CA . GLY B 1 49 ? -7.395 -9.016 8.25 1 43 49 GLY B CA 1
ATOM 2852 C C . GLY B 1 49 ? -8.594 -8.18 7.848 1 43 49 GLY B C 1
ATOM 2853 O O . GLY B 1 49 ? -8.445 -7.062 7.355 1 43 49 GLY B O 1
ATOM 2854 N N . LEU B 1 50 ? -9.789 -8.969 7.477 1 49.38 50 LEU B N 1
ATOM 2855 C CA . LEU B 1 50 ? -10.906 -8.227 6.898 1 49.38 50 LEU B CA 1
ATOM 2856 C C . LEU B 1 50 ? -11.695 -7.496 7.98 1 49.38 50 LEU B C 1
ATOM 2858 O O . LEU B 1 50 ? -12.617 -8.062 8.57 1 49.38 50 LEU B O 1
ATOM 2862 N N . GLU B 1 51 ? -10.977 -6.734 8.766 1 58.44 51 GLU B N 1
ATOM 2863 C CA . GLU B 1 51 ? -11.648 -5.914 9.766 1 58.44 51 GLU B CA 1
ATOM 2864 C C . GLU B 1 51 ? -12.469 -4.805 9.117 1 58.44 51 GLU B C 1
ATOM 2866 O O . GLU B 1 51 ? -11.906 -3.832 8.602 1 58.44 51 GLU B O 1
ATOM 2871 N N . ASN B 1 52 ? -13.742 -4.793 9.125 1 75.69 52 ASN B N 1
ATOM 2872 C CA . ASN B 1 52 ? -14.734 -3.762 8.844 1 75.69 52 ASN B CA 1
ATOM 2873 C C . ASN B 1 52 ? -14.211 -2.732 7.852 1 75.69 52 ASN B C 1
ATOM 2875 O O . ASN B 1 52 ? -14.234 -1.53 8.125 1 75.69 52 ASN B O 1
ATOM 2879 N N . GLY B 1 53 ? -13.734 -3.262 6.707 1 86 53 GLY B N 1
ATOM 2880 C CA . GLY B 1 53 ? -13.281 -2.402 5.621 1 86 53 GLY B CA 1
ATOM 2881 C C . GLY B 1 53 ? -11.797 -2.1 5.672 1 86 53 GLY B C 1
ATOM 2882 O O . GLY B 1 53 ? -11.242 -1.535 4.73 1 86 53 GLY B O 1
ATOM 2883 N N . TRP B 1 54 ? -11.18 -2.482 6.746 1 88.44 54 TRP B N 1
ATOM 2884 C CA . TRP B 1 54 ? -9.75 -2.244 6.918 1 88.44 54 TRP B CA 1
ATOM 2885 C C . TRP B 1 54 ? -8.953 -3.521 6.672 1 88.44 54 TRP B C 1
ATOM 2887 O O . TRP B 1 54 ? -9.391 -4.617 7.027 1 88.44 54 TRP B O 1
ATOM 2897 N N . LYS B 1 55 ? -7.812 -3.355 6.008 1 87.5 55 LYS B N 1
ATOM 2898 C CA . LYS B 1 55 ? -6.859 -4.449 5.863 1 87.5 55 LYS B CA 1
ATOM 2899 C C . LYS B 1 55 ? -5.43 -3.971 6.102 1 87.5 55 LYS B C 1
ATOM 2901 O O . LYS B 1 55 ? -5.066 -2.865 5.691 1 87.5 55 LYS B O 1
ATOM 2906 N N . ARG B 1 56 ? -4.773 -4.832 6.762 1 87.06 56 ARG B N 1
ATOM 2907 C CA . ARG B 1 56 ? -3.359 -4.531 6.977 1 87.06 56 ARG B CA 1
ATOM 2908 C C . ARG B 1 56 ? -2.494 -5.152 5.887 1 87.06 56 ARG B C 1
ATOM 2910 O O . ARG B 1 56 ? -2.719 -6.301 5.488 1 87.06 56 ARG B O 1
ATOM 2917 N N . ILE B 1 57 ? -1.634 -4.395 5.371 1 87.38 57 ILE B N 1
ATOM 2918 C CA . ILE B 1 57 ? -0.68 -4.953 4.418 1 87.38 57 ILE B CA 1
ATOM 2919 C C . ILE B 1 57 ? 0.744 -4.727 4.922 1 87.38 57 ILE B C 1
ATOM 2921 O O . ILE B 1 57 ? 1 -3.787 5.68 1 87.38 57 ILE B O 1
ATOM 2925 N N . ASN B 1 58 ? 1.616 -5.613 4.512 1 88.75 58 ASN B N 1
ATOM 2926 C CA . ASN B 1 58 ? 3.027 -5.52 4.867 1 88.75 58 ASN B CA 1
ATOM 2927 C C . ASN B 1 58 ? 3.869 -5.035 3.688 1 88.75 58 ASN B C 1
ATOM 2929 O O . ASN B 1 58 ? 3.811 -5.609 2.6 1 88.75 58 ASN B O 1
ATOM 2933 N N . VAL B 1 59 ? 4.57 -4.008 3.951 1 87.5 59 VAL B N 1
ATOM 2934 C CA . VAL B 1 59 ? 5.418 -3.412 2.926 1 87.5 59 VAL B CA 1
ATOM 2935 C C . VAL B 1 59 ? 6.887 -3.598 3.301 1 87.5 59 VAL B C 1
ATOM 2937 O O . VAL B 1 59 ? 7.285 -3.32 4.434 1 87.5 59 VAL B O 1
ATOM 2940 N N . PHE B 1 60 ? 7.66 -4.109 2.363 1 89.62 60 PHE B N 1
ATOM 2941 C CA . PHE B 1 60 ? 9.102 -4.121 2.568 1 89.62 60 PHE B CA 1
ATOM 2942 C C . PHE B 1 60 ? 9.742 -2.869 1.978 1 89.62 60 PHE B C 1
ATOM 2944 O O . PHE B 1 60 ? 9.969 -2.793 0.768 1 89.62 60 PHE B O 1
ATOM 2951 N N . TYR B 1 61 ? 10.055 -1.998 2.834 1 80.38 61 TYR B N 1
ATOM 2952 C CA . TYR B 1 61 ? 10.602 -0.721 2.389 1 80.38 61 TYR B CA 1
ATOM 2953 C C . TYR B 1 61 ? 12.125 -0.737 2.432 1 80.38 61 TYR B C 1
ATOM 2955 O O . TYR B 1 61 ? 12.781 0.137 1.855 1 80.38 61 TYR B O 1
ATOM 2963 N N . GLY B 1 62 ? 12.695 -1.681 3.047 1 82.19 62 GLY B N 1
ATOM 2964 C CA . GLY B 1 62 ? 14.141 -1.772 3.146 1 82.19 62 GLY B CA 1
ATOM 2965 C C . GLY B 1 62 ? 14.727 -0.847 4.195 1 82.19 62 GLY B C 1
ATOM 2966 O O . GLY B 1 62 ? 14.297 -0.854 5.352 1 82.19 62 GLY B O 1
ATOM 2967 N N . SER B 1 63 ? 15.797 -0.115 3.807 1 73.12 63 SER B N 1
ATOM 2968 C CA . SER B 1 63 ? 16.5 0.74 4.762 1 73.12 63 SER B CA 1
ATOM 2969 C C . SER B 1 63 ? 16.281 2.215 4.445 1 73.12 63 SER B C 1
ATOM 2971 O O . SER B 1 63 ? 16.328 2.625 3.285 1 73.12 63 SER B O 1
ATOM 2973 N N . SER B 1 64 ? 15.914 2.9 5.48 1 61.44 64 SER B N 1
ATOM 2974 C CA . SER B 1 64 ? 15.727 4.34 5.332 1 61.44 64 SER B CA 1
ATOM 2975 C C . SER B 1 64 ? 17.062 5.062 5.184 1 61.44 64 SER B C 1
ATOM 2977 O O . SER B 1 64 ? 17.109 6.227 4.781 1 61.44 64 SER B O 1
ATOM 2979 N N . ASP B 1 65 ? 18.156 4.418 5.602 1 58.47 65 ASP B N 1
ATOM 2980 C CA . ASP B 1 65 ? 19.453 5.078 5.605 1 58.47 65 ASP B CA 1
ATOM 2981 C C . ASP B 1 65 ? 19.875 5.48 4.191 1 58.47 65 ASP B C 1
ATOM 2983 O O . ASP B 1 65 ? 20.641 6.43 4.008 1 58.47 65 ASP B O 1
ATOM 2987 N N . HIS B 1 66 ? 19.594 4.727 3.15 1 49.47 66 HIS B N 1
ATOM 2988 C CA . HIS B 1 66 ? 20.25 4.91 1.858 1 49.47 66 HIS B CA 1
ATOM 2989 C C . HIS B 1 66 ? 19.406 5.809 0.946 1 49.47 66 HIS B C 1
ATOM 2991 O O . HIS B 1 66 ? 19.75 5.996 -0.224 1 49.47 66 HIS B O 1
ATOM 2997 N N . VAL B 1 67 ? 18.25 6.016 1.201 1 48.75 67 VAL B N 1
ATOM 2998 C CA . VAL B 1 67 ? 17.562 6.723 0.13 1 48.75 67 VAL B CA 1
ATOM 2999 C C . VAL B 1 67 ? 18.109 8.141 0.007 1 48.75 67 VAL B C 1
ATOM 3001 O O . VAL B 1 67 ? 18.203 8.867 1.002 1 48.75 67 VAL B O 1
ATOM 3004 N N . GLU B 1 68 ? 18.938 8.273 -0.885 1 45.44 68 GLU B N 1
ATOM 3005 C CA . GLU B 1 68 ? 19.391 9.609 -1.267 1 45.44 68 GLU B CA 1
ATOM 3006 C C . GLU B 1 68 ? 18.234 10.617 -1.19 1 45.44 68 GLU B C 1
ATOM 3008 O O . GLU B 1 68 ? 17.234 10.477 -1.898 1 45.44 68 GLU B O 1
ATOM 3013 N N . SER B 1 69 ? 18.016 11.039 -0.035 1 46.69 69 SER B N 1
ATOM 3014 C CA . SER B 1 69 ? 17.031 12.102 0.165 1 46.69 69 SER B CA 1
ATOM 3015 C C . SER B 1 69 ? 17.141 13.164 -0.921 1 46.69 69 SER B C 1
ATOM 3017 O O . SER B 1 69 ? 18.234 13.641 -1.228 1 46.69 69 SER B O 1
ATOM 3019 N N . LEU B 1 70 ? 16.453 12.938 -1.944 1 48.28 70 LEU B N 1
ATOM 3020 C CA . LEU B 1 70 ? 16.359 14.109 -2.801 1 48.28 70 LEU B CA 1
ATOM 3021 C C . LEU B 1 70 ? 16.328 15.391 -1.968 1 48.28 70 LEU B C 1
ATOM 3023 O O . LEU B 1 70 ? 16.25 16.484 -2.516 1 48.28 70 LEU B O 1
ATOM 3027 N N . ILE B 1 71 ? 16.328 15.18 -0.645 1 55.25 71 ILE B N 1
ATOM 3028 C CA . ILE B 1 71 ? 16.25 16.375 0.178 1 55.25 71 ILE B CA 1
ATOM 3029 C C . ILE B 1 71 ? 17.672 16.891 0.482 1 55.25 71 ILE B C 1
ATOM 3031 O O . ILE B 1 71 ? 18.516 16.125 0.963 1 55.25 71 ILE B O 1
ATOM 3035 N N . PRO B 1 72 ? 17.891 18.062 0.016 1 56.16 72 PRO B N 1
ATOM 3036 C CA . PRO B 1 72 ? 19.172 18.641 0.433 1 56.16 72 PRO B CA 1
ATOM 3037 C C . PRO B 1 72 ? 19.438 18.469 1.928 1 56.16 72 PRO B C 1
ATOM 3039 O O . PRO B 1 72 ? 18.516 18.609 2.738 1 56.16 72 PRO B O 1
ATOM 3042 N N . PRO B 1 73 ? 20.547 17.906 2.275 1 56.69 73 PRO B N 1
ATOM 3043 C CA . PRO B 1 73 ? 20.906 17.594 3.664 1 56.69 73 PRO B CA 1
ATOM 3044 C C . PRO B 1 73 ? 20.672 18.781 4.609 1 56.69 73 PRO B C 1
ATOM 3046 O O . PRO B 1 73 ? 20.422 18.578 5.797 1 56.69 73 PRO B O 1
ATOM 3049 N N . ASN B 1 74 ? 20.703 19.938 4.105 1 66.56 74 ASN B N 1
ATOM 3050 C CA . ASN B 1 74 ? 20.672 21.062 5.027 1 66.56 74 ASN B CA 1
ATOM 3051 C C . ASN B 1 74 ? 19.297 21.734 5.066 1 66.56 74 ASN B C 1
ATOM 3053 O O . ASN B 1 74 ? 19.141 22.797 5.664 1 66.56 74 ASN B O 1
ATOM 3057 N N . LYS B 1 75 ? 18.438 21.125 4.598 1 82.12 75 LYS B N 1
ATOM 3058 C CA . LYS B 1 75 ? 17.125 21.766 4.594 1 82.12 75 LYS B CA 1
ATOM 3059 C C . LYS B 1 75 ? 16.391 21.516 5.914 1 82.12 75 LYS B C 1
ATOM 3061 O O . LYS B 1 75 ? 16.297 20.375 6.371 1 82.12 75 LYS B O 1
ATOM 3066 N N . GLN B 1 76 ? 16.062 22.625 6.531 1 89.88 76 GLN B N 1
ATOM 3067 C CA . GLN B 1 76 ? 15.422 22.547 7.836 1 89.88 76 GLN B CA 1
ATOM 3068 C C . GLN B 1 76 ? 13.906 22.422 7.699 1 89.88 76 GLN B C 1
ATOM 3070 O O . GLN B 1 76 ? 13.258 21.734 8.5 1 89.88 76 GLN B O 1
ATOM 3075 N N . TRP B 1 77 ? 13.414 23.141 6.742 1 94.31 77 TRP B N 1
ATOM 3076 C CA . TRP B 1 77 ? 11.969 23.172 6.523 1 94.31 77 TRP B CA 1
ATOM 3077 C C . TRP B 1 77 ? 11.625 22.688 5.121 1 94.31 77 TRP B C 1
ATOM 3079 O O . TRP B 1 77 ? 12.445 22.766 4.207 1 94.31 77 TRP B O 1
ATOM 3089 N N . TYR B 1 78 ? 10.328 22.219 5.008 1 93.12 78 TYR B N 1
ATOM 3090 C CA . TYR B 1 78 ? 10.023 21.484 3.785 1 93.12 78 TYR B CA 1
ATOM 3091 C C . TYR B 1 78 ? 8.711 21.984 3.172 1 93.12 78 TYR B C 1
ATOM 3093 O O . TYR B 1 78 ? 8.445 21.734 1.993 1 93.12 78 TYR B O 1
ATOM 3101 N N . SER B 1 79 ? 7.93 22.672 3.926 1 93.94 79 SER B N 1
ATOM 3102 C CA . SER B 1 79 ? 6.586 23.031 3.484 1 93.94 79 SER B CA 1
ATOM 3103 C C . SER B 1 79 ? 6.625 24.141 2.447 1 93.94 79 SER B C 1
ATOM 3105 O O . SER B 1 79 ? 7.652 24.812 2.275 1 93.94 79 SER B O 1
ATOM 3107 N N . GLN B 1 80 ? 5.539 24.297 1.744 1 89.88 80 GLN B N 1
ATOM 3108 C CA . GLN B 1 80 ? 5.449 25.281 0.674 1 89.88 80 GLN B CA 1
ATOM 3109 C C . GLN B 1 80 ? 5.238 26.688 1.238 1 89.88 80 GLN B C 1
ATOM 3111 O O . GLN B 1 80 ? 5.82 27.656 0.744 1 89.88 80 GLN B O 1
ATOM 3116 N N . ALA B 1 81 ? 4.465 26.828 2.246 1 93.56 81 ALA B N 1
ATOM 3117 C CA . ALA B 1 81 ? 4.105 28.141 2.797 1 93.56 81 ALA B CA 1
ATOM 3118 C C . ALA B 1 81 ? 4.625 28.297 4.223 1 93.56 81 ALA B C 1
ATOM 3120 O O . ALA B 1 81 ? 4 28.969 5.051 1 93.56 81 ALA B O 1
ATOM 3121 N N . ARG B 1 82 ? 5.688 27.516 4.551 1 95.44 82 ARG B N 1
ATOM 3122 C CA . ARG B 1 82 ? 6.367 27.578 5.84 1 95.44 82 ARG B CA 1
ATOM 3123 C C . ARG B 1 82 ? 5.438 27.125 6.969 1 95.44 82 ARG B C 1
ATOM 3125 O O . ARG B 1 82 ? 5.512 27.656 8.078 1 95.44 82 ARG B O 1
ATOM 3132 N N . GLN B 1 83 ? 4.508 26.281 6.645 1 97.44 83 GLN B N 1
ATOM 3133 C CA . GLN B 1 83 ? 3.588 25.734 7.637 1 97.44 83 GLN B CA 1
ATOM 3134 C C . GLN B 1 83 ? 4.344 25.031 8.758 1 97.44 83 GLN B C 1
ATOM 3136 O O . GLN B 1 83 ? 4.016 25.203 9.938 1 97.44 83 GLN B O 1
ATOM 3141 N N . ASP B 1 84 ? 5.344 24.234 8.398 1 98.06 84 ASP B N 1
ATOM 3142 C CA . ASP B 1 84 ? 6.113 23.469 9.375 1 98.06 84 ASP B CA 1
ATOM 3143 C C . ASP B 1 84 ? 6.906 24.406 10.289 1 98.06 84 ASP B C 1
ATOM 3145 O O . ASP B 1 84 ? 6.914 24.219 11.508 1 98.06 84 ASP B O 1
ATOM 3149 N N . GLU B 1 85 ? 7.406 25.484 9.852 1 97.56 85 GLU B N 1
ATOM 3150 C CA . GLU B 1 85 ? 8.188 26.422 10.641 1 97.56 85 GLU B CA 1
ATOM 3151 C C . GLU B 1 85 ? 7.293 27.203 11.602 1 97.56 85 GLU B C 1
ATOM 3153 O O . GLU B 1 85 ? 7.629 27.359 12.781 1 97.56 85 GLU B O 1
ATOM 3158 N N . VAL B 1 86 ? 6.199 27.672 11.125 1 98.12 86 VAL B N 1
ATOM 3159 C CA . VAL B 1 86 ? 5.344 28.531 11.945 1 98.12 86 VAL B CA 1
ATOM 3160 C C . VAL B 1 86 ? 4.754 27.703 13.094 1 98.12 86 VAL B C 1
ATOM 3162 O O . VAL B 1 86 ? 4.574 28.219 14.203 1 98.12 86 VAL B O 1
ATOM 3165 N N . VAL B 1 87 ? 4.438 26.469 12.852 1 98.69 87 VAL B N 1
ATOM 3166 C CA . VAL B 1 87 ? 3.889 25.594 13.891 1 98.69 87 VAL B CA 1
ATOM 3167 C C . VAL B 1 87 ? 4.891 25.453 15.031 1 98.69 87 VAL B C 1
ATOM 3169 O O . VAL B 1 87 ? 4.535 25.625 16.203 1 98.69 87 VAL B O 1
ATOM 3172 N N . ILE B 1 88 ? 6.105 25.219 14.703 1 98.56 88 ILE B N 1
ATOM 3173 C CA . ILE B 1 88 ? 7.148 25.062 15.711 1 98.56 88 ILE B CA 1
ATOM 3174 C C . ILE B 1 88 ? 7.395 26.391 16.406 1 98.56 88 ILE B C 1
ATOM 3176 O O . ILE B 1 88 ? 7.551 26.438 17.641 1 98.56 88 ILE B O 1
ATOM 3180 N N . SER B 1 89 ? 7.41 27.453 15.656 1 98.25 89 SER B N 1
ATOM 3181 C CA . SER B 1 89 ? 7.617 28.781 16.234 1 98.25 89 SER B CA 1
ATOM 3182 C C . SER B 1 89 ? 6.531 29.109 17.25 1 98.25 89 SER B C 1
ATOM 3184 O O . SER B 1 89 ? 6.836 29.5 18.375 1 98.25 89 SER B O 1
ATOM 3186 N N . LEU B 1 90 ? 5.348 28.891 16.891 1 98.56 90 LEU B N 1
ATOM 3187 C CA . LEU B 1 90 ? 4.215 29.219 17.75 1 98.56 90 LEU B CA 1
ATOM 3188 C C . LEU B 1 90 ? 4.215 28.375 19.016 1 98.56 90 LEU B C 1
ATOM 3190 O O . LEU B 1 90 ? 3.838 28.859 20.078 1 98.56 90 LEU B O 1
ATOM 3194 N N . LEU B 1 91 ? 4.645 27.141 18.844 1 98.5 91 LEU B N 1
ATOM 3195 C CA . LEU B 1 91 ? 4.59 26.219 19.984 1 98.5 91 LEU B CA 1
ATOM 3196 C C . LEU B 1 91 ? 5.898 26.234 20.766 1 98.5 91 LEU B C 1
ATOM 3198 O O . LEU B 1 91 ? 6.164 25.344 21.562 1 98.5 91 LEU B O 1
ATOM 3202 N N . GLY B 1 92 ? 6.754 27.156 20.5 1 97.5 92 GLY B N 1
ATOM 3203 C CA . GLY B 1 92 ? 7.961 27.391 21.281 1 97.5 92 GLY B CA 1
ATOM 3204 C C . GLY B 1 92 ? 8.992 26.297 21.125 1 97.5 92 GLY B C 1
ATOM 3205 O O . GLY B 1 92 ? 9.648 25.891 22.094 1 97.5 92 GLY B O 1
ATOM 3206 N N . GLY B 1 93 ? 9.023 25.781 19.953 1 97.81 93 GLY B N 1
ATOM 3207 C CA . GLY B 1 93 ? 10 24.719 19.734 1 97.81 93 GLY B CA 1
ATOM 3208 C C . GLY B 1 93 ? 9.586 23.391 20.328 1 97.81 93 GLY B C 1
ATOM 3209 O O . GLY B 1 93 ? 10.43 22.531 20.594 1 97.81 93 GLY B O 1
ATOM 3210 N N . LYS B 1 94 ? 8.352 23.172 20.484 1 98.06 94 LYS B N 1
ATOM 3211 C CA . LYS B 1 94 ? 7.84 21.953 21.109 1 98.06 94 LYS B CA 1
ATOM 3212 C C . LYS B 1 94 ? 8.414 20.703 20.438 1 98.06 94 LYS B C 1
ATOM 3214 O O . LYS B 1 94 ? 8.461 20.609 19.219 1 98.06 94 LYS B O 1
ATOM 3219 N N . ARG B 1 95 ? 8.852 19.766 21.281 1 98.44 95 ARG B N 1
ATOM 3220 C CA . ARG B 1 95 ? 9.281 18.438 20.828 1 98.44 95 ARG B CA 1
ATOM 3221 C C . ARG B 1 95 ? 8.266 17.375 21.234 1 98.44 95 ARG B C 1
ATOM 3223 O O . ARG B 1 95 ? 7.473 17.578 22.156 1 98.44 95 ARG B O 1
ATOM 3230 N N . GLY B 1 96 ? 8.203 16.312 20.469 1 98.31 96 GLY B N 1
ATOM 3231 C CA . GLY B 1 96 ? 7.379 15.172 20.812 1 98.31 96 GLY B CA 1
ATOM 3232 C C . GLY B 1 96 ? 5.891 15.438 20.656 1 98.31 96 GLY B C 1
ATOM 3233 O O . GLY B 1 96 ? 5.086 14.953 21.469 1 98.31 96 GLY B O 1
ATOM 3234 N N . GLY B 1 97 ? 5.535 16.266 19.734 1 98.62 97 GLY B N 1
ATOM 3235 C CA . GLY B 1 97 ? 4.129 16.531 19.484 1 98.62 97 GLY B CA 1
ATOM 3236 C C . GLY B 1 97 ? 3.479 15.484 18.594 1 98.62 97 GLY B C 1
ATOM 3237 O O . GLY B 1 97 ? 4.125 14.516 18.203 1 98.62 97 GLY B O 1
ATOM 3238 N N . PHE B 1 98 ? 2.164 15.672 18.359 1 98.81 98 PHE B N 1
ATOM 3239 C CA . PHE B 1 98 ? 1.391 14.773 17.516 1 98.81 98 PHE B CA 1
ATOM 3240 C C . PHE B 1 98 ? 0.75 15.547 16.359 1 98.81 98 PHE B C 1
ATOM 3242 O O . PHE B 1 98 ? 0.136 16.594 16.578 1 98.81 98 PHE B O 1
ATOM 3249 N N . PHE B 1 99 ? 0.933 15.016 15.172 1 98.81 99 PHE B N 1
ATOM 3250 C CA . PHE B 1 99 ? 0.348 15.695 14.016 1 98.81 99 PHE B CA 1
ATOM 3251 C C . PHE B 1 99 ? -0.55 14.75 13.234 1 98.81 99 PHE B C 1
ATOM 3253 O O . PHE B 1 99 ? -0.438 13.523 13.359 1 98.81 99 PHE B O 1
ATOM 3260 N N . ILE B 1 100 ? -1.475 15.32 12.547 1 98.44 100 ILE B N 1
ATOM 3261 C CA . ILE B 1 100 ? -2.232 14.664 11.484 1 98.44 100 ILE B CA 1
ATOM 3262 C C . ILE B 1 100 ? -1.954 15.359 10.156 1 98.44 100 ILE B C 1
ATOM 3264 O O . ILE B 1 100 ? -2.176 16.562 10.008 1 98.44 100 ILE B O 1
ATOM 3268 N N . ASP B 1 101 ? -1.411 14.609 9.273 1 97.88 101 ASP B N 1
ATOM 3269 C CA . ASP B 1 101 ? -1.178 15.078 7.91 1 97.88 101 ASP B CA 1
ATOM 3270 C C . ASP B 1 101 ? -2.193 14.484 6.938 1 97.88 101 ASP B C 1
ATOM 3272 O O . ASP B 1 101 ? -2.014 13.359 6.457 1 97.88 101 ASP B O 1
ATOM 3276 N N . LEU B 1 102 ? -3.262 15.219 6.766 1 95.62 102 LEU B N 1
ATOM 3277 C CA . LEU B 1 102 ? -4.34 14.766 5.895 1 95.62 102 LEU B CA 1
ATOM 3278 C C . LEU B 1 102 ? -4.047 15.117 4.438 1 95.62 102 LEU B C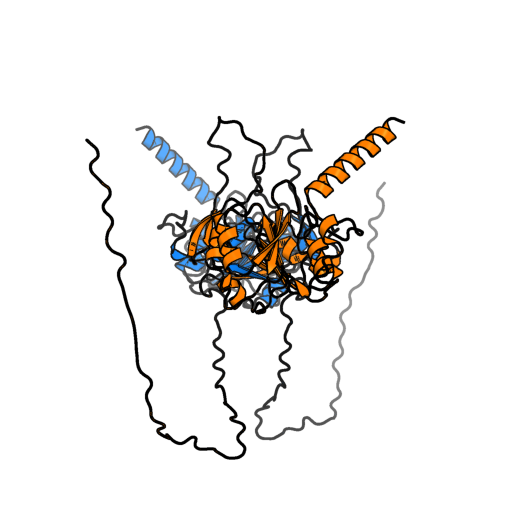 1
ATOM 3280 O O . LEU B 1 102 ? -4.07 16.297 4.062 1 95.62 102 LEU B O 1
ATOM 3284 N N . ALA B 1 103 ? -3.848 14.117 3.598 1 91.25 103 ALA B N 1
ATOM 3285 C CA . ALA B 1 103 ? -3.314 14.203 2.24 1 91.25 103 ALA B CA 1
ATOM 3286 C C . ALA B 1 103 ? -1.815 14.484 2.256 1 91.25 103 ALA B C 1
ATOM 3288 O O . ALA B 1 103 ? -1.358 15.484 1.692 1 91.25 103 ALA B O 1
ATOM 3289 N N . ALA B 1 104 ? -1.109 13.555 2.791 1 93.56 104 ALA B N 1
ATOM 3290 C CA . ALA B 1 104 ? 0.318 13.719 3.053 1 93.56 104 ALA B CA 1
ATOM 3291 C C . ALA B 1 104 ? 1.108 13.805 1.749 1 93.56 104 ALA B C 1
ATOM 3293 O O . ALA B 1 104 ? 2.162 14.438 1.693 1 93.56 104 ALA B O 1
ATOM 3294 N N . ASN B 1 105 ? 0.623 13.164 0.764 1 89.38 105 ASN B N 1
ATOM 3295 C CA . ASN B 1 105 ? 1.272 13.172 -0.542 1 89.38 105 ASN B CA 1
ATOM 3296 C C . ASN B 1 105 ? 2.707 12.656 -0.456 1 89.38 105 ASN B C 1
ATOM 3298 O O . ASN B 1 105 ? 2.949 11.555 0.03 1 89.38 105 ASN B O 1
ATOM 3302 N N . ASP B 1 106 ? 3.676 13.523 -0.934 1 86.94 106 ASP B N 1
ATOM 3303 C CA . ASP B 1 106 ? 5.07 13.094 -0.892 1 86.94 106 ASP B CA 1
ATOM 3304 C C . ASP B 1 106 ? 5.594 13.07 0.542 1 86.94 106 ASP B C 1
ATOM 3306 O O . ASP B 1 106 ? 5.238 13.922 1.354 1 86.94 106 ASP B O 1
ATOM 3310 N N . ALA B 1 107 ? 6.508 12.188 0.754 1 89.81 107 ALA B N 1
ATOM 3311 C CA . ALA B 1 107 ? 7.016 11.977 2.105 1 89.81 107 ALA B CA 1
ATOM 3312 C C . ALA B 1 107 ? 7.777 13.195 2.607 1 89.81 107 ALA B C 1
ATOM 3314 O O . ALA B 1 107 ? 7.734 13.523 3.797 1 89.81 107 ALA B O 1
ATOM 3315 N N . THR B 1 108 ? 8.469 13.805 1.645 1 88.94 108 THR B N 1
ATOM 3316 C CA . THR B 1 108 ? 9.383 14.844 2.102 1 88.94 108 THR B CA 1
ATOM 3317 C C . THR B 1 108 ? 9.156 16.141 1.33 1 88.94 108 THR B C 1
ATOM 3319 O O . THR B 1 108 ? 9.195 17.234 1.91 1 88.94 108 THR B O 1
ATOM 3322 N N . VAL B 1 109 ? 8.883 16.031 0.072 1 86.38 109 VAL B N 1
ATOM 3323 C CA . VAL B 1 109 ? 8.742 17.188 -0.796 1 86.38 109 VAL B CA 1
ATOM 3324 C C . VAL B 1 109 ? 7.457 17.938 -0.455 1 86.38 109 VAL B C 1
ATOM 3326 O O . VAL B 1 109 ? 6.363 17.375 -0.508 1 86.38 109 VAL B O 1
ATOM 3329 N N . LEU B 1 110 ? 7.629 19.188 -0.03 1 90.19 110 LEU B N 1
ATOM 3330 C CA . LEU B 1 110 ? 6.52 20.062 0.3 1 90.19 110 LEU B CA 1
ATOM 3331 C C . LEU B 1 110 ? 5.711 19.516 1.47 1 90.19 110 LEU B C 1
ATOM 3333 O O . LEU B 1 110 ? 4.52 19.812 1.603 1 90.19 110 LEU B O 1
ATOM 3337 N N . SER B 1 111 ? 6.375 18.75 2.236 1 94.19 111 SER B N 1
ATOM 3338 C CA . SER B 1 111 ? 5.691 18.156 3.383 1 94.19 111 SER B CA 1
ATOM 3339 C C . SER B 1 111 ? 5.516 19.172 4.508 1 94.19 111 SER B C 1
ATOM 3341 O O . SER B 1 111 ? 6.469 19.859 4.883 1 94.19 111 SER B O 1
ATOM 3343 N N . ASN B 1 112 ? 4.316 19.156 5.09 1 96.88 112 ASN B N 1
ATOM 3344 C CA . ASN B 1 112 ? 4.02 20.062 6.191 1 96.88 112 ASN B CA 1
ATOM 3345 C C . ASN B 1 112 ? 4.422 19.469 7.539 1 96.88 112 ASN B C 1
ATOM 3347 O O . ASN B 1 112 ? 4.43 20.172 8.555 1 96.88 112 ASN B O 1
ATOM 3351 N N . THR B 1 113 ? 4.812 18.203 7.555 1 97.81 113 THR B N 1
ATOM 3352 C CA . THR B 1 113 ? 4.969 17.578 8.867 1 97.81 113 THR B CA 1
ATOM 3353 C C . THR B 1 113 ? 6.289 16.812 8.953 1 97.81 113 THR B C 1
ATOM 3355 O O . THR B 1 113 ? 6.676 16.344 10.023 1 97.81 113 THR B O 1
ATOM 3358 N N . TYR B 1 114 ? 7.082 16.734 7.871 1 95.56 114 TYR B N 1
ATOM 3359 C CA . TYR B 1 114 ? 8.32 15.977 7.887 1 95.56 114 TYR B CA 1
ATOM 3360 C C . TYR B 1 114 ? 9.336 16.594 8.844 1 95.56 114 TYR B C 1
ATOM 3362 O O . TYR B 1 114 ? 9.969 15.898 9.633 1 95.56 114 TYR B O 1
ATOM 3370 N N . ALA B 1 115 ? 9.469 17.922 8.797 1 96.12 115 ALA B N 1
ATOM 3371 C CA . ALA B 1 115 ? 10.406 18.609 9.68 1 96.12 115 ALA B CA 1
ATOM 3372 C C . ALA B 1 115 ? 10.039 18.391 11.148 1 96.12 115 ALA B C 1
ATOM 3374 O O . ALA B 1 115 ? 10.922 18.266 12 1 96.12 115 ALA B O 1
ATOM 3375 N N . LEU B 1 116 ? 8.727 18.344 11.422 1 98.06 116 LEU B N 1
ATOM 3376 C CA . LEU B 1 116 ? 8.266 18.125 12.789 1 98.06 116 LEU B CA 1
ATOM 3377 C C . LEU B 1 116 ? 8.719 16.766 13.297 1 98.06 116 LEU B C 1
ATOM 3379 O O . LEU B 1 116 ? 9.141 16.641 14.453 1 98.06 116 LEU B O 1
ATOM 3383 N N . GLU B 1 117 ? 8.594 15.875 12.422 1 95.31 117 GLU B N 1
ATOM 3384 C CA . GLU B 1 117 ? 8.992 14.508 12.742 1 95.31 117 GLU B CA 1
ATOM 3385 C C . GLU B 1 117 ? 10.516 14.391 12.844 1 95.31 117 GLU B C 1
ATOM 3387 O O . GLU B 1 117 ? 11.047 13.977 13.875 1 95.31 117 GLU B O 1
ATOM 3392 N N . LYS B 1 118 ? 11.219 14.781 11.883 1 91.75 118 LYS B N 1
ATOM 3393 C CA . LYS B 1 118 ? 12.656 14.555 11.711 1 91.75 118 LYS B CA 1
ATOM 3394 C C . LYS B 1 118 ? 13.461 15.344 12.734 1 91.75 118 LYS B C 1
ATOM 3396 O O . LYS B 1 118 ? 14.375 14.805 13.359 1 91.75 118 LYS B O 1
ATOM 3401 N N . SER B 1 119 ? 13.133 16.578 12.93 1 94.81 119 SER B N 1
ATOM 3402 C CA . SER B 1 119 ? 13.992 17.469 13.703 1 94.81 119 SER B CA 1
ATOM 3403 C C . SER B 1 119 ? 13.453 17.688 15.109 1 94.81 119 SER B C 1
ATOM 3405 O O . SER B 1 119 ? 14.195 18.078 16.016 1 94.81 119 SER B O 1
ATOM 3407 N N . TYR B 1 120 ? 12.188 17.406 15.312 1 97.62 120 TYR B N 1
ATOM 3408 C CA . TYR B 1 120 ? 11.617 17.75 16.609 1 97.62 120 TYR B CA 1
ATOM 3409 C C . TYR B 1 120 ? 11.008 16.531 17.281 1 97.62 120 TYR B C 1
ATOM 3411 O O . TYR B 1 120 ? 10.398 16.625 18.344 1 97.62 120 TYR B O 1
ATOM 3419 N N . GLY B 1 121 ? 11.055 15.391 16.625 1 97.31 121 GLY B N 1
ATOM 3420 C CA . GLY B 1 121 ? 10.695 14.133 17.25 1 97.31 121 GLY B CA 1
ATOM 3421 C C . GLY B 1 121 ? 9.195 13.93 17.359 1 97.31 121 GLY B C 1
ATOM 3422 O O . GLY B 1 121 ? 8.719 13.219 18.25 1 97.31 121 GLY B O 1
ATOM 3423 N N . TRP B 1 122 ? 8.414 14.594 16.547 1 98.44 122 TRP B N 1
ATOM 3424 C CA . TRP B 1 122 ? 6.965 14.414 16.562 1 98.44 122 TRP B CA 1
ATOM 3425 C C . TRP B 1 122 ? 6.578 13.062 15.992 1 98.44 122 TRP B C 1
ATOM 3427 O O . TRP B 1 122 ? 7.383 12.414 15.32 1 98.44 122 TRP B O 1
ATOM 3437 N N . ARG B 1 123 ? 5.457 12.594 16.391 1 97.81 123 ARG B N 1
ATOM 3438 C CA . ARG B 1 123 ? 4.805 11.453 15.758 1 97.81 123 ARG B CA 1
ATOM 3439 C C . ARG B 1 123 ? 3.439 11.844 15.203 1 97.81 123 ARG B C 1
ATOM 3441 O O . ARG B 1 123 ? 2.906 12.898 15.539 1 97.81 123 ARG B O 1
ATOM 3448 N N . GLY B 1 124 ? 2.928 10.977 14.305 1 98 124 GLY B N 1
ATOM 3449 C CA . GLY B 1 124 ? 1.608 11.328 13.805 1 98 124 GLY B CA 1
ATOM 3450 C C . GLY B 1 124 ? 1.085 10.352 12.773 1 98 124 GLY B C 1
ATOM 3451 O O . GLY B 1 124 ? 1.525 9.203 12.711 1 98 124 GLY B O 1
ATOM 3452 N N . LEU B 1 125 ? 0.031 10.82 12.125 1 97.94 125 LEU B N 1
ATOM 3453 C CA . LEU B 1 125 ? -0.633 10.062 11.078 1 97.94 125 LEU B CA 1
ATOM 3454 C C . LEU B 1 125 ? -0.472 10.75 9.727 1 97.94 125 LEU B C 1
ATOM 3456 O O . LEU B 1 125 ? -0.674 11.961 9.609 1 97.94 125 LEU B O 1
ATOM 3460 N N . CYS B 1 126 ? 0 9.992 8.781 1 97.19 126 CYS B N 1
ATOM 3461 C CA . CYS B 1 126 ? -0.058 10.406 7.383 1 97.19 126 CYS B CA 1
ATOM 3462 C C . CYS B 1 126 ? -1.208 9.719 6.656 1 97.19 126 CYS B C 1
ATOM 3464 O O . CYS B 1 126 ? -1.152 8.516 6.395 1 97.19 126 CYS B O 1
ATOM 3466 N N . ILE B 1 127 ? -2.225 10.453 6.371 1 96.5 127 ILE B N 1
ATOM 3467 C CA . ILE B 1 127 ? -3.381 9.914 5.668 1 96.5 127 ILE B CA 1
ATOM 3468 C C . ILE B 1 127 ? -3.26 10.219 4.172 1 96.5 127 ILE B C 1
ATOM 3470 O O . ILE B 1 127 ? -3.234 11.375 3.766 1 96.5 127 ILE B O 1
ATOM 3474 N N . GLU B 1 128 ? -3.16 9.188 3.385 1 92.94 128 GLU B N 1
ATOM 3475 C CA . GLU B 1 128 ? -2.875 9.305 1.958 1 92.94 128 GLU B CA 1
ATOM 3476 C C . GLU B 1 128 ? -3.479 8.141 1.175 1 92.94 128 GLU B C 1
ATOM 3478 O O . GLU B 1 128 ? -3.107 6.984 1.386 1 92.94 128 GLU B O 1
ATOM 3483 N N . PRO B 1 129 ? -4.375 8.461 0.268 1 86.94 129 PRO B N 1
ATOM 3484 C CA . PRO B 1 129 ? -5.02 7.379 -0.476 1 86.94 129 PRO B CA 1
ATOM 3485 C C . PRO B 1 129 ? -4.223 6.953 -1.706 1 86.94 129 PRO B C 1
ATOM 3487 O O . PRO B 1 129 ? -4.441 5.863 -2.24 1 86.94 129 PRO B O 1
ATOM 3490 N N . ASN B 1 130 ? -3.418 7.809 -2.225 1 83.69 130 ASN B N 1
ATOM 3491 C CA . ASN B 1 130 ? -2.682 7.504 -3.447 1 83.69 130 ASN B CA 1
ATOM 3492 C C . ASN B 1 130 ? -1.516 6.559 -3.18 1 83.69 130 ASN B C 1
ATOM 3494 O O . ASN B 1 130 ? -0.533 6.941 -2.541 1 83.69 130 ASN B O 1
ATOM 3498 N N . ALA B 1 131 ? -1.513 5.422 -3.799 1 80.25 131 ALA B N 1
ATOM 3499 C CA . ALA B 1 131 ? -0.555 4.352 -3.529 1 80.25 131 ALA B CA 1
ATOM 3500 C C . ALA B 1 131 ? 0.842 4.734 -4.012 1 80.25 131 ALA B C 1
ATOM 3502 O O . ALA B 1 131 ? 1.839 4.18 -3.545 1 80.25 131 ALA B O 1
ATOM 3503 N N . ASP B 1 132 ? 0.892 5.66 -4.914 1 74.88 132 ASP B N 1
ATOM 3504 C CA . ASP B 1 132 ? 2.182 6.098 -5.438 1 74.88 132 ASP B CA 1
ATOM 3505 C C . ASP B 1 132 ? 3.068 6.648 -4.324 1 74.88 132 ASP B C 1
ATOM 3507 O O . ASP B 1 132 ? 4.293 6.672 -4.453 1 74.88 132 ASP B O 1
ATOM 3511 N N . TYR B 1 133 ? 2.402 6.98 -3.275 1 84.81 133 TYR B N 1
ATOM 3512 C CA . TYR B 1 133 ? 3.166 7.645 -2.225 1 84.81 133 TYR B CA 1
ATOM 3513 C C . TYR B 1 133 ? 3.445 6.691 -1.068 1 84.81 133 TYR B C 1
ATOM 3515 O O . TYR B 1 133 ? 4.195 7.027 -0.149 1 84.81 133 TYR B O 1
ATOM 3523 N N . PHE B 1 134 ? 2.932 5.48 -1.128 1 83.56 134 PHE B N 1
ATOM 3524 C CA . PHE B 1 134 ? 2.979 4.574 0.015 1 83.56 134 PHE B CA 1
ATOM 3525 C C . PHE B 1 134 ? 4.414 4.176 0.33 1 83.56 134 PHE B C 1
ATOM 3527 O O . PHE B 1 134 ? 4.836 4.207 1.489 1 83.56 134 PHE B O 1
ATOM 3534 N N . TYR B 1 135 ? 5.137 3.863 -0.644 1 78.56 135 TYR B N 1
ATOM 3535 C CA . TYR B 1 135 ? 6.492 3.365 -0.418 1 78.56 135 TYR B CA 1
ATOM 3536 C C . TYR B 1 135 ? 7.352 4.414 0.276 1 78.56 135 TYR B C 1
ATOM 3538 O O . TYR B 1 135 ? 7.949 4.145 1.32 1 78.56 135 TYR B O 1
ATOM 3546 N N . ASN B 1 136 ? 7.363 5.625 -0.237 1 82.31 136 ASN B N 1
ATOM 3547 C CA . ASN B 1 136 ? 8.211 6.668 0.334 1 82.31 136 ASN B CA 1
ATOM 3548 C C . ASN B 1 136 ? 7.727 7.09 1.718 1 82.31 136 ASN B C 1
ATOM 3550 O O . ASN B 1 136 ? 8.531 7.387 2.6 1 82.31 136 ASN B O 1
ATOM 3554 N N . LEU B 1 137 ? 6.469 7.164 1.812 1 89 137 LEU B N 1
ATOM 3555 C CA . LEU B 1 137 ? 5.938 7.504 3.127 1 89 137 LEU B CA 1
ATOM 3556 C C . LEU B 1 137 ? 6.344 6.465 4.164 1 89 137 LEU B C 1
ATOM 3558 O O . LEU B 1 137 ? 6.648 6.809 5.309 1 89 137 LEU B O 1
ATOM 3562 N N . THR B 1 138 ? 6.297 5.242 3.738 1 84.69 138 THR B N 1
ATOM 3563 C CA . THR B 1 138 ? 6.688 4.16 4.633 1 84.69 138 THR B CA 1
ATOM 3564 C C . THR B 1 138 ? 8.195 4.16 4.859 1 84.69 138 THR B C 1
ATOM 3566 O O . THR B 1 138 ? 8.664 3.906 5.969 1 84.69 138 THR B O 1
ATOM 3569 N N . HIS B 1 139 ? 8.836 4.539 3.912 1 80.81 139 HIS B N 1
ATOM 3570 C CA . HIS B 1 139 ? 10.297 4.453 3.932 1 80.81 139 HIS B CA 1
ATOM 3571 C C . HIS B 1 139 ? 10.906 5.613 4.715 1 80.81 139 HIS B C 1
ATOM 3573 O O . HIS B 1 139 ? 11.812 5.41 5.527 1 80.81 139 HIS B O 1
ATOM 3579 N N . TYR B 1 140 ? 10.383 6.789 4.535 1 83.62 140 TYR B N 1
ATOM 3580 C CA . TYR B 1 140 ? 11.055 7.98 5.039 1 83.62 140 TYR B CA 1
ATOM 3581 C C . TYR B 1 140 ? 10.414 8.461 6.34 1 83.62 140 TYR B C 1
ATOM 3583 O O . TYR B 1 140 ? 11.016 9.227 7.09 1 83.62 140 TYR B O 1
ATOM 3591 N N . ARG B 1 141 ? 9.219 8.039 6.523 1 89.75 141 ARG B N 1
ATOM 3592 C CA . ARG B 1 141 ? 8.484 8.562 7.672 1 89.75 141 ARG B CA 1
ATOM 3593 C C . ARG B 1 141 ? 8.383 7.52 8.781 1 89.75 141 ARG B C 1
ATOM 3595 O O . ARG B 1 141 ? 7.34 6.887 8.945 1 89.75 141 ARG B O 1
ATOM 3602 N N . GLY B 1 142 ? 9.398 7.449 9.594 1 84.88 142 GLY B N 1
ATOM 3603 C CA . GLY B 1 142 ? 9.492 6.406 10.602 1 84.88 142 GLY B CA 1
ATOM 3604 C C . GLY B 1 142 ? 8.531 6.598 11.75 1 84.88 142 GLY B C 1
ATOM 3605 O O . GLY B 1 142 ? 8.047 5.621 12.328 1 84.88 142 GLY B O 1
ATOM 3606 N N . ASN B 1 143 ? 8.234 7.801 12.07 1 91.12 143 ASN B N 1
ATOM 3607 C CA . ASN B 1 143 ? 7.387 8.094 13.219 1 91.12 143 ASN B CA 1
ATOM 3608 C C . ASN B 1 143 ? 5.98 8.5 12.789 1 91.12 143 ASN B C 1
ATOM 3610 O O . ASN B 1 143 ? 5.199 9 13.602 1 91.12 143 ASN B O 1
ATOM 3614 N N . CYS B 1 144 ? 5.719 8.336 11.586 1 92.75 144 CYS B N 1
ATOM 3615 C CA . CYS B 1 144 ? 4.414 8.656 11.016 1 92.75 144 CYS B CA 1
ATOM 3616 C C . CYS B 1 144 ? 3.719 7.398 10.5 1 92.75 144 CYS B C 1
ATOM 3618 O O . CYS B 1 144 ? 4.242 6.719 9.617 1 92.75 144 CYS B O 1
ATOM 3620 N N . GLU B 1 145 ? 2.656 7.102 11.102 1 93.69 145 GLU B N 1
ATOM 3621 C CA . GLU B 1 145 ? 1.899 5.945 10.633 1 93.69 145 GLU B CA 1
ATOM 3622 C C . GLU B 1 145 ? 1.104 6.277 9.375 1 93.69 145 GLU B C 1
ATOM 3624 O O . GLU B 1 145 ? 0.345 7.25 9.352 1 93.69 145 GLU B O 1
ATOM 3629 N N . LEU B 1 146 ? 1.353 5.5 8.375 1 93.56 146 LEU B N 1
ATOM 3630 C CA . LEU B 1 146 ? 0.631 5.703 7.121 1 93.56 146 LEU B CA 1
ATOM 3631 C C . LEU B 1 146 ? -0.755 5.074 7.184 1 93.56 146 LEU B C 1
ATOM 3633 O O . LEU B 1 146 ? -0.889 3.887 7.492 1 93.56 146 LEU B O 1
ATOM 3637 N N . VAL B 1 147 ? -1.756 5.852 6.98 1 95 147 VAL B N 1
ATOM 3638 C CA . VAL B 1 147 ? -3.146 5.434 6.844 1 95 147 VAL B CA 1
ATOM 3639 C C . VAL B 1 147 ? -3.592 5.59 5.391 1 95 147 VAL B C 1
ATOM 3641 O O . VAL B 1 147 ? -3.844 6.707 4.93 1 95 147 VAL B O 1
ATOM 3644 N N . ALA B 1 148 ? -3.666 4.473 4.73 1 92.25 148 ALA B N 1
ATOM 3645 C CA . ALA B 1 148 ? -4.082 4.488 3.332 1 92.25 148 ALA B CA 1
ATOM 3646 C C . ALA B 1 148 ? -5.602 4.531 3.213 1 92.25 148 ALA B C 1
ATOM 3648 O O . ALA B 1 148 ? -6.258 3.488 3.168 1 92.25 148 ALA B O 1
ATOM 3649 N N . ALA B 1 149 ? -6.137 5.809 3.1 1 92.06 149 ALA B N 1
ATOM 3650 C CA . ALA B 1 149 ? -7.594 5.93 3.133 1 92.06 149 ALA B CA 1
ATOM 3651 C C . ALA B 1 149 ? -8.047 7.242 2.498 1 92.06 149 ALA B C 1
ATOM 3653 O O . ALA B 1 149 ? -7.316 8.234 2.516 1 92.06 149 ALA B O 1
ATOM 3654 N N . VAL B 1 150 ? -9.188 7.141 1.929 1 90.19 150 VAL B N 1
ATOM 3655 C CA . VAL B 1 150 ? -9.906 8.336 1.51 1 90.19 150 VAL B CA 1
ATOM 3656 C C . VAL B 1 150 ? -10.836 8.805 2.627 1 90.19 150 VAL B C 1
ATOM 3658 O O . VAL B 1 150 ? -11.664 8.031 3.109 1 90.19 150 VAL B O 1
ATOM 3661 N N . ILE B 1 151 ? -10.656 10.047 2.967 1 93.5 151 ILE B N 1
ATOM 3662 C CA . ILE B 1 151 ? -11.453 10.547 4.078 1 93.5 151 ILE B CA 1
ATOM 3663 C C . ILE B 1 151 ? -12.695 11.258 3.541 1 93.5 151 ILE B C 1
ATOM 3665 O O . ILE B 1 151 ? -12.609 12.008 2.564 1 93.5 151 ILE B O 1
ATOM 3669 N N . GLY B 1 152 ? -13.82 11.031 4.219 1 90.25 152 GLY B N 1
ATOM 3670 C CA . GLY B 1 152 ? -15.078 11.695 3.914 1 90.25 152 GLY B CA 1
ATOM 3671 C C . GLY B 1 152 ? -15.945 11.914 5.137 1 90.25 152 GLY B C 1
ATOM 3672 O O . GLY B 1 152 ? -15.508 11.695 6.266 1 90.25 152 GLY B O 1
ATOM 3673 N N . GLY B 1 153 ? -17.125 12.477 4.844 1 90.12 153 GLY B N 1
ATOM 3674 C CA . GLY B 1 153 ? -18.062 12.758 5.914 1 90.12 153 GLY B CA 1
ATOM 3675 C C . GLY B 1 153 ? -18.781 11.516 6.414 1 90.12 153 GLY B C 1
ATOM 3676 O O . GLY B 1 153 ? -19.312 11.508 7.527 1 90.12 153 GLY B O 1
ATOM 3677 N N . ASN B 1 154 ? -18.797 10.547 5.512 1 91.25 154 ASN B N 1
ATOM 3678 C CA . ASN B 1 154 ? -19.453 9.289 5.859 1 91.25 154 ASN B CA 1
ATOM 3679 C C . ASN B 1 154 ? -18.562 8.086 5.551 1 91.25 154 ASN B C 1
ATOM 3681 O O . ASN B 1 154 ? -17.766 8.133 4.621 1 91.25 154 ASN B O 1
ATOM 3685 N N . ARG B 1 155 ? -18.875 7.094 6.426 1 91.19 155 ARG B N 1
ATOM 3686 C CA . ARG B 1 155 ? -18.172 5.844 6.18 1 91.19 155 ARG B CA 1
ATOM 3687 C C . ARG B 1 155 ? -18.766 5.098 4.992 1 91.19 155 ARG B C 1
ATOM 3689 O O . ARG B 1 155 ? -19.984 5.062 4.828 1 91.19 155 ARG B O 1
ATOM 3696 N N . MET B 1 156 ? -17.969 4.539 4.121 1 89.75 156 MET B N 1
ATOM 3697 C CA . MET B 1 156 ? -18.328 3.592 3.072 1 89.75 156 MET B CA 1
ATOM 3698 C C . MET B 1 156 ? -19.062 4.297 1.933 1 89.75 156 MET B C 1
ATOM 3700 O O . MET B 1 156 ? -19.844 3.676 1.22 1 89.75 156 MET B O 1
ATOM 3704 N N . GLU B 1 157 ? -18.875 5.559 1.854 1 88.25 157 GLU B N 1
ATOM 3705 C CA . GLU B 1 157 ? -19.359 6.238 0.656 1 88.25 157 GLU B CA 1
ATOM 3706 C C . GLU B 1 157 ? -18.438 5.988 -0.532 1 88.25 157 GLU B C 1
ATOM 3708 O O . GLU B 1 157 ? -17.203 6.059 -0.398 1 88.25 157 GLU B O 1
ATOM 3713 N N . LYS B 1 158 ? -19.047 5.711 -1.67 1 84 158 LYS B N 1
ATOM 3714 C CA . LYS B 1 158 ? -18.266 5.484 -2.885 1 84 158 LYS B CA 1
ATOM 3715 C C . LYS B 1 158 ? -17.953 6.801 -3.586 1 84 158 LYS B C 1
ATOM 3717 O O . LYS B 1 158 ? -18.844 7.625 -3.812 1 84 158 LYS B O 1
ATOM 3722 N N . ILE B 1 159 ? -16.641 6.914 -3.828 1 80.81 159 ILE B N 1
ATOM 3723 C CA . ILE B 1 159 ? -16.234 8.133 -4.527 1 80.81 159 ILE B CA 1
ATOM 3724 C C . ILE B 1 159 ? -15.266 7.777 -5.652 1 80.81 159 ILE B C 1
ATOM 3726 O O . ILE B 1 159 ? -14.586 6.75 -5.594 1 80.81 159 ILE B O 1
ATOM 3730 N N . ASP B 1 160 ? -15.32 8.57 -6.688 1 76.38 160 ASP B N 1
ATOM 3731 C CA . ASP B 1 160 ? -14.32 8.445 -7.738 1 76.38 160 ASP B CA 1
ATOM 3732 C C . ASP B 1 160 ? -13.016 9.133 -7.34 1 76.38 160 ASP B C 1
ATOM 3734 O O . ASP B 1 160 ? -13 10.336 -7.051 1 76.38 160 ASP B O 1
ATOM 3738 N N . PHE B 1 161 ? -12.047 8.273 -7.137 1 71.56 161 PHE B N 1
ATOM 3739 C CA . PHE B 1 161 ? -10.734 8.797 -6.789 1 71.56 161 PHE B CA 1
ATOM 3740 C C . PHE B 1 161 ? -9.828 8.844 -8.016 1 71.56 161 PHE B C 1
ATOM 3742 O O . PHE B 1 161 ? -9.703 7.855 -8.742 1 71.56 161 PHE B O 1
ATOM 3749 N N . PHE B 1 162 ? -9.328 10.109 -8.367 1 59.72 162 PHE B N 1
ATOM 3750 C CA . PHE B 1 162 ? -8.414 10.297 -9.492 1 59.72 162 PHE B CA 1
ATOM 3751 C C . PHE B 1 162 ? -6.973 10.367 -9 1 59.72 162 PHE B C 1
ATOM 3753 O O . PHE B 1 162 ? -6.633 11.219 -8.18 1 59.72 162 PHE B O 1
ATOM 3760 N N . ALA B 1 163 ? -6.133 9.383 -9.164 1 54.47 163 ALA B N 1
ATOM 3761 C CA . ALA B 1 163 ? -4.727 9.43 -8.781 1 54.47 163 ALA B CA 1
ATOM 3762 C C . ALA B 1 163 ? -3.918 10.258 -9.781 1 54.47 163 ALA B C 1
ATOM 3764 O O . ALA B 1 163 ? -4.129 10.164 -10.992 1 54.47 163 ALA B O 1
ATOM 3765 N N . ALA B 1 164 ? -3.51 11.617 -9.578 1 46.28 164 ALA B N 1
ATOM 3766 C CA . ALA B 1 164 ? -2.842 12.617 -10.414 1 46.28 164 ALA B CA 1
ATOM 3767 C C . ALA B 1 164 ? -1.666 12 -11.164 1 46.28 164 ALA B C 1
ATOM 3769 O O . ALA B 1 164 ? -0.952 12.695 -11.891 1 46.28 164 ALA B O 1
ATOM 3770 N N . GLY B 1 165 ? -1.05 11.062 -11.016 1 41.06 165 GLY B N 1
ATOM 3771 C CA . GLY B 1 165 ? 0.156 11 -11.828 1 41.06 165 GLY B CA 1
ATOM 3772 C C . GLY B 1 165 ? -0.064 11.453 -13.258 1 41.06 165 GLY B C 1
ATOM 3773 O O . GLY B 1 165 ? 0.868 11.453 -14.07 1 41.06 165 GLY B O 1
ATOM 3774 N N . ASP B 1 166 ? -1.26 11.461 -13.766 1 34.91 166 ASP B N 1
ATOM 3775 C CA . ASP B 1 166 ? -1.432 11.961 -15.133 1 34.91 166 ASP B CA 1
ATOM 3776 C C . ASP B 1 166 ? -1.432 13.484 -15.164 1 34.91 166 ASP B C 1
ATOM 3778 O O . ASP B 1 166 ? -2.492 14.109 -15.234 1 34.91 166 ASP B O 1
ATOM 3782 N N . HIS B 1 167 ? -0.844 14.141 -14.398 1 31.27 167 HIS B N 1
ATOM 3783 C CA . HIS B 1 167 ? -0.674 15.547 -14.758 1 31.27 167 HIS B CA 1
ATOM 3784 C C . HIS B 1 167 ? -0.158 15.688 -16.188 1 31.27 167 HIS B C 1
ATOM 3786 O O . HIS B 1 167 ? 0.915 16.25 -16.406 1 31.27 167 HIS B O 1
ATOM 3792 N N . SER B 1 168 ? 0.017 14.961 -17.25 1 29.16 168 SER B N 1
ATOM 3793 C CA . SER B 1 168 ? 0.287 15.789 -18.406 1 29.16 168 SER B CA 1
ATOM 3794 C C . SER B 1 168 ? -0.692 16.953 -18.5 1 29.16 168 SER B C 1
ATOM 3796 O O . SER B 1 168 ? -1.769 16.922 -17.891 1 29.16 168 SER B O 1
ATOM 3798 N N . GLY B 1 169 ? -0.286 18.141 -19.141 1 26.19 169 GLY B N 1
ATOM 3799 C CA . GLY B 1 169 ? -0.938 19.375 -19.547 1 26.19 169 GLY B CA 1
ATOM 3800 C C . GLY B 1 169 ? -2.424 19.219 -19.797 1 26.19 169 GLY B C 1
ATOM 3801 O O . GLY B 1 169 ? -2.93 18.094 -19.844 1 26.19 169 GLY B O 1
ATOM 3802 N N . ILE B 1 170 ? -3.068 20.469 -19.875 1 24.67 170 ILE B N 1
ATOM 3803 C CA . ILE B 1 170 ? -4.316 20.844 -20.531 1 24.67 170 ILE B CA 1
ATOM 3804 C C . ILE B 1 170 ? -4.48 20.047 -21.812 1 24.67 170 ILE B C 1
ATOM 3806 O O . ILE B 1 170 ? -3.715 20.219 -22.766 1 24.67 170 ILE B O 1
ATOM 3810 N N . VAL B 1 171 ? -4.539 18.781 -21.875 1 27.25 171 VAL B N 1
ATOM 3811 C CA . VAL B 1 171 ? -4.988 18.406 -23.219 1 27.25 171 VAL B CA 1
ATOM 3812 C C . VAL B 1 171 ? -6.086 19.359 -23.672 1 27.25 171 VAL B C 1
ATOM 3814 O O . VAL B 1 171 ? -7.016 19.656 -22.922 1 27.25 171 VAL B O 1
ATOM 3817 N N . GLY B 1 172 ? -5.734 20.203 -24.625 1 27 172 GLY B N 1
ATOM 3818 C CA . GLY B 1 172 ? -6.777 20.875 -25.391 1 27 172 GLY B CA 1
ATOM 3819 C C . GLY B 1 172 ? -8.07 20.078 -25.438 1 27 172 GLY B C 1
ATOM 3820 O O . GLY B 1 172 ? -8.07 18.859 -25.203 1 27 172 GLY B O 1
ATOM 3821 N N . PHE B 1 173 ? -9.297 20.734 -25.641 1 29.41 173 PHE B N 1
ATOM 3822 C CA . PHE B 1 173 ? -10.719 20.438 -25.797 1 29.41 173 PHE B CA 1
ATOM 3823 C C . PHE B 1 173 ? -10.914 19.094 -26.516 1 29.41 173 PHE B C 1
ATOM 3825 O O . PHE B 1 173 ? -11.977 18.484 -26.406 1 29.41 173 PHE B O 1
ATOM 3832 N N . ASP B 1 174 ? -10.055 18.766 -27.531 1 28.34 174 ASP B N 1
ATOM 3833 C CA . ASP B 1 174 ? -10.711 17.984 -28.578 1 28.34 174 ASP B CA 1
ATOM 3834 C C . ASP B 1 174 ? -10.742 16.5 -28.219 1 28.34 174 ASP B C 1
ATOM 3836 O O . ASP B 1 174 ? -11.523 15.734 -28.781 1 28.34 174 ASP B O 1
ATOM 3840 N N . ASN B 1 175 ? -9.531 15.695 -28.125 1 30.12 175 ASN B N 1
ATOM 3841 C CA . ASN B 1 175 ? -9.875 14.281 -28.25 1 30.12 175 ASN B CA 1
ATOM 3842 C C . ASN B 1 175 ? -10.18 13.664 -26.891 1 30.12 175 ASN B C 1
ATOM 3844 O O . ASN B 1 175 ? -9.281 13.469 -26.078 1 30.12 175 ASN B O 1
ATOM 3848 N N . PRO B 1 176 ? -11.422 13.719 -26.297 1 34.5 176 PRO B N 1
ATOM 3849 C CA . PRO B 1 176 ? -12.094 13.18 -25.125 1 34.5 176 PRO B CA 1
ATOM 3850 C C . PRO B 1 176 ? -11.57 11.805 -24.719 1 34.5 176 PRO B C 1
ATOM 3852 O O . PRO B 1 176 ? -11.664 11.422 -23.547 1 34.5 176 PRO B O 1
ATOM 3855 N N . GLU B 1 177 ? -11.203 10.945 -25.641 1 33.78 177 GLU B N 1
ATOM 3856 C CA . GLU B 1 177 ? -11.078 9.508 -25.438 1 33.78 177 GLU B CA 1
ATOM 3857 C C . GLU B 1 177 ? -9.836 9.164 -24.609 1 33.78 177 GLU B C 1
ATOM 3859 O O . GLU B 1 177 ? -9.766 8.102 -24 1 33.78 177 GLU B O 1
ATOM 3864 N N . ARG B 1 178 ? -8.742 9.742 -24.906 1 35.12 178 ARG B N 1
ATOM 3865 C CA . ARG B 1 178 ? -7.449 9.234 -24.469 1 35.12 178 ARG B CA 1
ATOM 3866 C C . ARG B 1 178 ? -7.266 9.406 -22.969 1 35.12 178 ARG B C 1
ATOM 3868 O O . ARG B 1 178 ? -6.488 8.68 -22.344 1 35.12 178 ARG B O 1
ATOM 3875 N N . LEU B 1 179 ? -7.449 10.711 -22.516 1 36.75 179 LEU B N 1
ATOM 3876 C CA . LEU B 1 179 ? -7.102 10.844 -21.094 1 36.75 179 LEU B CA 1
ATOM 3877 C C . LEU B 1 179 ? -8.062 10.055 -20.219 1 36.75 179 LEU B C 1
ATOM 3879 O O . LEU B 1 179 ? -8.867 10.633 -19.484 1 36.75 179 LEU B O 1
ATOM 3883 N N . ARG B 1 180 ? -8.734 9.086 -20.641 1 37.78 180 ARG B N 1
ATOM 3884 C CA . ARG B 1 180 ? -9.484 8.305 -19.656 1 37.78 180 ARG B CA 1
ATOM 3885 C C . ARG B 1 180 ? -8.664 8.062 -18.406 1 37.78 180 ARG B C 1
ATOM 3887 O O . ARG B 1 180 ? -7.734 7.25 -18.406 1 37.78 180 ARG B O 1
ATOM 3894 N N . LYS B 1 181 ? -8.297 9.078 -17.625 1 44.78 181 LYS B N 1
ATOM 3895 C CA . LYS B 1 181 ? -7.863 9.086 -16.234 1 44.78 181 LYS B CA 1
ATOM 3896 C C . LYS B 1 181 ? -8.492 7.934 -15.453 1 44.78 181 LYS B C 1
ATOM 3898 O O . LYS B 1 181 ? -9.719 7.828 -15.383 1 44.78 181 LYS B O 1
ATOM 3903 N N . LYS B 1 182 ? -7.887 6.773 -15.359 1 50.88 182 LYS B N 1
ATOM 3904 C CA . LYS B 1 182 ? -8.398 5.598 -14.664 1 50.88 182 LYS B CA 1
ATOM 3905 C C . LYS B 1 182 ? -8.898 5.957 -13.266 1 50.88 182 LYS B C 1
ATOM 3907 O O . LYS B 1 182 ? -8.102 6.352 -12.406 1 50.88 182 LYS B O 1
ATOM 3912 N N . SER B 1 183 ? -10.023 6.625 -13.227 1 58.62 183 SER B N 1
ATOM 3913 C CA . SER B 1 183 ? -10.719 6.781 -11.945 1 58.62 183 SER B CA 1
ATOM 3914 C C . SER B 1 183 ? -11.031 5.43 -11.32 1 58.62 183 SER B C 1
ATOM 3916 O O . SER B 1 183 ? -11.305 4.457 -12.031 1 58.62 183 SER B O 1
ATOM 3918 N N . ARG B 1 184 ? -10.547 5.352 -10.102 1 68.06 184 ARG B N 1
ATOM 3919 C CA . ARG B 1 184 ? -10.906 4.16 -9.336 1 68.06 184 ARG B CA 1
ATOM 3920 C C . ARG B 1 184 ? -11.922 4.492 -8.25 1 68.06 184 ARG B C 1
ATOM 3922 O O . ARG B 1 184 ? -11.883 5.574 -7.664 1 68.06 184 ARG B O 1
ATOM 3929 N N . GLN B 1 185 ? -12.898 3.678 -8.203 1 76.06 185 GLN B N 1
ATOM 3930 C CA . GLN B 1 185 ? -13.859 3.865 -7.121 1 76.06 185 GLN B CA 1
ATOM 3931 C C . GLN B 1 185 ? -13.281 3.4 -5.785 1 76.06 185 GLN B C 1
ATOM 3933 O O . GLN B 1 185 ? -12.758 2.291 -5.684 1 76.06 185 GLN B O 1
ATOM 3938 N N . GLU B 1 186 ? -13.32 4.336 -4.863 1 82.5 186 GLU B N 1
ATOM 3939 C CA . GLU B 1 186 ? -12.844 4.027 -3.518 1 82.5 186 GLU B CA 1
ATOM 3940 C C . GLU B 1 186 ? -13.898 4.363 -2.471 1 82.5 186 GLU B C 1
ATOM 3942 O O . GLU B 1 186 ? -14.828 5.137 -2.738 1 82.5 186 GLU B O 1
ATOM 3947 N N . TYR B 1 187 ? -13.773 3.752 -1.367 1 86.75 187 TYR B N 1
ATOM 3948 C CA . TYR B 1 187 ? -14.672 4.004 -0.248 1 86.75 187 TYR B CA 1
ATOM 3949 C C . TYR B 1 187 ? -14.055 4.988 0.739 1 86.75 187 TYR B C 1
ATOM 3951 O O . TYR B 1 187 ? -12.852 4.934 1.006 1 86.75 187 TYR B O 1
ATOM 3959 N N . THR B 1 188 ? -14.969 5.805 1.308 1 91.06 188 THR B N 1
ATOM 3960 C CA . THR B 1 188 ? -14.484 6.781 2.275 1 91.06 188 THR B CA 1
ATOM 3961 C C . THR B 1 188 ? -14.555 6.223 3.693 1 91.06 188 THR B C 1
ATOM 3963 O O . THR B 1 188 ? -15.305 5.277 3.957 1 91.06 188 THR B O 1
ATOM 3966 N N . VAL B 1 189 ? -13.789 6.777 4.598 1 93.81 189 VAL B N 1
ATOM 3967 C CA . VAL B 1 189 ? -13.867 6.59 6.043 1 93.81 189 VAL B CA 1
ATOM 3968 C C . VAL B 1 189 ? -13.781 7.945 6.742 1 93.81 189 VAL B C 1
ATOM 3970 O O . VAL B 1 189 ? -13.297 8.922 6.172 1 93.81 189 VAL B O 1
ATOM 3973 N N . THR B 1 190 ? -14.328 8.031 7.938 1 95.19 190 THR B N 1
ATOM 3974 C CA . THR B 1 190 ? -14.352 9.312 8.625 1 95.19 190 THR B CA 1
ATOM 3975 C C . THR B 1 190 ? -13.047 9.539 9.391 1 95.19 190 THR B C 1
ATOM 3977 O O . THR B 1 190 ? -12.383 8.586 9.789 1 95.19 190 THR B O 1
ATOM 3980 N N . LEU B 1 191 ? -12.711 10.812 9.594 1 96.56 191 LEU B N 1
ATOM 3981 C CA . LEU B 1 191 ? -11.547 11.148 10.398 1 96.56 191 LEU B CA 1
ATOM 3982 C C . LEU B 1 191 ? -11.711 10.648 11.828 1 96.56 191 LEU B C 1
ATOM 3984 O O . LEU B 1 191 ? -10.742 10.203 12.453 1 96.56 191 LEU B O 1
ATOM 3988 N N . GLU B 1 192 ? -12.906 10.656 12.32 1 96.31 192 GLU B N 1
ATOM 3989 C CA . GLU B 1 192 ? -13.172 10.148 13.664 1 96.31 192 GLU B CA 1
ATOM 3990 C C . GLU B 1 192 ? -12.75 8.688 13.797 1 96.31 192 GLU B C 1
ATOM 3992 O O . GLU B 1 192 ? -12.086 8.312 14.766 1 96.31 192 GLU B O 1
ATOM 3997 N N . GLU B 1 193 ? -13.164 7.902 12.852 1 95.19 193 GLU B N 1
ATOM 3998 C CA . GLU B 1 193 ? -12.82 6.484 12.883 1 95.19 193 GLU B CA 1
ATOM 3999 C C . GLU B 1 193 ? -11.305 6.289 12.867 1 95.19 193 GLU B C 1
ATOM 4001 O O . GLU B 1 193 ? -10.773 5.43 13.57 1 95.19 193 GLU B O 1
ATOM 4006 N N . ILE B 1 194 ? -10.641 7.062 12.094 1 96.62 194 ILE B N 1
ATOM 4007 C CA . ILE B 1 194 ? -9.188 6.957 12 1 96.62 194 ILE B CA 1
ATOM 4008 C C . ILE B 1 194 ? -8.555 7.316 13.344 1 96.62 194 ILE B C 1
ATOM 4010 O O . ILE B 1 194 ? -7.676 6.609 13.828 1 96.62 194 ILE B O 1
ATOM 4014 N N . LEU B 1 195 ? -9.016 8.414 13.945 1 97.19 195 LEU B N 1
ATOM 4015 C CA . LEU B 1 195 ? -8.453 8.852 15.219 1 97.19 195 LEU B CA 1
ATOM 4016 C C . LEU B 1 195 ? -8.641 7.789 16.297 1 97.19 195 LEU B C 1
ATOM 4018 O O . LEU B 1 195 ? -7.723 7.516 17.078 1 97.19 195 LEU B O 1
ATOM 4022 N N . TRP B 1 196 ? -9.781 7.23 16.297 1 95.25 196 TRP B N 1
ATOM 4023 C CA . TRP B 1 196 ? -10.07 6.18 17.266 1 95.25 196 TRP B CA 1
ATOM 4024 C C . TRP B 1 196 ? -9.242 4.934 16.969 1 95.25 196 TRP B C 1
ATOM 4026 O O . TRP B 1 196 ? -8.609 4.383 17.875 1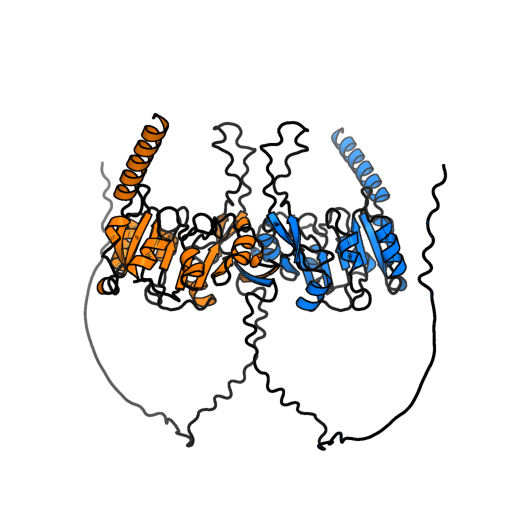 95.25 196 TRP B O 1
ATOM 4036 N N . ARG B 1 197 ? -9.195 4.473 15.75 1 92.94 197 ARG B N 1
ATOM 4037 C CA . ARG B 1 197 ? -8.523 3.242 15.352 1 92.94 197 ARG B CA 1
ATOM 4038 C C . ARG B 1 197 ? -7.027 3.314 15.633 1 92.94 197 ARG B C 1
ATOM 4040 O O . ARG B 1 197 ? -6.41 2.314 16.016 1 92.94 197 ARG B O 1
ATOM 4047 N N . PHE B 1 198 ? -6.504 4.477 15.523 1 95.19 198 PHE B N 1
ATOM 4048 C CA . PHE B 1 198 ? -5.055 4.609 15.641 1 95.19 198 PHE B CA 1
ATOM 4049 C C . PHE B 1 198 ? -4.676 5.234 16.984 1 95.19 198 PHE B C 1
ATOM 4051 O O . PHE B 1 198 ? -3.543 5.684 17.156 1 95.19 198 PHE B O 1
ATOM 4058 N N . ASN B 1 199 ? -5.582 5.344 17.859 1 95.56 199 ASN B N 1
ATOM 4059 C CA . ASN B 1 199 ? -5.371 5.797 19.219 1 95.56 199 ASN B CA 1
ATOM 4060 C C . ASN B 1 199 ? -4.715 7.176 19.266 1 95.56 199 ASN B C 1
ATOM 4062 O O . ASN B 1 199 ? -3.742 7.383 19.984 1 95.56 199 ASN B O 1
ATOM 4066 N N . ALA B 1 200 ? -5.195 8.031 18.438 1 96.75 200 ALA B N 1
ATOM 4067 C CA . ALA B 1 200 ? -4.719 9.414 18.484 1 96.75 200 ALA B CA 1
ATOM 4068 C C . ALA B 1 200 ? -4.992 10.031 19.859 1 96.75 200 ALA B C 1
ATOM 4070 O O . ALA B 1 200 ? -6.008 9.734 20.484 1 96.75 200 ALA B O 1
ATOM 4071 N N . PRO B 1 201 ? -4.102 10.844 20.297 1 98.12 201 PRO B N 1
ATOM 4072 C CA . PRO B 1 201 ? -4.367 11.539 21.562 1 98.12 201 PRO B CA 1
ATOM 4073 C C . PRO B 1 201 ? -5.523 12.531 21.453 1 98.12 201 PRO B C 1
ATOM 4075 O O . PRO B 1 201 ? -5.805 13.047 20.375 1 98.12 201 PRO B O 1
ATOM 4078 N N . VAL B 1 202 ? -6.102 12.797 22.547 1 97.75 202 VAL B N 1
ATOM 4079 C CA . VAL B 1 202 ? -7.223 13.727 22.609 1 97.75 202 VAL B CA 1
ATOM 4080 C C . VAL B 1 202 ? -6.762 15.125 22.188 1 97.75 202 VAL B C 1
ATOM 4082 O O . VAL B 1 202 ? -7.484 15.844 21.5 1 97.75 202 VAL B O 1
ATOM 4085 N N . GLU B 1 203 ? -5.574 15.438 22.625 1 97.69 203 GLU B N 1
ATOM 4086 C CA . GLU B 1 203 ? -4.984 16.703 22.219 1 97.69 203 GLU B CA 1
ATOM 4087 C C . GLU B 1 203 ? -4.059 16.516 21.016 1 97.69 203 GLU B C 1
ATOM 4089 O O . GLU B 1 203 ? -3.027 15.852 21.125 1 97.69 203 GLU B O 1
ATOM 4094 N N . ILE B 1 204 ? -4.402 17.109 19.953 1 98.44 204 ILE B N 1
ATOM 4095 C CA . ILE B 1 204 ? -3.629 17.078 18.719 1 98.44 204 ILE B CA 1
ATOM 4096 C C . ILE B 1 204 ? -2.924 18.406 18.516 1 98.44 204 ILE B C 1
ATOM 4098 O O . ILE B 1 204 ? -3.562 19.469 18.516 1 98.44 204 ILE B O 1
ATOM 4102 N N . ASP B 1 205 ? -1.634 18.359 18.281 1 98.75 205 ASP B N 1
ATOM 4103 C CA . ASP B 1 205 ? -0.874 19.609 18.219 1 98.75 205 ASP B CA 1
ATOM 4104 C C . ASP B 1 205 ? -1.064 20.281 16.859 1 98.75 205 ASP B C 1
ATOM 4106 O O . ASP B 1 205 ? -1.132 21.516 16.781 1 98.75 205 ASP B O 1
ATOM 4110 N N . TYR B 1 206 ? -1.181 19.484 15.836 1 98.81 206 TYR B N 1
ATOM 4111 C CA . TYR B 1 206 ? -1.198 20.094 14.508 1 98.81 206 TYR B CA 1
ATOM 4112 C C . TYR B 1 206 ? -1.979 19.234 13.523 1 98.81 206 TYR B C 1
ATOM 4114 O O . TYR B 1 206 ? -1.755 18.031 13.438 1 98.81 206 TYR B O 1
ATOM 4122 N N . LEU B 1 207 ? -2.883 19.859 12.844 1 98.69 207 LEU B N 1
ATOM 4123 C CA . LEU B 1 207 ? -3.586 19.25 11.711 1 98.69 207 LEU B CA 1
ATOM 4124 C C . LEU B 1 207 ? -3.279 20 10.422 1 98.69 207 LEU B C 1
ATOM 4126 O O . LEU B 1 207 ? -3.592 21.188 10.297 1 98.69 207 LEU B O 1
ATOM 4130 N N . SER B 1 208 ? -2.604 19.359 9.508 1 98 208 SER B N 1
ATOM 4131 C CA . SER B 1 208 ? -2.5 19.844 8.141 1 98 208 SER B CA 1
ATOM 4132 C C . SER B 1 208 ? -3.658 19.328 7.281 1 98 208 SER B C 1
ATOM 4134 O O . SER B 1 208 ? -3.73 18.141 6.961 1 98 208 SER B O 1
ATOM 4136 N N . LEU B 1 209 ? -4.578 20.203 6.988 1 95.12 209 LEU B N 1
ATOM 4137 C CA . LEU B 1 209 ? -5.762 19.844 6.211 1 95.12 209 LEU B CA 1
ATOM 4138 C C . LEU B 1 209 ? -5.664 20.406 4.793 1 95.12 209 LEU B C 1
ATOM 4140 O O . LEU B 1 209 ? -5.961 21.578 4.562 1 95.12 209 LEU B O 1
ATOM 4144 N N . ASP B 1 210 ? -5.18 19.625 3.908 1 88.5 210 ASP B N 1
ATOM 4145 C CA . ASP B 1 210 ? -4.984 20 2.516 1 88.5 210 ASP B CA 1
ATOM 4146 C C . ASP B 1 210 ? -5.555 18.953 1.567 1 88.5 210 ASP B C 1
ATOM 4148 O O . ASP B 1 210 ? -4.805 18.25 0.889 1 88.5 210 ASP B O 1
ATOM 4152 N N . VAL B 1 211 ? -6.891 18.984 1.654 1 82.94 211 VAL B N 1
ATOM 4153 C CA . VAL B 1 211 ? -7.586 18.031 0.791 1 82.94 211 VAL B CA 1
ATOM 4154 C C . VAL B 1 211 ? -8.25 18.781 -0.363 1 82.94 211 VAL B C 1
ATOM 4156 O O . VAL B 1 211 ? -8.492 19.984 -0.278 1 82.94 211 VAL B O 1
ATOM 4159 N N . GLU B 1 212 ? -7.969 18.578 -1.581 1 77.75 212 GLU B N 1
ATOM 4160 C CA . GLU B 1 212 ? -8.414 19.203 -2.816 1 77.75 212 GLU B CA 1
ATOM 4161 C C . GLU B 1 212 ? -9.938 19.328 -2.865 1 77.75 212 GLU B C 1
ATOM 4163 O O . GLU B 1 212 ? -10.562 18.859 -3.82 1 77.75 212 GLU B O 1
ATOM 4168 N N . GLY B 1 213 ? -10.602 20.062 -1.746 1 77.94 213 GLY B N 1
ATOM 4169 C CA . GLY B 1 213 ? -12.008 20.406 -1.897 1 77.94 213 GLY B CA 1
ATOM 4170 C C . GLY B 1 213 ? -12.906 19.719 -0.891 1 77.94 213 GLY B C 1
ATOM 4171 O O . GLY B 1 213 ? -14.078 20.078 -0.742 1 77.94 213 GLY B O 1
ATOM 4172 N N . ALA B 1 214 ? -12.461 18.812 -0.104 1 83.06 214 ALA B N 1
ATOM 4173 C CA . ALA B 1 214 ? -13.328 18.047 0.789 1 83.06 214 ALA B CA 1
ATOM 4174 C C . ALA B 1 214 ? -13.188 18.516 2.232 1 83.06 214 ALA B C 1
ATOM 4176 O O . ALA B 1 214 ? -13.719 17.891 3.152 1 83.06 214 ALA B O 1
ATOM 4177 N N . GLU B 1 215 ? -12.578 19.656 2.48 1 89.75 215 GLU B N 1
ATOM 4178 C CA . GLU B 1 215 ? -12.273 20.109 3.832 1 89.75 215 GLU B CA 1
ATOM 4179 C C . GLU B 1 215 ? -13.539 20.297 4.66 1 89.75 215 GLU B C 1
ATOM 4181 O O . GLU B 1 215 ? -13.609 19.844 5.809 1 89.75 215 GLU B O 1
ATOM 4186 N N . GLU B 1 216 ? -14.531 20.875 4.004 1 90.75 216 GLU B N 1
ATOM 4187 C CA . GLU B 1 216 ? -15.773 21.172 4.707 1 90.75 216 GLU B CA 1
ATOM 4188 C C . GLU B 1 216 ? -16.484 19.891 5.141 1 90.75 216 GLU B C 1
ATOM 4190 O O . GLU B 1 216 ? -16.953 19.797 6.277 1 90.75 216 GLU B O 1
ATOM 4195 N N . TYR B 1 217 ? -16.531 18.938 4.297 1 89.38 217 TYR B N 1
ATOM 4196 C CA . TYR B 1 217 ? -17.219 17.688 4.582 1 89.38 217 TYR B CA 1
ATOM 4197 C C . TYR B 1 217 ? -16.516 16.922 5.695 1 89.38 217 TYR B C 1
ATOM 4199 O O . TYR B 1 217 ? -17.172 16.328 6.562 1 89.38 217 TYR B O 1
ATOM 4207 N N . ILE B 1 218 ? -15.242 16.984 5.668 1 93 218 ILE B N 1
ATOM 4208 C CA . ILE B 1 218 ? -14.438 16.266 6.641 1 93 218 ILE B CA 1
ATOM 4209 C C . ILE B 1 218 ? -14.602 16.891 8.023 1 93 218 ILE B C 1
ATOM 4211 O O . ILE B 1 218 ? -14.852 16.172 9.008 1 93 218 ILE B O 1
ATOM 4215 N N . MET B 1 219 ? -14.594 18.188 8.078 1 95.69 219 MET B N 1
ATOM 4216 C CA . MET B 1 219 ? -14.594 18.891 9.359 1 95.69 219 MET B CA 1
ATOM 4217 C C . MET B 1 219 ? -16.016 18.984 9.93 1 95.69 219 MET B C 1
ATOM 4219 O O . MET B 1 219 ? -16.188 19.141 11.141 1 95.69 219 MET B O 1
ATOM 4223 N N . ALA B 1 220 ? -17.016 18.859 9.07 1 95 220 ALA B N 1
ATOM 4224 C CA . ALA B 1 220 ? -18.406 18.906 9.508 1 95 220 ALA B CA 1
ATOM 4225 C C . ALA B 1 220 ? -18.719 17.781 10.477 1 95 220 ALA B C 1
ATOM 4227 O O . ALA B 1 220 ? -19.609 17.891 11.328 1 95 220 ALA B O 1
ATOM 4228 N N . VAL B 1 221 ? -18 16.703 10.352 1 95.94 221 VAL B N 1
ATOM 4229 C CA . VAL B 1 221 ? -18.312 15.562 11.195 1 95.94 221 VAL B CA 1
ATOM 4230 C C . VAL B 1 221 ? -17.141 15.289 12.141 1 95.94 221 VAL B C 1
ATOM 4232 O O . VAL B 1 221 ? -17.078 14.234 12.781 1 95.94 221 VAL B O 1
ATOM 4235 N N . PHE B 1 222 ? -16.188 16.156 12.195 1 96.81 222 PHE B N 1
ATOM 4236 C CA . PHE B 1 222 ? -15.109 16.016 13.164 1 96.81 222 PHE B CA 1
ATOM 4237 C C . PHE B 1 222 ? -15.648 16.047 14.586 1 96.81 222 PHE B C 1
ATOM 4239 O O . PHE B 1 222 ? -16.516 16.859 14.914 1 96.81 222 PHE B O 1
ATOM 4246 N N . PRO B 1 223 ? -15.133 15.188 15.477 1 97.25 223 PRO B N 1
ATOM 4247 C CA . PRO B 1 223 ? -15.617 15.141 16.859 1 97.25 223 PRO B CA 1
ATOM 4248 C C . PRO B 1 223 ? -14.922 16.156 17.766 1 97.25 223 PRO B C 1
ATOM 4250 O O . PRO B 1 223 ? -14.125 15.766 18.625 1 97.25 223 PRO B O 1
ATOM 4253 N N . PHE B 1 224 ? -15.352 17.344 17.703 1 97.44 224 PHE B N 1
ATOM 4254 C CA . PHE B 1 224 ? -14.719 18.438 18.453 1 97.44 224 PHE B CA 1
ATOM 4255 C C . PHE B 1 224 ? -14.906 18.25 19.953 1 97.44 224 PHE B C 1
ATOM 4257 O O . PHE B 1 224 ? -14.195 18.859 20.75 1 97.44 224 PHE B O 1
ATOM 4264 N N . GLU B 1 225 ? -15.836 17.453 20.344 1 96.19 225 GLU B N 1
ATOM 4265 C CA . GLU B 1 225 ? -16.078 17.203 21.766 1 96.19 225 GLU B CA 1
ATOM 4266 C C . GLU B 1 225 ? -15.109 16.172 22.312 1 96.19 225 GLU B C 1
ATOM 4268 O O . GLU B 1 225 ? -14.898 16.094 23.516 1 96.19 225 GLU B O 1
ATOM 4273 N N . LYS B 1 226 ? -14.578 15.383 21.422 1 97.19 226 LYS B N 1
ATOM 4274 C CA . LYS B 1 226 ? -13.703 14.289 21.828 1 97.19 226 LYS B CA 1
ATOM 4275 C C . LYS B 1 226 ? -12.234 14.664 21.641 1 97.19 226 LYS B C 1
ATOM 4277 O O . LYS B 1 226 ? -11.367 14.203 22.391 1 97.19 226 LYS B O 1
ATOM 4282 N N . TYR B 1 227 ? -11.984 15.492 20.625 1 97.94 227 TYR B N 1
ATOM 4283 C CA . TYR B 1 227 ? -10.617 15.867 20.281 1 97.94 227 TYR B CA 1
ATOM 4284 C C . TYR B 1 227 ? -10.469 17.375 20.188 1 97.94 227 TYR B C 1
ATOM 4286 O O . TYR B 1 227 ? -11.414 18.078 19.828 1 97.94 227 TYR B O 1
ATOM 4294 N N . ARG B 1 228 ? -9.32 17.844 20.531 1 97.75 228 ARG B N 1
ATOM 4295 C CA . ARG B 1 228 ? -8.977 19.25 20.375 1 97.75 228 ARG B CA 1
ATOM 4296 C C . ARG B 1 228 ? -7.68 19.422 19.578 1 97.75 228 ARG B C 1
ATOM 4298 O O . ARG B 1 228 ? -6.668 18.797 19.906 1 97.75 228 ARG B O 1
ATOM 4305 N N . ILE B 1 229 ? -7.723 20.234 18.625 1 98.38 229 ILE B N 1
ATOM 4306 C CA . ILE B 1 229 ? -6.562 20.516 17.797 1 98.38 229 ILE B CA 1
ATOM 4307 C C . ILE B 1 229 ? -6.004 21.891 18.141 1 98.38 229 ILE B C 1
ATOM 4309 O O . ILE B 1 229 ? -6.727 22.891 18.125 1 98.38 229 ILE B O 1
ATOM 4313 N N . LYS B 1 230 ? -4.734 21.953 18.422 1 98.56 230 LYS B N 1
ATOM 4314 C CA . LYS B 1 230 ? -4.164 23.234 18.812 1 98.56 230 LYS B CA 1
ATOM 4315 C C . LYS B 1 230 ? -4.023 24.156 17.594 1 98.56 230 LYS B C 1
ATOM 4317 O O . LYS B 1 230 ? -4.508 25.297 17.609 1 98.56 230 LYS B O 1
ATOM 4322 N N . LEU B 1 231 ? -3.375 23.641 16.578 1 98.75 231 LEU B N 1
ATOM 4323 C CA . LEU B 1 231 ? -3.127 24.422 15.359 1 98.75 231 LEU B CA 1
ATOM 4324 C C . LEU B 1 231 ? -3.586 23.672 14.125 1 98.75 231 LEU B C 1
ATOM 4326 O O . LEU B 1 231 ? -3.412 22.453 14.031 1 98.75 231 LEU B O 1
ATOM 4330 N N . MET B 1 232 ? -4.16 24.422 13.172 1 98.5 232 MET B N 1
ATOM 4331 C CA . MET B 1 232 ? -4.555 23.859 11.883 1 98.5 232 MET B CA 1
ATOM 4332 C C . MET B 1 232 ? -4.094 24.75 10.734 1 98.5 232 MET B C 1
ATOM 4334 O O . MET B 1 232 ? -4.156 25.984 10.828 1 98.5 232 MET B O 1
ATOM 4338 N N . THR B 1 23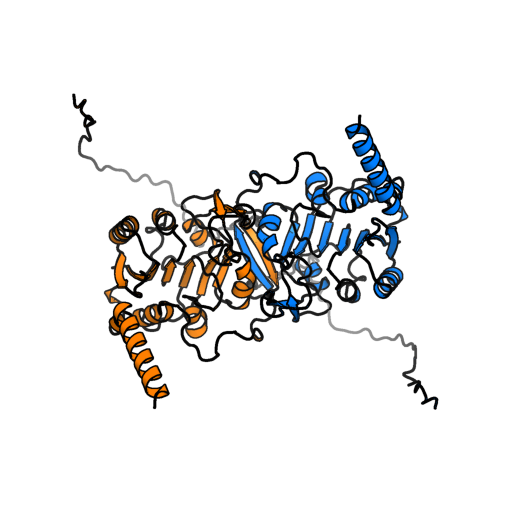3 ? -3.588 24.141 9.711 1 98 233 THR B N 1
ATOM 4339 C CA . THR B 1 233 ? -3.465 24.844 8.438 1 98 233 THR B CA 1
ATOM 4340 C C . THR B 1 233 ? -4.445 24.281 7.41 1 98 233 THR B C 1
ATOM 4342 O O . THR B 1 233 ? -4.594 23.062 7.289 1 98 233 THR B O 1
ATOM 4345 N N . ILE B 1 234 ? -5.195 25.172 6.785 1 96.44 234 ILE B N 1
ATOM 4346 C CA . ILE B 1 234 ? -6.23 24.797 5.828 1 96.44 234 ILE B CA 1
ATOM 4347 C C . ILE B 1 23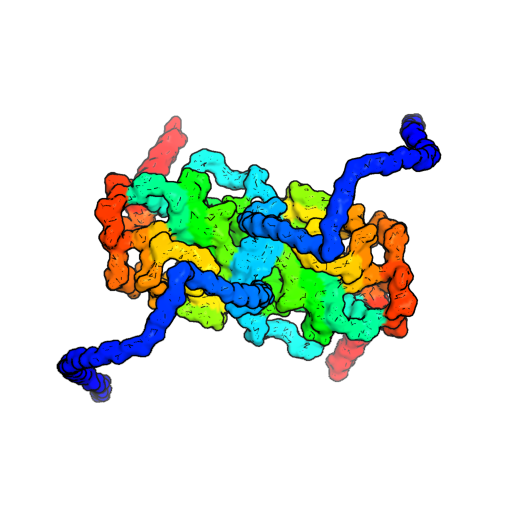4 ? -6.09 25.641 4.562 1 96.44 234 ILE B C 1
ATOM 4349 O O . ILE B 1 234 ? -5.988 26.875 4.633 1 96.44 234 ILE B O 1
ATOM 4353 N N . GLU B 1 235 ? -6.059 24.922 3.473 1 91 235 GLU B N 1
ATOM 4354 C CA . GLU B 1 235 ? -5.973 25.641 2.203 1 91 235 GLU B CA 1
ATOM 4355 C C . GLU B 1 235 ? -7.348 26.125 1.752 1 91 235 GLU B C 1
ATOM 4357 O O . GLU B 1 235 ? -8.273 25.328 1.594 1 91 235 GLU B O 1
ATOM 4362 N N . ARG B 1 236 ? -7.559 27.391 1.569 1 89.19 236 ARG B N 1
ATOM 4363 C CA . ARG B 1 236 ? -8.711 28.078 1 1 89.19 236 ARG B CA 1
ATOM 4364 C C . ARG B 1 236 ? -10.008 27.609 1.66 1 89.19 236 ARG B C 1
ATOM 4366 O O . ARG B 1 236 ? -10.938 27.172 0.978 1 89.19 236 ARG B O 1
ATOM 4373 N N . PRO B 1 237 ? -10.055 27.703 2.967 1 93.44 237 PRO B N 1
ATOM 4374 C CA . PRO B 1 237 ? -11.32 27.344 3.611 1 93.44 237 PRO B CA 1
ATOM 4375 C C . PRO B 1 237 ? -12.484 28.234 3.143 1 93.44 237 PRO B C 1
ATOM 4377 O O . PRO B 1 237 ? -12.352 29.453 3.09 1 93.44 237 PRO B O 1
ATOM 4380 N N . LYS B 1 238 ? -13.523 27.578 2.832 1 92.88 238 LYS B N 1
ATOM 4381 C CA . LYS B 1 238 ? -14.734 28.312 2.439 1 92.88 238 LYS B CA 1
ATOM 4382 C C . LYS B 1 238 ? -15.438 28.906 3.656 1 92.88 238 LYS B C 1
ATOM 4384 O O . LYS B 1 238 ? -15.07 28.609 4.797 1 92.88 238 LYS B O 1
ATOM 4389 N N . GLU B 1 239 ? -16.359 29.734 3.32 1 94.56 239 GLU B N 1
ATOM 4390 C CA . GLU B 1 239 ? -17.047 30.484 4.371 1 94.56 239 GLU B CA 1
ATOM 4391 C C . GLU B 1 239 ? -17.719 29.547 5.371 1 94.56 239 GLU B C 1
ATOM 4393 O O . GLU B 1 239 ? -17.641 29.766 6.582 1 94.56 239 GLU B O 1
ATOM 4398 N N . LYS B 1 240 ? -18.328 28.547 4.879 1 95.06 240 LYS B N 1
ATOM 4399 C CA . LYS B 1 240 ? -19.016 27.609 5.754 1 95.06 240 LYS B CA 1
ATOM 4400 C C . LYS B 1 240 ? -18.062 26.938 6.73 1 95.06 240 LYS B C 1
ATOM 4402 O O . LYS B 1 240 ? -18.391 26.734 7.898 1 95.06 240 LYS B O 1
ATOM 4407 N N . LEU B 1 241 ? -16.906 26.641 6.266 1 96.44 241 LEU B N 1
ATOM 4408 C CA . LEU B 1 241 ? -15.914 26.031 7.129 1 96.44 241 LEU B CA 1
ATOM 4409 C C . LEU B 1 241 ? -15.383 27.016 8.156 1 96.44 241 LEU B C 1
ATOM 4411 O O . LEU B 1 241 ? -15.203 26.672 9.328 1 96.44 241 LEU B O 1
ATOM 4415 N N . ARG B 1 242 ? -15.195 28.203 7.766 1 96.88 242 ARG B N 1
ATOM 4416 C CA . ARG B 1 242 ? -14.75 29.25 8.68 1 96.88 242 ARG B CA 1
ATOM 4417 C C . ARG B 1 242 ? -15.75 29.438 9.82 1 96.88 242 ARG B C 1
ATOM 4419 O O . ARG B 1 242 ? -15.352 29.547 10.984 1 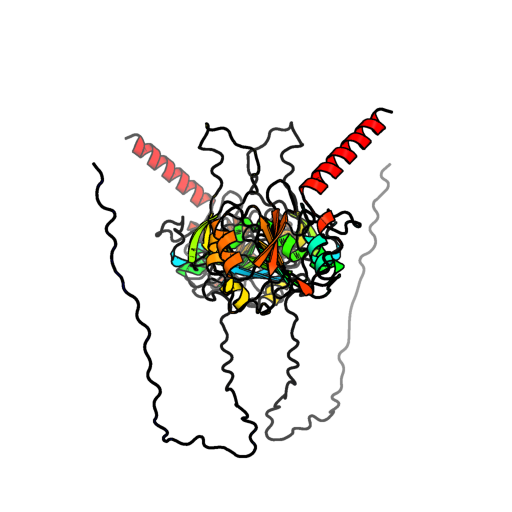96.88 242 ARG B O 1
ATOM 4426 N N . ASP B 1 243 ? -16.938 29.469 9.422 1 97.56 243 ASP B N 1
ATOM 4427 C CA . ASP B 1 243 ? -18 29.641 10.406 1 97.56 243 ASP B CA 1
ATOM 4428 C C . ASP B 1 243 ? -18.031 28.469 11.391 1 97.56 243 ASP B C 1
ATOM 4430 O O . ASP B 1 243 ? -18.172 28.672 12.602 1 97.56 243 ASP B O 1
ATOM 4434 N N . LEU B 1 244 ? -17.938 27.312 10.844 1 97.62 244 LEU B N 1
ATOM 4435 C CA . LEU B 1 244 ? -17.922 26.125 11.688 1 97.62 244 LEU B CA 1
ATOM 4436 C C . LEU B 1 244 ? -16.766 26.188 12.68 1 97.62 244 LEU B C 1
ATOM 4438 O O . LEU B 1 244 ? -16.953 25.969 13.875 1 97.62 244 LEU B O 1
ATOM 4442 N N . LEU B 1 245 ? -15.617 26.5 12.211 1 98.06 245 LEU B N 1
ATOM 4443 C CA . LEU B 1 245 ? -14.43 26.547 13.055 1 98.06 245 LEU B CA 1
ATOM 4444 C C . LEU B 1 245 ? -14.562 27.625 14.133 1 98.06 245 LEU B C 1
ATOM 4446 O O . LEU B 1 245 ? -14.211 27.391 15.289 1 98.06 245 LEU B O 1
ATOM 4450 N N . ALA B 1 246 ? -15.117 28.703 13.75 1 97.94 246 ALA B N 1
ATOM 4451 C CA . ALA B 1 246 ? -15.352 29.781 14.719 1 97.94 246 ALA B CA 1
ATOM 4452 C C . ALA B 1 246 ? -16.297 29.328 15.828 1 97.94 246 ALA B C 1
ATOM 4454 O O . ALA B 1 246 ? -16.047 29.578 17 1 97.94 246 ALA B O 1
ATOM 4455 N N . SER B 1 247 ? -17.297 28.641 15.438 1 97.88 247 SER B N 1
ATOM 4456 C CA . SER B 1 247 ? -18.297 28.172 16.391 1 97.88 247 SER B CA 1
ATOM 4457 C C . SER B 1 247 ? -17.703 27.125 17.328 1 97.88 247 SER B C 1
ATOM 4459 O O . SER B 1 247 ? -18.234 26.891 18.406 1 97.88 247 SER B O 1
ATOM 4461 N N . ARG B 1 248 ? -16.609 26.547 16.922 1 97.88 248 ARG B N 1
ATOM 4462 C CA . ARG B 1 248 ? -15.992 25.5 17.719 1 97.88 248 ARG B CA 1
ATOM 4463 C C . ARG B 1 248 ? -14.75 26.016 18.453 1 97.88 248 ARG B C 1
ATOM 4465 O O . ARG B 1 248 ? -13.961 25.219 18.969 1 97.88 248 ARG B O 1
ATOM 4472 N N . GLY B 1 249 ? -14.5 27.328 18.359 1 97.75 249 GLY B N 1
ATOM 4473 C CA . GLY B 1 249 ? -13.477 27.938 19.172 1 97.75 249 GLY B CA 1
ATOM 4474 C C . GLY B 1 249 ? -12.172 28.172 18.438 1 97.75 249 GLY B C 1
ATOM 4475 O O . GLY B 1 249 ? -11.141 28.469 19.047 1 97.75 249 GLY B O 1
ATOM 4476 N N . TYR B 1 250 ? -12.242 28.047 17.125 1 98.31 250 TYR B N 1
ATOM 4477 C CA . TYR B 1 250 ? -11.023 28.266 16.359 1 98.31 250 TYR B CA 1
ATOM 4478 C C . TYR B 1 250 ? -11.008 29.641 15.719 1 98.31 250 TYR B C 1
ATOM 4480 O O . TYR B 1 250 ? -12.047 30.125 15.258 1 98.31 250 TYR B O 1
ATOM 4488 N N . MET B 1 251 ? -9.828 30.25 15.727 1 97.31 251 MET B N 1
ATOM 4489 C CA . MET B 1 251 ? -9.625 31.578 15.148 1 97.31 251 MET B CA 1
ATOM 4490 C C . MET B 1 251 ? -8.508 31.547 14.109 1 97.31 251 MET B C 1
ATOM 4492 O O . MET B 1 251 ? -7.461 30.938 14.328 1 97.31 251 MET B O 1
ATOM 4496 N N . GLN B 1 252 ? -8.852 32.156 13.023 1 97.19 252 GLN B N 1
ATOM 4497 C CA . GLN B 1 252 ? -7.766 32.344 12.07 1 97.19 252 GLN B CA 1
ATOM 4498 C C . GLN B 1 252 ? -6.758 33.375 12.57 1 97.19 252 GLN B C 1
ATOM 4500 O O . GLN B 1 252 ? -7.121 34.531 12.852 1 97.19 252 GLN B O 1
ATOM 4505 N N . ILE B 1 253 ? -5.484 33 12.578 1 97.19 253 ILE B N 1
ATOM 4506 C CA . ILE B 1 253 ? -4.547 33.938 13.203 1 97.19 253 ILE B CA 1
ATOM 4507 C C . ILE B 1 253 ? -3.539 34.438 12.172 1 97.19 253 ILE B C 1
ATOM 4509 O O . ILE B 1 253 ? -2.801 35.375 12.422 1 97.19 253 ILE B O 1
ATOM 4513 N N . GLN B 1 254 ? -3.523 33.75 11 1 96.12 254 GLN B N 1
ATOM 4514 C CA . GLN B 1 254 ? -2.602 34.219 9.969 1 96.12 254 GLN B CA 1
ATOM 4515 C C . GLN B 1 254 ? -2.967 33.625 8.602 1 96.12 254 GLN B C 1
ATOM 4517 O O . GLN B 1 254 ? -3.562 32.562 8.523 1 96.12 254 GLN B O 1
ATOM 4522 N N . ARG B 1 255 ? -2.73 34.375 7.594 1 95.94 255 ARG B N 1
ATOM 4523 C CA . ARG B 1 255 ? -2.695 33.906 6.223 1 95.94 255 ARG B CA 1
ATOM 4524 C C . ARG B 1 255 ? -1.262 33.656 5.762 1 95.94 255 ARG B C 1
ATOM 4526 O O . ARG B 1 255 ? -0.473 34.594 5.648 1 95.94 255 ARG B O 1
ATOM 4533 N N . LEU B 1 256 ? -0.971 32.438 5.398 1 95.75 256 LEU B N 1
ATOM 4534 C CA . LEU B 1 256 ? 0.422 32.031 5.215 1 95.75 256 LEU B CA 1
ATOM 4535 C C . LEU B 1 256 ? 0.846 32.219 3.758 1 95.75 256 LEU B C 1
ATOM 4537 O O . LEU B 1 256 ? 2.039 32.219 3.451 1 95.75 256 LEU B O 1
ATOM 4541 N N . SER B 1 257 ? -0.159 32.344 2.883 1 92.12 257 SER B N 1
ATOM 4542 C CA . SER B 1 257 ? 0.164 32.5 1.472 1 92.12 257 SER B CA 1
ATOM 4543 C C . SER B 1 257 ? -0.875 33.375 0.773 1 92.12 257 SER B C 1
ATOM 4545 O O . SER B 1 257 ? -1.991 33.531 1.271 1 92.12 257 SER B O 1
ATOM 4547 N N . ARG B 1 258 ? -0.511 33.781 -0.392 1 87 258 ARG B N 1
ATOM 4548 C CA . ARG B 1 258 ? -1.426 34.562 -1.199 1 87 258 ARG B CA 1
ATOM 4549 C C . ARG B 1 258 ? -2.498 33.688 -1.841 1 87 258 ARG B C 1
ATOM 4551 O O . ARG B 1 258 ? -3.582 34.188 -2.176 1 87 258 ARG B O 1
ATOM 4558 N N . TRP B 1 259 ? -2.154 32.469 -1.946 1 85.81 259 TRP B N 1
ATOM 4559 C CA . TRP B 1 259 ? -3.115 31.594 -2.625 1 85.81 259 TRP B CA 1
ATOM 4560 C C . TRP B 1 259 ? -4.109 31 -1.633 1 85.81 259 TRP B C 1
ATOM 4562 O O . TRP B 1 259 ? -5.016 30.266 -2.021 1 85.81 259 TRP B O 1
ATOM 4572 N N . GLY B 1 260 ? -3.998 31.297 -0.39 1 88 260 GLY B N 1
ATOM 4573 C CA . GLY B 1 260 ? -5.121 31.031 0.496 1 88 260 GLY B CA 1
ATOM 4574 C C . GLY B 1 260 ? -4.828 29.984 1.545 1 88 260 GLY B C 1
ATOM 4575 O O . GLY B 1 260 ? -5.738 29.312 2.039 1 88 260 GLY B O 1
ATOM 4576 N N . GLU B 1 261 ? -3.541 29.859 1.905 1 93.56 261 GLU B N 1
ATOM 4577 C CA . GLU B 1 261 ? -3.205 29.016 3.053 1 93.56 261 GLU B CA 1
ATOM 4578 C C . GLU B 1 261 ? -3.465 29.75 4.367 1 93.56 261 GLU B C 1
ATOM 4580 O O . GLU B 1 261 ? -2.891 30.812 4.617 1 93.56 261 GLU B O 1
ATOM 4585 N N . CYS B 1 262 ? -4.32 29.094 5.203 1 96.69 262 CYS B N 1
ATOM 4586 C CA . CYS B 1 262 ? -4.734 29.781 6.426 1 96.69 262 CYS B CA 1
ATOM 4587 C C . CYS B 1 262 ? -4.312 28.984 7.66 1 96.69 262 CYS B C 1
ATOM 4589 O O . CYS B 1 262 ? -4.324 27.766 7.648 1 96.69 262 CYS B O 1
ATOM 4591 N N . LEU B 1 263 ? -3.953 29.719 8.688 1 98.25 263 LEU B N 1
ATOM 4592 C CA . LEU B 1 263 ? -3.559 29.156 9.977 1 98.25 263 LEU B CA 1
ATOM 4593 C C . LEU B 1 263 ? -4.602 29.469 11.047 1 98.25 263 LEU B C 1
ATOM 4595 O O . LEU B 1 263 ? -4.992 30.625 11.227 1 98.25 263 LEU B O 1
ATOM 4599 N N . PHE B 1 264 ? -5.062 28.406 11.703 1 98.44 264 PHE B N 1
ATOM 4600 C CA . PHE B 1 264 ? -6.051 28.516 12.773 1 98.44 264 PHE B CA 1
ATOM 4601 C C . PHE B 1 264 ? -5.473 28.047 14.102 1 98.44 264 PHE B C 1
ATOM 4603 O O . PHE B 1 264 ? -4.664 27.125 14.141 1 98.44 264 PHE B O 1
ATOM 4610 N N . ALA B 1 265 ? -5.918 28.656 15.211 1 98.62 265 ALA B N 1
ATOM 4611 C CA . ALA B 1 265 ? -5.59 28.25 16.578 1 98.62 265 ALA B CA 1
ATOM 4612 C C . ALA B 1 265 ? -6.848 28.156 17.438 1 98.62 265 ALA B C 1
ATOM 4614 O O . ALA B 1 265 ? -7.797 28.922 17.25 1 98.62 265 ALA B O 1
ATOM 4615 N N . HIS B 1 266 ? -6.844 27.188 18.266 1 98 266 HIS B N 1
ATOM 4616 C CA . HIS B 1 266 ? -7.93 27.141 19.25 1 98 266 HIS B CA 1
ATOM 4617 C C . HIS B 1 266 ? -7.812 28.266 20.266 1 98 266 HIS B C 1
ATOM 4619 O O . HIS B 1 266 ? -6.711 28.578 20.719 1 98 266 HIS B O 1
ATOM 4625 N N . ARG B 1 267 ? -8.844 28.797 20.656 1 96.56 267 ARG B N 1
ATOM 4626 C CA . ARG B 1 267 ? -8.875 29.953 21.562 1 96.56 267 ARG B CA 1
ATOM 4627 C C . ARG B 1 267 ? -8.242 29.609 22.906 1 96.56 267 ARG B C 1
ATOM 4629 O O . ARG B 1 267 ? -7.629 30.469 23.547 1 96.56 267 ARG B O 1
ATOM 4636 N N . ASP B 1 268 ? -8.352 28.344 23.281 1 95.38 268 ASP B N 1
ATOM 4637 C CA . ASP B 1 268 ? -7.898 27.938 24.609 1 95.38 268 ASP B CA 1
ATOM 4638 C C . ASP B 1 268 ? -6.371 27.953 24.688 1 95.38 268 ASP B C 1
ATOM 4640 O O . ASP B 1 268 ? -5.805 27.938 25.781 1 95.38 268 ASP B O 1
ATOM 4644 N N . ILE B 1 269 ? -5.695 27.984 23.578 1 95.69 269 ILE B N 1
ATOM 4645 C CA . ILE B 1 269 ? -4.242 27.828 23.641 1 95.69 269 ILE B CA 1
ATOM 4646 C C . ILE B 1 269 ? -3.578 29.125 23.141 1 95.69 269 ILE B C 1
ATOM 4648 O O . ILE B 1 269 ? -2.348 29.219 23.141 1 95.69 269 ILE B O 1
ATOM 4652 N N . ILE B 1 270 ? -4.293 30.062 22.828 1 94.25 270 ILE B N 1
ATOM 4653 C CA . ILE B 1 270 ? -3.779 31.281 22.203 1 94.25 270 ILE B CA 1
ATOM 4654 C C . ILE B 1 270 ? -2.764 31.953 23.125 1 94.25 270 ILE B C 1
ATOM 4656 O O . ILE B 1 270 ? -1.741 32.469 22.656 1 94.25 270 ILE B O 1
ATOM 4660 N N . ASN B 1 271 ? -3.02 31.906 24.438 1 93.5 271 ASN B N 1
ATOM 4661 C CA . ASN B 1 271 ? -2.146 32.562 25.391 1 93.5 271 ASN B CA 1
ATOM 4662 C C . ASN B 1 271 ? -0.854 31.781 25.609 1 93.5 271 ASN B C 1
ATOM 4664 O O . ASN B 1 271 ? 0.108 32.312 26.172 1 93.5 271 ASN B O 1
ATOM 4668 N N . GLU B 1 272 ? -0.875 30.578 25.156 1 95.69 272 GLU B N 1
ATOM 4669 C CA . GLU B 1 272 ? 0.302 29.734 25.312 1 95.69 272 GLU B CA 1
ATOM 4670 C C . GLU B 1 272 ? 1.216 29.812 24.094 1 95.69 272 GLU B C 1
ATOM 4672 O O . GLU B 1 272 ? 2.365 29.375 24.141 1 95.69 272 GLU B O 1
ATOM 4677 N N . LEU B 1 273 ? 0.777 30.422 23.047 1 97.5 273 LEU B N 1
ATOM 4678 C CA . LEU B 1 273 ? 1.511 30.469 21.797 1 97.5 273 LEU B CA 1
ATOM 4679 C C . LEU B 1 273 ? 2.539 31.594 21.797 1 97.5 273 LEU B C 1
ATOM 4681 O O . LEU B 1 273 ? 2.285 32.656 22.344 1 97.5 273 LEU B O 1
ATOM 4685 N N . ASP B 1 274 ? 3.703 31.359 21.266 1 97.75 274 ASP B N 1
ATOM 4686 C CA . ASP B 1 274 ? 4.684 32.406 21.031 1 97.75 274 ASP B CA 1
ATOM 4687 C C . ASP B 1 274 ? 4.379 33.156 19.734 1 97.75 274 ASP B C 1
ATOM 4689 O O . ASP B 1 274 ? 4.809 32.719 18.656 1 97.75 274 ASP B O 1
ATOM 4693 N N . MET B 1 275 ? 3.805 34.25 19.828 1 95.69 275 MET B N 1
ATOM 4694 C CA . MET B 1 275 ? 3.328 35 18.656 1 95.69 275 MET B CA 1
ATOM 4695 C C . MET B 1 275 ? 4.371 36 18.188 1 95.69 275 MET B C 1
ATOM 4697 O O . MET B 1 275 ? 4.105 36.781 17.297 1 95.69 275 MET B O 1
ATOM 4701 N N . SER B 1 276 ? 5.551 36 18.781 1 95.88 276 SER B N 1
ATOM 4702 C CA . SER B 1 276 ? 6.551 37.031 18.562 1 95.88 276 SER B CA 1
ATOM 4703 C C . SER B 1 276 ? 6.98 37.094 17.094 1 95.88 276 SER B C 1
ATOM 4705 O O . SER B 1 276 ? 7.301 38.156 16.578 1 95.88 276 SER B O 1
ATOM 4707 N N . ARG B 1 277 ? 6.914 35.938 16.391 1 94.94 277 ARG B N 1
ATOM 4708 C CA . ARG B 1 277 ? 7.414 35.875 15.023 1 94.94 277 ARG B CA 1
ATOM 4709 C C . ARG B 1 277 ? 6.273 35.688 14.031 1 94.94 277 ARG B C 1
ATOM 4711 O O . ARG B 1 277 ? 6.512 35.469 12.836 1 94.94 277 ARG B O 1
ATOM 4718 N N . LEU B 1 278 ? 5.105 35.719 14.453 1 95.69 278 LEU B N 1
ATOM 4719 C CA . LEU B 1 278 ? 3.965 35.344 13.617 1 95.69 278 LEU B CA 1
ATOM 4720 C C . LEU B 1 278 ? 3.92 36.188 12.344 1 95.69 278 LEU B C 1
ATOM 4722 O O . LEU B 1 278 ? 3.617 35.656 11.266 1 95.69 278 LEU B O 1
ATOM 4726 N N . ASP B 1 279 ? 4.254 37.438 12.43 1 93.12 279 ASP B N 1
ATOM 4727 C CA . ASP B 1 279 ? 4.16 38.344 11.305 1 93.12 279 ASP B CA 1
ATOM 4728 C C . ASP B 1 279 ? 5.125 37.969 10.188 1 93.12 279 ASP B C 1
ATOM 4730 O O . ASP B 1 279 ? 4.902 38.281 9.023 1 93.12 279 ASP B O 1
ATOM 4734 N N . GLU B 1 280 ? 6.172 37.281 10.516 1 92.88 280 GLU B N 1
ATOM 4735 C CA . GLU B 1 280 ? 7.16 36.844 9.531 1 92.88 280 GLU B CA 1
ATOM 4736 C C . GLU B 1 280 ? 6.555 35.844 8.547 1 92.88 280 GLU B C 1
ATOM 4738 O O . GLU B 1 280 ? 7.09 35.625 7.457 1 92.88 280 GLU B O 1
ATOM 4743 N N . PHE B 1 281 ? 5.43 35.281 8.961 1 94.31 281 PHE B N 1
ATOM 4744 C CA . PHE B 1 281 ? 4.875 34.188 8.172 1 94.31 281 PHE B CA 1
ATOM 4745 C C . PHE B 1 281 ? 3.686 34.656 7.348 1 94.31 281 PHE B C 1
ATOM 4747 O O . PHE B 1 281 ? 3.008 33.875 6.703 1 94.31 281 PHE B O 1
ATOM 4754 N N . ASN B 1 282 ? 3.521 35.875 7.328 1 90.62 282 ASN B N 1
ATOM 4755 C CA . ASN B 1 282 ? 2.447 36.438 6.52 1 90.62 282 ASN B CA 1
ATOM 4756 C C . ASN B 1 282 ? 2.711 36.25 5.027 1 90.62 282 ASN B C 1
ATOM 4758 O O . ASN B 1 282 ? 3.781 36.625 4.535 1 90.62 282 ASN B O 1
ATOM 4762 N N . GLY B 1 283 ? 1.79 35.719 4.328 1 84.19 283 GLY B N 1
ATOM 4763 C CA . GLY B 1 283 ? 1.939 35.375 2.92 1 84.19 283 GLY B CA 1
ATOM 4764 C C . GLY B 1 283 ? 2.246 36.594 2.053 1 84.19 283 GLY B C 1
ATOM 4765 O O . GLY B 1 283 ? 3.064 36.5 1.135 1 84.19 283 GLY B O 1
ATOM 4766 N N . ARG B 1 284 ? 1.552 37.656 2.273 1 77.44 284 ARG B N 1
ATOM 4767 C CA . ARG B 1 284 ? 1.804 38.875 1.508 1 77.44 284 ARG B CA 1
ATOM 4768 C C . ARG B 1 284 ? 3.227 39.375 1.727 1 77.44 284 ARG B C 1
ATOM 4770 O O . ARG B 1 284 ? 3.914 39.719 0.772 1 77.44 284 ARG B O 1
ATOM 4777 N N . ARG B 1 285 ? 3.566 39.312 2.939 1 76.19 285 ARG B N 1
ATOM 4778 C CA . ARG B 1 285 ? 4.914 39.781 3.275 1 76.19 285 ARG B CA 1
ATOM 4779 C C . ARG B 1 285 ? 5.965 38.875 2.637 1 76.19 285 ARG B C 1
ATOM 4781 O O . ARG B 1 285 ? 6.965 39.344 2.1 1 76.19 285 ARG B O 1
ATOM 4788 N N . GLN B 1 286 ? 5.648 37.594 2.693 1 76.75 286 GLN B N 1
ATOM 4789 C CA . GLN B 1 286 ? 6.578 36.625 2.117 1 76.75 286 GLN B CA 1
ATOM 4790 C C . GLN B 1 286 ? 6.707 36.844 0.609 1 76.75 286 GLN B C 1
ATOM 4792 O O . GLN B 1 286 ? 7.812 36.781 0.063 1 76.75 286 GLN B O 1
ATOM 4797 N N . TYR B 1 287 ? 5.68 37.031 -0.013 1 75.06 287 TYR B N 1
ATOM 4798 C CA . TYR B 1 287 ? 5.676 37.281 -1.454 1 75.06 287 TYR B CA 1
ATOM 4799 C C . TYR B 1 287 ? 6.461 38.531 -1.811 1 75.06 287 TYR B C 1
ATOM 4801 O O . TYR B 1 287 ? 7.254 38.531 -2.754 1 75.06 287 TYR B O 1
ATOM 4809 N N . LEU B 1 288 ? 6.238 39.531 -1.028 1 71.81 288 LEU B N 1
ATOM 4810 C CA . LEU B 1 288 ? 6.918 40.812 -1.284 1 71.81 288 LEU B CA 1
ATOM 4811 C C . LEU B 1 288 ? 8.422 40.656 -1.076 1 71.81 288 LEU B C 1
ATOM 4813 O O . LEU B 1 288 ? 9.211 41.188 -1.856 1 71.81 288 LEU B O 1
ATOM 4817 N N . LEU B 1 289 ? 8.766 39.906 -0.108 1 69.75 289 LEU B N 1
ATOM 4818 C CA . LEU B 1 289 ? 10.18 39.688 0.17 1 69.75 289 LEU B CA 1
ATOM 4819 C C . LEU B 1 289 ? 10.828 38.875 -0.942 1 69.75 289 LEU B C 1
ATOM 4821 O O . LEU B 1 289 ? 11.961 39.156 -1.343 1 69.75 289 LEU B O 1
ATOM 4825 N N . GLU B 1 290 ? 10.148 37.844 -1.41 1 71.94 290 GLU B N 1
ATOM 4826 C CA . GLU B 1 290 ? 10.672 37 -2.496 1 71.94 290 GLU B CA 1
ATOM 4827 C C . GLU B 1 290 ? 10.828 37.812 -3.777 1 71.94 290 GLU B C 1
ATOM 4829 O O . GLU B 1 290 ? 11.805 37.656 -4.512 1 71.94 290 GLU B O 1
ATOM 4834 N N . LYS B 1 291 ? 9.906 38.656 -4.043 1 72.62 291 LYS B N 1
ATOM 4835 C CA . LYS B 1 291 ? 9.969 39.5 -5.223 1 72.62 291 LYS B CA 1
ATOM 4836 C C . LYS B 1 291 ? 11.148 40.469 -5.141 1 72.62 291 LYS B C 1
ATOM 4838 O O . LYS B 1 291 ? 11.844 40.688 -6.133 1 72.62 291 LYS B O 1
ATOM 4843 N N . GLU B 1 292 ? 11.266 40.969 -3.986 1 70.44 292 GLU B N 1
ATOM 4844 C CA . GLU B 1 292 ? 12.391 41.906 -3.793 1 70.44 292 GLU B CA 1
ATOM 4845 C C . GLU B 1 292 ? 13.727 41.156 -3.965 1 70.44 292 GLU B C 1
ATOM 4847 O O . GLU B 1 292 ? 14.641 41.688 -4.605 1 70.44 292 GLU B O 1
ATOM 4852 N N . ALA B 1 293 ? 13.797 39.969 -3.422 1 70 293 ALA B N 1
ATOM 4853 C CA . ALA B 1 293 ? 15.008 39.156 -3.539 1 70 293 ALA B CA 1
ATOM 4854 C C . ALA B 1 293 ? 15.289 38.812 -4.996 1 70 293 ALA B C 1
ATOM 4856 O O . ALA B 1 293 ? 16.438 38.812 -5.434 1 70 293 ALA B O 1
ATOM 4857 N N . SER B 1 294 ? 14.297 38.438 -5.637 1 73.25 294 SER B N 1
ATOM 4858 C CA . SER B 1 294 ? 14.445 38.094 -7.051 1 73.25 294 SER B CA 1
ATOM 4859 C C . SER B 1 294 ? 14.961 39.281 -7.855 1 73.25 294 SER B C 1
ATOM 4861 O O . SER B 1 294 ? 15.797 39.125 -8.742 1 73.25 294 SER B O 1
ATOM 4863 N N . LYS B 1 295 ? 14.531 40.438 -7.562 1 75.31 295 LYS B N 1
ATOM 4864 C CA . LYS B 1 295 ? 14.977 41.656 -8.242 1 75.31 295 LYS B CA 1
ATOM 4865 C C . LYS B 1 295 ? 16.453 41.938 -7.957 1 75.31 295 LYS B C 1
ATOM 4867 O O . LYS B 1 295 ? 17.203 42.281 -8.859 1 75.31 295 LYS B O 1
ATOM 4872 N N . LEU B 1 296 ? 16.703 41.656 -6.738 1 72.5 296 LEU B N 1
ATOM 4873 C CA . LEU B 1 296 ? 18.094 41.906 -6.344 1 72.5 296 LEU B CA 1
ATOM 4874 C C . LEU B 1 296 ? 19.031 40.906 -7.039 1 72.5 296 LEU B C 1
ATOM 4876 O O . LEU B 1 296 ? 20.109 41.281 -7.477 1 72.5 296 LEU B O 1
ATOM 4880 N N . ARG B 1 297 ? 18.672 39.656 -7.184 1 75.38 297 ARG B N 1
ATOM 4881 C CA . ARG B 1 297 ? 19.469 38.656 -7.883 1 75.38 297 ARG B CA 1
ATOM 4882 C C . ARG B 1 297 ? 19.594 39 -9.367 1 75.38 297 ARG B C 1
ATOM 4884 O O . ARG B 1 297 ? 20.656 38.812 -9.961 1 75.38 297 ARG B O 1
ATOM 4891 N N . GLU B 1 298 ? 18.516 39.406 -9.883 1 77.25 298 GLU B N 1
ATOM 4892 C CA . GLU B 1 298 ? 18.562 39.812 -11.289 1 77.25 298 GLU B CA 1
ATOM 4893 C C . GLU B 1 298 ? 19.484 41 -11.5 1 77.25 298 GLU B C 1
ATOM 4895 O O . GLU B 1 298 ? 20.203 41.062 -12.492 1 77.25 298 GLU B O 1
ATOM 4900 N N . GLU B 1 299 ? 19.406 41.938 -10.641 1 76.19 299 GLU B N 1
ATOM 4901 C CA . GLU B 1 299 ? 20.266 43.125 -10.719 1 76.19 299 GLU B CA 1
ATOM 4902 C C . GLU B 1 299 ? 21.734 42.75 -10.547 1 76.19 299 GLU B C 1
ATOM 4904 O O . GLU B 1 299 ? 22.594 43.312 -11.219 1 76.19 299 GLU B O 1
ATOM 4909 N N . GLU B 1 300 ? 22.016 41.812 -9.734 1 70.69 300 GLU B N 1
ATOM 4910 C CA . GLU B 1 300 ? 23.375 41.344 -9.523 1 70.69 300 GLU B CA 1
ATOM 4911 C C . GLU B 1 300 ? 23.906 40.594 -10.742 1 70.69 300 GLU B C 1
ATOM 4913 O O . GLU B 1 300 ? 25.094 40.688 -11.062 1 70.69 300 GLU B O 1
ATOM 4918 N N . LYS B 1 301 ? 23.078 39.906 -11.391 1 71.81 301 LYS B N 1
ATOM 4919 C CA . LYS B 1 301 ? 23.469 39.188 -12.602 1 71.81 301 LYS B CA 1
ATOM 4920 C C . LYS B 1 301 ? 23.781 40.156 -13.742 1 71.81 301 LYS B C 1
ATOM 4922 O O . LYS B 1 301 ? 24.578 39.875 -14.625 1 71.81 301 LYS B O 1
ATOM 4927 N N . LYS B 1 302 ? 23.203 41.312 -13.609 1 75.56 302 LYS B N 1
ATOM 4928 C CA . LYS B 1 302 ? 23.406 42.344 -14.633 1 75.56 302 LYS B CA 1
ATOM 4929 C C . LYS B 1 302 ? 24.688 43.125 -14.375 1 75.56 302 LYS B C 1
ATOM 4931 O O . LYS B 1 302 ? 25.25 43.719 -15.297 1 75.56 302 LYS B O 1
ATOM 4936 N N . ARG B 1 303 ? 25.25 42.938 -13.375 1 59.38 303 ARG B N 1
ATOM 4937 C CA . ARG B 1 303 ? 26.516 43.594 -13.086 1 59.38 303 ARG B CA 1
ATOM 4938 C C . ARG B 1 303 ? 27.703 42.688 -13.383 1 59.38 303 ARG B C 1
ATOM 4940 O O . ARG B 1 303 ? 28.734 43.156 -13.875 1 59.38 303 ARG B O 1
#

Solvent-accessible surface area (backbone atoms only — not comparable to full-atom values): 35089 Å² total; per-residue (Å²): 139,78,83,83,82,83,75,83,76,84,83,87,93,84,92,86,93,82,88,81,94,80,79,76,91,77,80,80,71,71,77,80,67,67,75,70,70,76,69,81,70,72,72,68,70,64,68,63,45,85,41,92,31,31,34,65,36,43,33,44,49,32,63,61,84,69,58,74,58,90,54,66,88,80,61,71,68,39,25,84,55,46,54,38,54,51,54,33,48,27,52,67,62,59,59,61,45,38,37,38,30,39,53,39,56,46,50,54,68,56,12,58,53,40,40,44,33,75,77,31,53,20,35,36,39,30,29,32,59,53,41,87,29,47,59,49,29,61,34,70,33,82,54,35,46,53,34,33,35,41,74,26,63,43,70,62,40,80,39,79,40,72,72,58,87,68,63,76,72,82,69,69,92,71,78,76,74,75,74,63,68,73,58,42,81,41,24,22,34,31,64,52,57,50,38,60,76,67,65,53,63,49,69,30,50,33,36,41,46,54,53,97,77,50,54,53,48,38,57,72,57,47,55,67,89,70,36,47,57,45,30,35,38,34,59,57,70,48,69,71,41,50,51,52,38,43,77,72,42,34,41,79,76,45,46,30,31,81,87,32,34,32,33,33,34,26,63,90,48,55,88,72,42,42,64,87,60,53,74,73,47,27,12,65,59,45,52,52,50,50,52,51,50,51,50,49,53,54,53,53,69,71,97,140,85,84,85,87,85,79,88,86,82,83,92,90,91,88,90,94,84,90,88,93,79,87,67,88,76,79,80,69,73,76,87,60,70,74,70,72,76,69,80,70,73,72,69,71,62,69,63,47,85,39,94,30,33,34,66,35,43,32,43,47,32,63,62,85,69,57,73,57,89,54,64,87,80,59,72,68,39,26,81,54,47,54,36,54,51,53,34,49,28,53,67,63,59,59,62,45,40,37,38,29,39,54,38,58,44,50,53,69,57,12,56,53,40,41,43,33,74,76,32,54,20,34,37,39,31,29,33,59,55,42,87,29,47,58,48,29,61,35,70,31,82,54,35,48,52,34,32,36,40,75,26,62,42,70,63,41,80,40,80,42,72,69,62,88,70,66,68,73,82,70,71,91,72,75,77,73,73,74,64,68,74,58,41,80,40,25,20,35,31,64,50,58,50,39,61,76,66,64,54,64,48,69,30,50,34,35,42,46,54,52,100,77,52,55,53,48,38,58,73,57,47,53,68,89,70,36,46,58,45,31,37,39,34,59,57,70,49,70,70,42,50,51,52,39,43,76,72,41,34,40,79,77,46,46,30,32,81,86,32,33,32,32,32,33,26,63,91,47,55,89,72,40,43,64,89,59,53,73,74,48,26,12,64,58,44,51,52,50,51,52,52,49,51,50,51,53,53,54,56,72,72,104

InterPro domains:
  IPR006342 Methyltransferase FkbM [PF05050] (101-250)
  IPR029063 S-adenosyl-L-methionine-dependent methyltransferase superfamily [G3DSA:3.40.50.150] (85-254)
  IPR029063 S-adenosyl-L-methionine-dependent methyltransferase superfamily [SSF53335] (70-251)
  IPR053202 EGF Receptor Signaling Regulator [PTHR34009] (79-264)

Radius of gyration: 31.65 Å; Cα contacts (8 Å, |Δi|>4): 939; chains: 2; bounding box: 99×85×96 Å

Secondary structure (DSSP, 8-state):
------------------------------SS----------------SSBTTEEEEEEE---STTS--SS-TT-----SSSHHHHHHHHTTS--S-EEEEET--SSSTT-SSHHHHHHH--EEEEE---GGGHHHHHHH-TTEEEEE-EE-SSTT-EEEEE----------SS-TTS----EEEEEEE-HHHHHHHTT--SEEEEEEE--SS-HHHHHHT--TTT-EEEEEEEES--HHHHHHHHHTTEEEEEE--TT-EEEEEEGGGGGGS-GGGGGGG-HHHHHHHHHHHHHHHHHHHH-/------------------------------SS----------------SSBTTEEEEEEE---STTS--SS-TT-----SSSHHHHHHHHTTT--S-EEEEET--SSSTT-SSHHHHHHH--EEEEE---GGGHHHHHHH-TTEEEEE-EE-SSTT-EEEEE-TT-------SS-TTS----EEEEEEE-HHHHHHHTT--SEEEEEEE--SS-HHHHHHT--TTT-EEEEEEEES--HHHHHHHHHTTEEEEEE--TT-EEEEEEGGGGGGS-GGGGGGG-HHHHHHHHHHHHHHHHHHHH-

Organism: NCBI:txid2856

pLDDT: mean 74.15, std 28.77, range [15.44, 98.81]